Protein AF-0000000077140583 (afdb_homodimer)

Radius of gyration: 25.45 Å; Cα contacts (8 Å, |Δi|>4): 482; chains: 2; bounding box: 83×79×54 Å

Sequence (462 aa):
MKFVERILNTLSFGEKWAGGICFLLLTLLMIADVSKREVVDKVLGWTLEATEAYPNTGFAGFVGDWSVYIAESIHSGTSSFLDWLGLGGIIWAQKLSLYFMLWGGLFGSALASAKGSHLRPEIADKVLPKAILFYVKIIEQWVIAIFFLFLAYLSVIYVLESISLDEVNPVTEIHLWKVQMIFPYIFLSMGFRHLCYGIFPSLIPSDINEATEALELAEKELSESNSGGKHMKFVERILNTLSFGEKWAGGICFLLLTLLMIADVSKREVVDKVLGWTLEATEAYPNTGFAGFVGDWSVYIAESIHSGTSSFLDWLGLGGIIWAQKLSLYFMLWGGLFGSALASAKGSHLRPEIADKVLPKAILFYVKIIEQWVIAIFFLFLAYLSVIYVLESISLDEVNPVTEIHLWKVQMIFPYIFLSMGFRHLCYGIFPSLIPSDINEATEALELAEKELSESNSGGKH

Nearest PDB structures (foldseek):
  7qha-assembly1_A  TM=9.043E-01  e=4.038E-02  Photobacterium profundum SS9
  2efl-assembly1_A-2  TM=2.118E-01  e=7.947E+00  Homo sapiens
  7qha-assembly1_A  TM=9.042E-01  e=3.956E-02  Photobacterium profundum SS9
  2efl-assembly1_A-2  TM=2.194E-01  e=5.490E+00  Homo sapiens
  5i7d-assembly1_A  TM=1.659E-01  e=8.521E+00  Homo sapiens

Structure (mmCIF, N/CA/C/O backbone):
data_AF-0000000077140583-model_v1
#
loop_
_entity.id
_entity.type
_entity.pdbx_description
1 polymer 'ABC-type transport system, permease putative membrane protein'
#
loop_
_atom_site.group_PDB
_atom_site.id
_atom_site.type_symbol
_atom_site.label_atom_id
_atom_site.label_alt_id
_atom_site.label_comp_id
_atom_site.label_asym_id
_atom_site.label_entity_id
_atom_site.label_seq_id
_atom_site.pdbx_PDB_ins_code
_atom_site.Cartn_x
_atom_site.Cartn_y
_atom_site.Cartn_z
_atom_site.occupancy
_atom_site.B_iso_or_equiv
_atom_site.auth_seq_id
_atom_site.auth_comp_id
_atom_site.auth_asym_id
_atom_site.auth_atom_id
_atom_site.pdbx_PDB_model_num
ATOM 1 N N . MET A 1 1 ? -19.031 12.18 17.234 1 77.56 1 MET A N 1
ATOM 2 C CA . MET A 1 1 ? -17.844 12.523 16.469 1 77.56 1 MET A CA 1
ATOM 3 C C . MET A 1 1 ? -16.594 11.961 17.125 1 77.56 1 MET A C 1
ATOM 5 O O . MET A 1 1 ? -15.781 11.297 16.484 1 77.56 1 MET A O 1
ATOM 9 N N . LYS A 1 2 ? -16.656 11.984 18.516 1 80.06 2 LYS A N 1
ATOM 10 C CA . LYS A 1 2 ? -15.484 11.461 19.203 1 80.06 2 LYS A CA 1
ATOM 11 C C . LYS A 1 2 ? -15.43 9.938 19.109 1 80.06 2 LYS A C 1
ATOM 13 O O . LYS A 1 2 ? -14.344 9.359 19.016 1 80.06 2 LYS A O 1
ATOM 18 N N . PHE A 1 3 ? -16.672 9.438 19.062 1 85.5 3 PHE A N 1
ATOM 19 C CA . PHE A 1 3 ? -16.734 7.984 18.969 1 85.5 3 PHE A CA 1
ATOM 20 C C . PHE A 1 3 ? -16.219 7.496 17.625 1 85.5 3 PHE A C 1
ATOM 22 O O . PHE A 1 3 ? -15.422 6.562 17.562 1 85.5 3 PHE A O 1
ATOM 29 N N . VAL A 1 4 ? -16.625 8.125 16.562 1 88.31 4 VAL A N 1
ATOM 30 C CA . VAL A 1 4 ? -16.203 7.777 15.219 1 88.31 4 VAL A CA 1
ATOM 31 C C . VAL A 1 4 ? -14.695 8 15.07 1 88.31 4 VAL A C 1
ATOM 33 O O . VAL A 1 4 ? -13.992 7.18 14.477 1 88.31 4 VAL A O 1
ATOM 36 N N . GLU A 1 5 ? -14.242 9.031 15.648 1 86.81 5 GLU A N 1
ATOM 37 C CA . GLU A 1 5 ? -12.82 9.336 15.625 1 86.81 5 GLU A CA 1
ATOM 38 C C . GLU A 1 5 ? -12.008 8.25 16.328 1 86.81 5 GLU A C 1
ATOM 40 O O . GLU A 1 5 ? -10.938 7.863 15.852 1 86.81 5 GLU A O 1
ATOM 45 N N . ARG A 1 6 ? -12.578 7.801 17.438 1 85.19 6 ARG A N 1
ATOM 46 C CA . ARG A 1 6 ? -11.906 6.742 18.172 1 85.19 6 ARG A CA 1
ATOM 47 C C . ARG A 1 6 ? -11.836 5.457 17.344 1 85.19 6 ARG A C 1
ATOM 49 O O . ARG A 1 6 ? -10.812 4.781 17.328 1 85.19 6 ARG A O 1
ATOM 56 N N . ILE A 1 7 ? -12.875 5.148 16.672 1 88.75 7 ILE A N 1
ATOM 57 C CA . ILE A 1 7 ? -12.93 3.945 15.852 1 88.75 7 ILE A CA 1
ATOM 58 C C . ILE A 1 7 ? -11.922 4.055 14.711 1 88.75 7 ILE A C 1
ATOM 60 O O . ILE A 1 7 ? -11.172 3.109 14.445 1 88.75 7 ILE A O 1
ATOM 64 N N . LEU A 1 8 ? -11.844 5.16 14.062 1 89.12 8 LEU A N 1
ATOM 65 C CA . LEU A 1 8 ? -10.938 5.359 12.938 1 89.12 8 LEU A CA 1
ATOM 66 C C . LEU A 1 8 ? -9.484 5.309 13.391 1 89.12 8 LEU A C 1
ATOM 68 O O . LEU A 1 8 ? -8.625 4.746 12.703 1 89.12 8 LEU A O 1
ATOM 72 N N . ASN A 1 9 ? -9.297 5.785 14.562 1 83.12 9 ASN A N 1
ATOM 73 C CA . ASN A 1 9 ? -7.938 5.766 15.109 1 83.12 9 ASN A CA 1
ATOM 74 C C . ASN A 1 9 ? -7.508 4.348 15.484 1 83.12 9 ASN A C 1
ATOM 76 O O . ASN A 1 9 ? -6.355 3.971 15.273 1 83.12 9 ASN A O 1
ATOM 80 N N . THR A 1 10 ? -8.398 3.65 16.062 1 84.06 10 THR A N 1
ATOM 81 C CA . THR A 1 10 ? -8.109 2.262 16.406 1 84.06 10 THR A CA 1
ATOM 82 C C . THR A 1 10 ? -7.844 1.445 15.133 1 84.06 10 THR A C 1
ATOM 84 O O . THR A 1 10 ? -6.934 0.617 15.109 1 84.06 10 THR A O 1
ATOM 87 N N . LEU A 1 11 ? -8.57 1.729 14.125 1 89.12 11 LEU A N 1
ATOM 88 C CA . LEU A 1 11 ? -8.383 1.056 12.844 1 89.12 11 LEU A CA 1
ATOM 89 C C . LEU A 1 11 ? -7.008 1.362 12.266 1 89.12 11 LEU A C 1
ATOM 91 O O . LEU A 1 11 ? -6.289 0.451 11.844 1 89.12 11 LEU A O 1
ATOM 95 N N . SER A 1 12 ? -6.629 2.553 12.25 1 86.62 12 SER A N 1
ATOM 96 C CA . SER A 1 12 ? -5.336 2.965 11.719 1 86.62 12 SER A CA 1
ATOM 97 C C . SER A 1 12 ? -4.191 2.385 12.539 1 86.62 12 SER A C 1
ATOM 99 O O . SER A 1 12 ? -3.156 2 11.992 1 86.62 12 SER A O 1
ATOM 101 N N . PHE A 1 13 ? -4.453 2.371 13.852 1 82.5 13 PHE A N 1
ATOM 102 C CA . PHE A 1 13 ? -3.449 1.793 14.742 1 82.5 13 PHE A CA 1
ATOM 103 C C . PHE A 1 13 ? -3.236 0.317 14.43 1 82.5 13 PHE A C 1
ATOM 105 O O . PHE A 1 13 ? -2.098 -0.14 14.312 1 82.5 13 PHE A O 1
ATOM 112 N N . GLY A 1 14 ? -4.258 -0.391 14.289 1 85.62 14 GLY A N 1
ATOM 113 C CA . GLY A 1 14 ? -4.164 -1.797 13.93 1 85.62 14 GLY A CA 1
ATOM 114 C C . GLY A 1 14 ? -3.494 -2.025 12.594 1 85.62 14 GLY A C 1
ATOM 115 O O . GLY A 1 14 ? -2.662 -2.926 12.453 1 85.62 14 GLY A O 1
ATOM 116 N N . GLU A 1 15 ? -3.824 -1.244 11.617 1 89.56 15 GLU A N 1
ATOM 117 C CA . GLU A 1 15 ? -3.264 -1.388 10.273 1 89.56 15 GLU A CA 1
ATOM 118 C C . GLU A 1 15 ? -1.781 -1.028 10.258 1 89.56 15 GLU A C 1
ATOM 120 O O . GLU A 1 15 ? -1.006 -1.609 9.492 1 89.56 15 GLU A O 1
ATOM 125 N N . LYS A 1 16 ? -1.413 -0.12 11.086 1 85.12 16 LYS A N 1
ATOM 126 C CA . LYS A 1 16 ? -0.002 0.232 11.211 1 85.12 16 LYS A CA 1
ATOM 127 C C . LYS A 1 16 ? 0.808 -0.938 11.758 1 85.12 16 LYS A C 1
ATOM 129 O O . LYS A 1 16 ? 1.871 -1.268 11.227 1 85.12 16 LYS A O 1
ATOM 134 N N . TRP A 1 17 ? 0.28 -1.523 12.758 1 83.12 17 TRP A N 1
ATOM 135 C CA . TRP A 1 17 ? 0.962 -2.664 13.359 1 83.12 17 TRP A CA 1
ATOM 136 C C . TRP A 1 17 ? 0.981 -3.854 12.406 1 83.12 17 TRP A C 1
ATOM 138 O O . TRP A 1 17 ? 2.014 -4.512 12.242 1 83.12 17 TRP A O 1
ATOM 148 N N . ALA A 1 18 ? -0.109 -4.062 11.812 1 87.56 18 ALA A N 1
ATOM 149 C CA . ALA A 1 18 ? -0.188 -5.18 10.875 1 87.56 18 ALA A CA 1
ATOM 150 C C . ALA A 1 18 ? 0.792 -4.996 9.719 1 87.56 18 ALA A C 1
ATOM 152 O O . ALA A 1 18 ? 1.492 -5.934 9.336 1 87.56 18 ALA A O 1
ATOM 153 N N . GLY A 1 19 ? 0.826 -3.799 9.18 1 88.31 19 GLY A N 1
ATOM 154 C CA . GLY A 1 19 ? 1.782 -3.512 8.125 1 88.31 19 GLY A CA 1
ATOM 155 C C . GLY A 1 19 ? 3.225 -3.68 8.562 1 88.31 19 GLY A C 1
ATOM 156 O O . GLY A 1 19 ? 4.035 -4.266 7.84 1 88.31 19 GLY A O 1
ATOM 157 N N . GLY A 1 20 ? 3.52 -3.203 9.789 1 82.62 20 GLY A N 1
ATOM 158 C CA . GLY A 1 20 ? 4.863 -3.365 10.32 1 82.62 20 GLY A CA 1
ATOM 159 C C . GLY A 1 20 ? 5.262 -4.816 10.5 1 82.62 20 GLY A C 1
ATOM 160 O O . GLY A 1 20 ? 6.383 -5.203 10.156 1 82.62 20 GLY A O 1
ATOM 161 N N . ILE A 1 21 ? 4.387 -5.551 11 1 81.31 21 ILE A N 1
ATOM 162 C CA . ILE A 1 21 ? 4.645 -6.973 11.195 1 81.31 21 ILE A CA 1
ATOM 163 C C . ILE A 1 21 ? 4.859 -7.648 9.844 1 81.31 21 ILE A C 1
ATOM 165 O O . ILE A 1 21 ? 5.77 -8.469 9.688 1 81.31 21 ILE A O 1
ATOM 169 N N . CYS A 1 22 ? 4.094 -7.352 8.836 1 87.94 22 CYS A N 1
ATOM 170 C CA . CYS A 1 22 ? 4.242 -7.926 7.508 1 87.94 22 CYS A CA 1
ATOM 171 C C . CYS A 1 22 ? 5.617 -7.613 6.93 1 87.94 22 CYS A C 1
ATOM 173 O O . CYS A 1 22 ? 6.289 -8.5 6.395 1 87.94 22 CYS A O 1
ATOM 175 N N . PHE A 1 23 ? 6.078 -6.422 7.105 1 86.19 23 PHE A N 1
ATOM 176 C CA . PHE A 1 23 ? 7.367 -6.047 6.539 1 86.19 23 PHE A CA 1
ATOM 177 C C . PHE A 1 23 ? 8.508 -6.699 7.312 1 86.19 23 PHE A C 1
ATOM 179 O O . PHE A 1 23 ? 9.539 -7.047 6.734 1 86.19 23 PHE A O 1
ATOM 186 N N . LEU A 1 24 ? 8.258 -6.836 8.656 1 80.31 24 LEU A N 1
ATOM 187 C CA . LEU A 1 24 ? 9.258 -7.543 9.453 1 80.31 24 LEU A CA 1
ATOM 188 C C . LEU A 1 24 ? 9.367 -9 9.008 1 80.31 24 LEU A C 1
ATOM 190 O O . LEU A 1 24 ? 10.477 -9.508 8.805 1 80.31 24 LEU A O 1
ATOM 194 N N . LEU A 1 25 ? 8.25 -9.672 8.875 1 80.19 25 LEU A N 1
ATOM 195 C CA . LEU A 1 25 ? 8.242 -11.07 8.445 1 80.19 25 LEU A CA 1
ATOM 196 C C . LEU A 1 25 ? 8.805 -11.203 7.031 1 80.19 25 LEU A C 1
ATOM 198 O O . LEU A 1 25 ? 9.531 -12.156 6.738 1 80.19 25 LEU A O 1
ATOM 202 N N . LEU A 1 26 ? 8.461 -10.273 6.176 1 85.5 26 LEU A N 1
ATOM 203 C CA . LEU A 1 26 ? 9.008 -10.25 4.824 1 85.5 26 LEU A CA 1
ATOM 204 C C . LEU A 1 26 ? 10.531 -10.172 4.855 1 85.5 26 LEU A C 1
ATOM 206 O O . LEU A 1 26 ? 11.203 -10.922 4.145 1 85.5 26 LEU A O 1
ATOM 210 N N . THR A 1 27 ? 11.023 -9.297 5.633 1 82.25 27 THR A N 1
ATOM 211 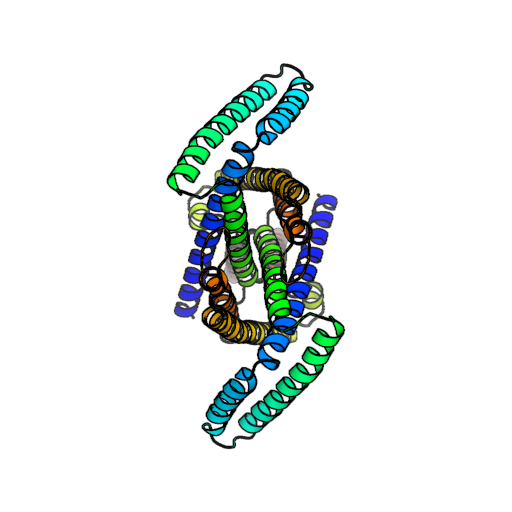C CA . THR A 1 27 ? 12.469 -9.109 5.73 1 82.25 27 THR A CA 1
ATOM 212 C C . THR A 1 27 ? 13.141 -10.383 6.223 1 82.25 27 THR A C 1
ATOM 214 O O . THR A 1 27 ? 14.148 -10.82 5.66 1 82.25 27 THR A O 1
ATOM 217 N N . LEU A 1 28 ? 12.539 -10.922 7.266 1 75.56 28 LEU A N 1
ATOM 218 C CA . LEU A 1 28 ? 13.102 -12.148 7.812 1 75.56 28 LEU A CA 1
ATOM 219 C C . LEU A 1 28 ? 13.086 -13.266 6.77 1 75.56 28 LEU A C 1
ATOM 221 O O . LEU A 1 28 ? 14.055 -14.016 6.641 1 75.56 28 LEU A O 1
ATOM 225 N N . LEU A 1 29 ? 12.062 -13.352 5.996 1 78 29 LEU A N 1
ATOM 226 C CA . LEU A 1 29 ? 11.945 -14.391 4.977 1 78 29 LEU A CA 1
ATOM 227 C C . LEU A 1 29 ? 12.938 -14.148 3.842 1 78 29 LEU A C 1
ATOM 229 O O . LEU A 1 29 ? 13.531 -15.094 3.318 1 78 29 LEU A O 1
ATOM 233 N N . MET A 1 30 ? 13.055 -12.914 3.43 1 80 30 MET A N 1
ATOM 234 C CA . MET A 1 30 ? 13.977 -12.602 2.34 1 80 30 MET A CA 1
ATOM 235 C C . MET A 1 30 ? 15.414 -12.867 2.754 1 80 30 MET A C 1
ATOM 237 O O . MET A 1 30 ? 16.219 -13.336 1.944 1 80 30 MET A O 1
ATOM 241 N N . ILE A 1 31 ? 15.672 -12.562 4.004 1 73.19 31 ILE A N 1
ATOM 242 C CA . ILE A 1 31 ? 17 -12.859 4.527 1 73.19 31 ILE A CA 1
ATOM 243 C C . ILE A 1 31 ? 17.25 -14.367 4.496 1 73.19 31 ILE A C 1
ATOM 245 O O . ILE A 1 31 ? 18.312 -14.82 4.066 1 73.19 31 ILE A O 1
ATOM 249 N N . ALA A 1 32 ? 16.266 -15.055 4.938 1 70.56 32 ALA A N 1
ATOM 250 C CA . ALA A 1 32 ? 16.375 -16.516 4.961 1 70.56 32 ALA A CA 1
ATOM 251 C C . ALA A 1 32 ? 16.562 -17.078 3.551 1 70.56 32 ALA A C 1
ATOM 253 O O . ALA A 1 32 ? 17.344 -18 3.348 1 70.56 32 ALA A O 1
ATOM 254 N N . ASP A 1 33 ? 15.859 -16.547 2.605 1 70.75 33 ASP A N 1
ATOM 255 C CA . ASP A 1 33 ? 15.945 -16.984 1.221 1 70.75 33 ASP A CA 1
ATOM 256 C C . ASP A 1 33 ? 17.328 -16.719 0.643 1 70.75 33 ASP A C 1
ATOM 258 O O . ASP A 1 33 ? 17.938 -17.609 0.019 1 70.75 33 ASP A O 1
ATOM 262 N N . VAL A 1 34 ? 17.828 -15.562 0.87 1 65.06 34 VAL A N 1
ATOM 263 C CA . VAL A 1 34 ? 19.125 -15.156 0.315 1 65.06 34 VAL A CA 1
ATOM 264 C C . VAL A 1 34 ? 20.25 -15.922 1.012 1 65.06 34 VAL A C 1
ATOM 266 O O . VAL A 1 34 ? 21.25 -16.25 0.389 1 65.06 34 VAL A O 1
ATOM 269 N N . SER A 1 35 ? 20.016 -16.109 2.293 1 62.31 35 SER A N 1
ATOM 270 C CA . SER A 1 35 ? 21.047 -16.797 3.055 1 62.31 35 SER A CA 1
ATOM 271 C C . SER A 1 35 ? 21.203 -18.234 2.58 1 62.31 35 SER A C 1
ATOM 273 O O . SER A 1 35 ? 22.297 -18.797 2.637 1 62.31 35 SER A O 1
ATOM 275 N N . LYS A 1 36 ? 20.109 -18.812 2.367 1 60.19 36 LYS A N 1
ATOM 276 C CA . LYS A 1 36 ? 20.203 -20.203 1.912 1 60.19 36 LYS A CA 1
ATOM 277 C C . LYS A 1 36 ? 20.812 -20.281 0.52 1 60.19 36 LYS A C 1
ATOM 279 O O . LYS A 1 36 ? 21.375 -21.312 0.141 1 60.19 36 LYS A O 1
ATOM 284 N N . ARG A 1 37 ? 20.797 -19.109 -0.144 1 56 37 ARG A N 1
ATOM 285 C CA . ARG A 1 37 ? 21.328 -19.156 -1.5 1 56 37 ARG A CA 1
ATOM 286 C C . ARG A 1 37 ? 22.812 -18.797 -1.517 1 56 37 ARG A C 1
ATOM 288 O O . ARG A 1 37 ? 23.297 -18.109 -0.616 1 56 37 ARG A O 1
ATOM 295 N N . GLU A 1 38 ? 23.609 -19.531 -2.166 1 49.97 38 GLU A N 1
ATOM 296 C CA . GLU A 1 38 ? 25.016 -19.266 -2.438 1 49.97 38 GLU A CA 1
ATOM 297 C C . GLU A 1 38 ? 25.266 -17.781 -2.664 1 49.97 38 GLU A C 1
ATOM 299 O O . GLU A 1 38 ? 26.406 -17.328 -2.646 1 49.97 38 GLU A O 1
ATOM 304 N N . VAL A 1 39 ? 24.312 -17.156 -2.918 1 46.38 39 VAL A N 1
ATOM 305 C CA . VAL A 1 39 ? 24.453 -15.758 -3.291 1 46.38 39 VAL A CA 1
ATOM 306 C C . VAL A 1 39 ? 24.938 -14.945 -2.092 1 46.38 39 VAL A C 1
ATOM 308 O O . VAL A 1 39 ? 25.656 -13.961 -2.252 1 46.38 39 VAL A O 1
ATOM 311 N N . VAL A 1 40 ? 24.562 -15.312 -0.917 1 46.28 40 VAL A N 1
ATOM 312 C CA . VAL A 1 40 ? 25.141 -14.656 0.251 1 46.28 40 VAL A CA 1
ATOM 313 C C . VAL A 1 40 ? 26.656 -14.703 0.175 1 46.28 40 VAL A C 1
ATOM 315 O O . VAL A 1 40 ? 27.328 -13.703 0.44 1 46.28 40 VAL A O 1
ATOM 318 N N . ASP A 1 41 ? 27.031 -15.828 -0.147 1 49.34 41 ASP A N 1
ATOM 319 C CA . ASP A 1 41 ? 28.484 -15.914 -0.269 1 49.34 41 ASP A CA 1
ATOM 320 C C . ASP A 1 41 ? 29.016 -14.93 -1.309 1 49.34 41 ASP A C 1
ATOM 322 O O . ASP A 1 41 ? 30.047 -14.289 -1.103 1 49.34 41 ASP A O 1
ATOM 326 N N . LYS A 1 42 ? 28.359 -14.828 -2.385 1 49.16 42 LYS A N 1
ATOM 327 C CA . LYS A 1 42 ? 28.828 -13.93 -3.436 1 49.16 42 LYS A CA 1
ATOM 328 C C . LYS A 1 42 ? 28.641 -12.469 -3.029 1 49.16 42 LYS A C 1
ATOM 330 O O . LYS A 1 42 ? 29.547 -11.641 -3.236 1 49.16 42 LYS A O 1
ATOM 335 N N . VAL A 1 43 ? 27.594 -12.172 -2.506 1 45.31 43 VAL A N 1
ATOM 336 C CA . VAL A 1 43 ? 27.359 -10.781 -2.107 1 45.31 43 VAL A CA 1
ATOM 337 C C . VAL A 1 43 ? 28.234 -10.43 -0.915 1 45.31 43 VAL A C 1
ATOM 339 O O . VAL A 1 43 ? 28.812 -9.344 -0.859 1 45.31 43 VAL A O 1
ATOM 342 N N . LEU A 1 44 ? 28.281 -11.281 0.003 1 49.22 44 LEU A N 1
ATOM 343 C CA . LEU A 1 44 ? 29.234 -11.086 1.092 1 49.22 44 LEU A CA 1
ATOM 344 C C . LEU A 1 44 ? 30.656 -10.945 0.554 1 49.22 44 LEU A C 1
ATOM 346 O O . LEU A 1 44 ? 31.438 -10.133 1.055 1 49.22 44 LEU A O 1
ATOM 350 N N . GLY A 1 45 ? 30.906 -11.711 -0.352 1 50.25 45 GLY A N 1
ATOM 351 C CA .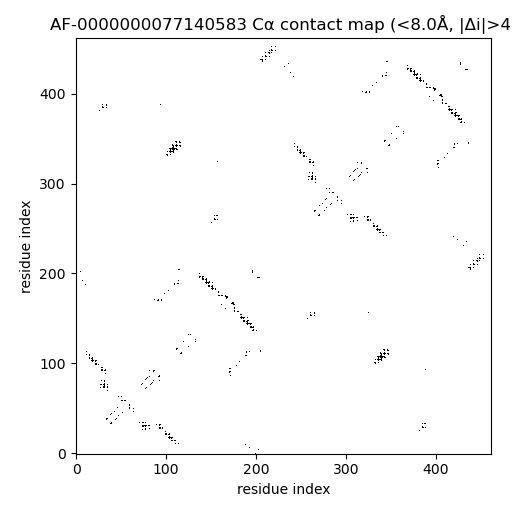 GLY A 1 45 ? 32.219 -11.555 -1.002 1 50.25 45 GLY A CA 1
ATOM 352 C C . GLY A 1 45 ? 32.406 -10.188 -1.638 1 50.25 45 GLY A C 1
ATOM 353 O O . GLY A 1 45 ? 33.438 -9.555 -1.465 1 50.25 45 GLY A O 1
ATOM 354 N N . TRP A 1 46 ? 31.469 -9.836 -2.342 1 51.47 46 TRP A N 1
ATOM 355 C CA . TRP A 1 46 ? 31.531 -8.523 -2.982 1 51.47 46 TRP A CA 1
ATOM 356 C C . TRP A 1 46 ? 31.578 -7.41 -1.942 1 51.47 46 TRP A C 1
ATOM 358 O O . TRP A 1 46 ? 32.344 -6.445 -2.094 1 51.47 46 TRP A O 1
ATOM 368 N N . THR A 1 47 ? 30.656 -7.492 -0.99 1 46.66 47 THR A N 1
ATOM 369 C CA . THR A 1 47 ? 30.672 -6.5 0.079 1 46.66 47 THR A CA 1
ATOM 370 C C . THR A 1 47 ? 32 -6.504 0.813 1 46.66 47 THR A C 1
ATOM 372 O O . THR A 1 47 ? 32.562 -5.441 1.128 1 46.66 47 THR A O 1
ATOM 375 N N . LEU A 1 48 ? 32.406 -7.648 1.104 1 51.72 48 LEU A N 1
ATOM 376 C CA . LEU A 1 48 ? 33.719 -7.793 1.706 1 51.72 48 LEU A CA 1
ATOM 377 C C . LEU A 1 48 ? 34.812 -7.219 0.794 1 51.72 48 LEU A C 1
ATOM 379 O O . LEU A 1 48 ? 35.719 -6.547 1.263 1 51.72 48 LEU A O 1
ATOM 383 N N . GLU A 1 49 ? 34.812 -7.578 -0.458 1 54.69 49 GLU A N 1
ATOM 384 C CA . GLU A 1 49 ? 35.75 -7.016 -1.409 1 54.69 49 GLU A CA 1
ATOM 385 C C . GLU A 1 49 ? 35.625 -5.496 -1.485 1 54.69 49 GLU A C 1
ATOM 387 O O . GLU A 1 49 ? 36.656 -4.789 -1.544 1 54.69 49 GLU A O 1
ATOM 392 N N . ALA A 1 50 ? 34.5 -5.082 -1.542 1 49.62 50 ALA A N 1
ATOM 393 C CA . ALA A 1 50 ? 34.281 -3.641 -1.582 1 49.62 50 ALA A CA 1
ATOM 394 C C . ALA A 1 50 ? 34.75 -2.977 -0.288 1 49.62 50 ALA A C 1
ATOM 396 O O . ALA A 1 50 ? 35.281 -1.87 -0.311 1 49.62 50 ALA A O 1
ATOM 397 N N . THR A 1 51 ? 34.344 -3.623 0.766 1 49.06 51 THR A N 1
ATOM 398 C CA . THR A 1 51 ? 34.781 -3.113 2.059 1 49.06 51 THR A CA 1
ATOM 399 C C . THR A 1 51 ? 36.312 -3.246 2.207 1 49.06 51 THR A C 1
ATOM 401 O O . THR A 1 51 ? 36.938 -2.396 2.826 1 49.06 51 THR A O 1
ATOM 404 N N . GLU A 1 52 ? 36.75 -4.387 1.794 1 50.44 52 GLU A N 1
ATOM 405 C CA . GLU A 1 52 ? 38.219 -4.555 1.82 1 50.44 52 GLU A CA 1
ATOM 406 C C . GLU A 1 52 ? 38.906 -3.551 0.901 1 50.44 52 GLU A C 1
ATOM 408 O O . GLU A 1 52 ? 40.062 -3.197 1.118 1 50.44 52 GLU A O 1
ATOM 413 N N . ALA A 1 53 ? 38.281 -3.271 -0.182 1 48.75 53 ALA A N 1
ATOM 414 C CA . ALA A 1 53 ? 38.875 -2.266 -1.057 1 48.75 53 ALA A CA 1
ATOM 415 C C . ALA A 1 53 ? 38.969 -0.915 -0.353 1 48.75 53 ALA A C 1
ATOM 417 O O . ALA A 1 53 ? 39.719 -0.037 -0.781 1 48.75 53 ALA A O 1
ATOM 418 N N . TYR A 1 54 ? 38.031 -0.658 0.458 1 43.91 54 TYR A N 1
ATOM 419 C CA . TYR A 1 54 ? 38.188 0.542 1.273 1 43.91 54 TYR A CA 1
ATOM 420 C C . TYR A 1 54 ? 39.125 0.287 2.447 1 43.91 54 TYR A C 1
ATOM 422 O O . TYR A 1 54 ? 39.062 -0.775 3.07 1 43.91 54 TYR A O 1
ATOM 430 N N . PRO A 1 55 ? 40.281 0.984 2.623 1 44.03 55 PRO A N 1
ATOM 431 C CA . PRO A 1 55 ? 41.312 0.84 3.637 1 44.03 55 PRO A CA 1
ATOM 432 C C . PRO A 1 55 ? 40.75 0.518 5.02 1 44.03 55 PRO A C 1
ATOM 434 O O . PRO A 1 55 ? 39.594 0.799 5.301 1 44.03 55 PRO A O 1
ATOM 437 N N . ASN A 1 56 ? 41.531 -0.26 6.07 1 46.22 56 ASN A N 1
ATOM 438 C CA . ASN A 1 56 ? 41.469 -0.771 7.438 1 46.22 56 ASN A CA 1
ATOM 439 C C . ASN A 1 56 ? 40.781 0.225 8.383 1 46.22 56 ASN A C 1
ATOM 441 O O . ASN A 1 56 ? 41.406 0.688 9.344 1 46.22 56 ASN A O 1
ATOM 445 N N . THR A 1 57 ? 40.094 1.225 7.977 1 48.31 57 THR A N 1
ATOM 446 C CA . THR A 1 57 ? 39.719 2.111 9.062 1 48.31 57 THR A CA 1
ATOM 447 C C . THR A 1 57 ? 38.719 1.411 10 1 48.31 57 THR A C 1
ATOM 449 O O . THR A 1 57 ? 38.094 0.437 9.617 1 48.31 57 THR A O 1
ATOM 452 N N . GLY A 1 58 ? 38.938 1.595 11.406 1 46.19 58 GLY A N 1
ATOM 453 C CA . GLY A 1 58 ? 38.125 1.105 12.5 1 46.19 58 GLY A CA 1
ATOM 454 C C . GLY A 1 58 ? 36.656 0.956 12.125 1 46.19 58 GLY A C 1
ATOM 455 O O . GLY A 1 58 ? 36 -0.018 12.508 1 46.19 58 GLY A O 1
ATOM 456 N N . PHE A 1 59 ? 36.25 1.868 11.344 1 48.66 59 PHE A N 1
ATOM 457 C CA . PHE A 1 59 ? 34.844 1.863 10.961 1 48.66 59 PHE A CA 1
ATOM 458 C C . PHE A 1 59 ? 34.562 0.745 9.969 1 48.66 59 PHE A C 1
ATOM 460 O O . PHE A 1 59 ? 33.531 0.062 10.078 1 48.66 59 PHE A O 1
ATOM 467 N N . ALA A 1 60 ? 35.469 0.554 9.031 1 48.38 60 ALA A N 1
ATOM 468 C CA . ALA A 1 60 ? 35.281 -0.518 8.062 1 48.38 60 ALA A CA 1
ATOM 469 C C . ALA A 1 60 ? 35.281 -1.885 8.734 1 48.38 60 ALA A C 1
ATOM 471 O O . ALA A 1 60 ? 34.531 -2.775 8.367 1 48.38 60 ALA A O 1
ATOM 472 N N . GLY A 1 61 ? 36.188 -2.016 9.625 1 48.56 61 GLY A N 1
ATOM 473 C CA . GLY A 1 61 ? 36.219 -3.232 10.422 1 48.56 61 GLY A CA 1
ATOM 474 C C . GLY A 1 61 ? 34.938 -3.471 11.18 1 48.56 61 GLY A C 1
ATOM 475 O O . GLY A 1 61 ? 34.438 -4.598 11.227 1 48.56 61 GLY A O 1
ATOM 476 N N . PHE A 1 62 ? 34.5 -2.406 11.828 1 48.84 62 PHE A N 1
ATOM 477 C CA . PHE A 1 62 ? 33.25 -2.479 12.578 1 48.84 62 PHE A CA 1
ATOM 478 C C . PHE A 1 62 ? 32.094 -2.867 11.664 1 48.84 62 PHE A C 1
ATOM 480 O O . PHE A 1 62 ? 31.312 -3.756 12 1 48.84 62 PHE A O 1
ATOM 487 N N . VAL A 1 63 ? 32.031 -2.273 10.555 1 49.25 63 VAL A N 1
ATOM 488 C CA . VAL A 1 63 ? 30.938 -2.559 9.625 1 49.25 63 VAL A CA 1
ATOM 489 C C . VAL A 1 63 ? 31.078 -3.982 9.086 1 49.25 63 VAL A C 1
ATOM 491 O O . VAL A 1 63 ? 30.078 -4.684 8.906 1 49.25 63 VAL A O 1
ATOM 494 N N . GLY A 1 64 ? 32.25 -4.297 8.867 1 48.09 64 GLY A N 1
ATOM 495 C CA . GLY A 1 64 ? 32.531 -5.652 8.406 1 48.09 64 GLY A CA 1
ATOM 496 C C . GLY A 1 64 ? 32.094 -6.715 9.414 1 48.09 64 GLY A C 1
ATOM 497 O O . GLY A 1 64 ? 31.422 -7.676 9.062 1 48.09 64 GLY A O 1
ATOM 498 N N . ASP A 1 65 ? 32.656 -6.516 10.609 1 50.66 65 ASP A N 1
ATOM 499 C CA . ASP A 1 65 ? 32.312 -7.465 11.672 1 50.66 65 ASP A CA 1
ATOM 500 C C . ASP A 1 65 ? 30.812 -7.539 11.891 1 50.66 65 ASP A C 1
ATOM 502 O O . ASP A 1 65 ? 30.25 -8.625 12.062 1 50.66 65 ASP A O 1
ATOM 506 N N . TRP A 1 66 ? 30.219 -6.469 11.938 1 49.25 66 TRP A N 1
ATOM 507 C CA . TRP A 1 66 ? 28.781 -6.449 12.172 1 49.25 66 TRP A CA 1
ATOM 508 C C . TRP A 1 66 ? 28.031 -7.082 11.008 1 49.25 66 TRP A C 1
ATOM 510 O O . TRP A 1 66 ? 27.016 -7.77 11.203 1 49.25 66 TRP A O 1
ATOM 520 N N . SER A 1 67 ? 28.578 -6.906 9.875 1 48 67 SER A N 1
ATOM 521 C CA . SER A 1 67 ? 27.953 -7.52 8.711 1 48 67 SER A CA 1
ATOM 522 C C . SER A 1 67 ? 28.016 -9.039 8.781 1 48 67 SER A C 1
ATOM 524 O O . SER A 1 67 ? 27.031 -9.727 8.469 1 48 67 SER A O 1
ATOM 526 N N . VAL A 1 68 ? 29.172 -9.516 9.18 1 48.16 68 VAL A N 1
ATOM 527 C CA . VAL A 1 68 ? 29.344 -10.953 9.32 1 48.16 68 VAL A CA 1
ATOM 528 C C . VAL A 1 68 ? 28.422 -11.477 10.414 1 48.16 68 VAL A C 1
ATOM 530 O O . VAL A 1 68 ? 27.781 -12.531 10.258 1 48.16 68 VAL A O 1
ATOM 533 N N . TYR A 1 69 ? 28.422 -10.758 11.477 1 46.78 69 TYR A N 1
ATOM 534 C CA . TYR A 1 69 ? 27.547 -11.172 12.578 1 46.78 69 TYR A CA 1
ATOM 535 C C . TYR A 1 69 ? 26.094 -11.148 12.164 1 46.78 69 TYR A C 1
ATOM 537 O O . TYR A 1 69 ? 25.344 -12.078 12.477 1 46.78 69 TYR A O 1
ATOM 545 N N . ILE A 1 70 ? 25.766 -10.148 11.523 1 47.56 70 ILE A N 1
ATOM 546 C CA . ILE A 1 70 ? 24.375 -10.047 11.062 1 47.56 70 ILE A CA 1
ATOM 547 C C . ILE A 1 70 ? 24.094 -11.156 10.055 1 47.56 70 ILE A C 1
ATOM 549 O O . ILE A 1 70 ? 23.047 -11.805 10.125 1 47.56 70 ILE A O 1
ATOM 553 N N . ALA A 1 71 ? 25.016 -11.352 9.266 1 46.5 71 ALA A N 1
ATOM 554 C CA . ALA A 1 71 ? 24.859 -12.414 8.273 1 46.5 71 ALA A CA 1
ATOM 555 C C . ALA A 1 71 ? 24.719 -13.773 8.945 1 46.5 71 ALA A C 1
ATOM 557 O O . ALA A 1 71 ? 23.844 -14.57 8.578 1 46.5 71 ALA A O 1
ATOM 558 N N . GLU A 1 72 ? 25.594 -14.016 9.844 1 47.62 72 GLU A N 1
ATOM 559 C CA . GLU A 1 72 ? 25.562 -15.289 10.555 1 47.62 72 GLU A CA 1
ATOM 560 C C . GLU A 1 72 ? 24.281 -15.422 11.383 1 47.62 72 GLU A C 1
ATOM 562 O O . GLU A 1 72 ? 23.703 -16.5 11.453 1 47.62 72 GLU A O 1
ATOM 567 N N . SER A 1 73 ? 23.969 -14.375 12.031 1 47.59 73 SER A N 1
ATOM 568 C CA . SER A 1 73 ? 22.75 -14.398 12.836 1 47.59 73 SER A CA 1
ATOM 569 C C . SER A 1 73 ? 21.516 -14.562 11.969 1 47.59 73 SER A C 1
ATOM 571 O O . SER A 1 73 ? 20.578 -15.297 12.336 1 47.59 73 SER A O 1
ATOM 573 N N . ILE A 1 74 ? 21.578 -13.914 10.914 1 48.97 74 ILE A N 1
ATOM 574 C CA . ILE A 1 74 ? 20.484 -14.062 9.953 1 48.97 74 ILE A CA 1
ATOM 575 C C . ILE A 1 74 ? 20.453 -15.492 9.422 1 48.97 74 ILE A C 1
ATOM 577 O O . ILE A 1 74 ? 19.391 -16.109 9.328 1 48.97 74 ILE A O 1
ATOM 581 N N . HIS A 1 75 ? 21.609 -15.984 9.117 1 49.03 75 HIS A N 1
ATOM 582 C CA . HIS A 1 75 ? 21.688 -17.359 8.656 1 49.03 75 HIS A CA 1
ATOM 583 C C . HIS A 1 75 ? 21.141 -18.328 9.695 1 49.03 75 HIS A C 1
ATOM 585 O O . HIS A 1 75 ? 20.344 -19.219 9.375 1 49.03 75 HIS A O 1
ATOM 591 N N . SER A 1 76 ? 21.688 -18.219 10.82 1 50.56 76 SER A N 1
ATOM 592 C CA . SER A 1 76 ? 21.25 -19.125 11.867 1 50.56 76 SER A CA 1
ATOM 593 C C . SER A 1 76 ? 19.781 -18.906 12.203 1 50.56 76 SER A C 1
ATOM 595 O O . SER A 1 76 ? 19.031 -19.859 12.398 1 50.56 76 SER A O 1
ATOM 597 N N . GLY A 1 77 ? 19.406 -17.703 12.367 1 50.12 77 GLY A N 1
ATOM 598 C CA . GLY A 1 77 ? 18.016 -17.406 12.703 1 50.12 77 GLY A CA 1
ATOM 599 C C . GLY A 1 77 ? 17.047 -17.75 11.586 1 50.12 77 GLY A C 1
ATOM 600 O O . GLY A 1 77 ? 15.969 -18.297 11.844 1 50.12 77 GLY A O 1
ATOM 601 N N . THR A 1 78 ? 17.469 -17.359 10.43 1 49.78 78 THR A N 1
ATOM 602 C CA . THR A 1 78 ? 16.625 -17.672 9.281 1 49.78 78 THR A CA 1
ATOM 603 C C . THR A 1 78 ? 16.531 -19.188 9.07 1 49.78 78 THR A C 1
ATOM 605 O O . THR A 1 78 ? 15.445 -19.688 8.766 1 49.78 78 THR A O 1
ATOM 608 N N . SER A 1 79 ? 17.641 -19.859 9.164 1 51.56 79 SER A N 1
ATOM 609 C CA . SER A 1 79 ? 17.578 -21.328 9.102 1 51.56 79 SER A CA 1
ATOM 610 C C . SER A 1 79 ? 16.609 -21.875 10.141 1 51.56 79 SER A C 1
ATOM 612 O O . SER A 1 79 ? 15.805 -22.75 9.844 1 51.56 79 SER A O 1
ATOM 614 N N . SER A 1 80 ? 16.844 -21.438 11.32 1 51.84 80 SER A N 1
ATOM 615 C CA . SER A 1 80 ? 15.953 -21.891 12.383 1 51.84 80 SER A CA 1
ATOM 616 C C . SER A 1 80 ? 14.516 -21.469 12.117 1 51.84 80 SER A C 1
ATOM 618 O O . SER A 1 80 ? 13.578 -22.219 12.414 1 51.84 80 SER A O 1
ATOM 620 N N . PHE A 1 81 ? 14.422 -20.219 11.719 1 51.78 81 PHE A N 1
ATOM 621 C CA . PHE A 1 81 ? 13.07 -19.75 11.445 1 51.78 81 PHE A CA 1
ATOM 622 C C . PHE A 1 81 ? 12.438 -20.547 10.312 1 51.78 81 PHE A C 1
ATOM 624 O O . PHE A 1 81 ? 11.281 -20.953 10.406 1 51.78 81 PHE A O 1
ATOM 631 N N . LEU A 1 82 ? 13.141 -20.719 9.227 1 54.62 82 LEU A N 1
ATOM 632 C CA . LEU A 1 82 ? 12.617 -21.516 8.117 1 54.62 82 LEU A CA 1
ATOM 633 C C . LEU A 1 82 ? 12.359 -22.953 8.555 1 54.62 82 LEU A C 1
ATOM 635 O O . LEU A 1 82 ? 11.359 -23.562 8.164 1 54.62 82 LEU A O 1
ATOM 639 N N . ASP A 1 83 ? 13.398 -23.516 9.266 1 55.84 83 ASP A N 1
ATOM 640 C CA . ASP A 1 83 ? 13.195 -24.844 9.836 1 55.84 83 ASP A CA 1
ATOM 641 C C . ASP A 1 83 ? 11.977 -24.859 10.75 1 55.84 83 ASP A C 1
ATOM 643 O O . ASP A 1 83 ? 11.195 -25.812 10.742 1 55.84 83 ASP A O 1
ATOM 647 N N . TRP A 1 84 ? 11.977 -23.922 11.453 1 50.31 84 TRP A N 1
ATOM 648 C CA . TRP A 1 84 ? 10.844 -23.812 12.359 1 50.31 84 TRP A CA 1
ATOM 649 C C . TRP A 1 84 ? 9.539 -23.641 11.586 1 50.31 84 TRP A C 1
ATOM 651 O O . TRP A 1 84 ? 8.508 -24.203 11.961 1 50.31 84 TRP A O 1
ATOM 661 N N . LEU A 1 85 ? 9.688 -22.734 10.609 1 50.47 85 LEU A N 1
ATOM 662 C CA . LEU A 1 85 ? 8.461 -22.609 9.828 1 50.47 85 LEU A CA 1
ATOM 663 C C . LEU A 1 85 ? 8.164 -23.906 9.078 1 50.47 85 LEU A C 1
ATOM 665 O O . LEU A 1 85 ? 7.07 -24.078 8.547 1 50.47 85 LEU A O 1
ATOM 669 N N . GLY A 1 86 ? 9.023 -24.828 9.289 1 51.75 86 GLY A N 1
ATOM 670 C CA . GLY A 1 86 ? 8.844 -26.094 8.586 1 51.75 86 GLY A CA 1
ATOM 671 C C . GLY A 1 86 ? 8.82 -25.938 7.078 1 51.75 86 GLY A C 1
ATOM 672 O O . GLY A 1 86 ? 8.211 -26.75 6.375 1 51.75 86 GLY A O 1
ATOM 673 N N . LEU A 1 87 ? 9.109 -24.859 6.598 1 53.03 87 LEU A N 1
ATOM 674 C CA . LEU A 1 87 ? 8.82 -24.422 5.238 1 53.03 87 LEU A CA 1
ATOM 675 C C . LEU A 1 87 ? 9.766 -25.078 4.238 1 53.03 87 LEU A C 1
ATOM 677 O O . LEU A 1 87 ? 10.898 -25.422 4.578 1 53.03 87 LEU A O 1
ATOM 681 N N . GLY A 1 88 ? 9.133 -25.828 3.217 1 53.44 88 GLY A N 1
ATOM 682 C CA . GLY A 1 88 ? 9.375 -26.734 2.1 1 53.44 88 GLY A CA 1
ATOM 683 C C . GLY A 1 88 ? 10.484 -26.25 1.179 1 53.44 88 GLY A C 1
ATOM 684 O O . GLY A 1 88 ? 10.578 -26.703 0.034 1 53.44 88 GLY A O 1
ATOM 685 N N . GLY A 1 89 ? 11.359 -25.234 1.617 1 63.03 89 GLY A N 1
ATOM 686 C CA . GLY A 1 89 ? 12.484 -24.891 0.755 1 63.03 89 GLY A CA 1
ATOM 687 C C . GLY A 1 89 ? 12.453 -23.438 0.299 1 63.03 89 GLY A C 1
ATOM 688 O O . GLY A 1 89 ? 11.641 -22.656 0.776 1 63.03 89 GLY A O 1
ATOM 689 N N . ILE A 1 90 ? 13.359 -23.031 -0.415 1 64.31 90 ILE A N 1
ATOM 690 C CA . ILE A 1 90 ? 13.625 -21.688 -0.919 1 64.31 90 ILE A CA 1
ATOM 691 C C . ILE A 1 90 ? 12.438 -21.203 -1.746 1 64.31 90 ILE A C 1
ATOM 693 O O . ILE A 1 90 ? 12.039 -20.031 -1.654 1 64.31 90 ILE A O 1
ATOM 697 N N . ILE A 1 91 ? 11.875 -22.062 -2.352 1 73.31 91 ILE A N 1
ATOM 698 C CA . ILE A 1 91 ? 10.766 -21.703 -3.232 1 73.31 91 ILE A CA 1
ATOM 699 C C . ILE A 1 91 ? 9.531 -21.375 -2.4 1 73.31 91 ILE A C 1
ATOM 701 O O . ILE A 1 91 ? 8.789 -20.438 -2.725 1 73.31 91 ILE A O 1
ATOM 705 N N . TRP A 1 92 ? 9.383 -22.094 -1.318 1 76.94 92 TRP A N 1
ATOM 706 C CA . TRP A 1 92 ? 8.273 -21.828 -0.411 1 76.94 92 TRP A CA 1
ATOM 707 C C . TRP A 1 92 ? 8.398 -20.438 0.219 1 76.94 92 TRP A C 1
ATOM 709 O O . TRP A 1 92 ? 7.414 -19.703 0.319 1 76.94 92 TRP A O 1
ATOM 719 N N . ALA A 1 93 ? 9.586 -20.109 0.57 1 76.06 93 ALA A N 1
ATOM 720 C CA . ALA A 1 93 ? 9.852 -18.812 1.167 1 76.06 93 ALA A CA 1
ATOM 721 C C . ALA A 1 93 ? 9.578 -17.688 0.17 1 76.06 93 ALA A C 1
ATOM 723 O O . ALA A 1 93 ? 9.086 -16.625 0.544 1 76.06 93 ALA A O 1
ATOM 724 N N . GLN A 1 94 ? 9.859 -17.922 -0.954 1 79.31 94 GLN A N 1
ATOM 725 C CA . GLN A 1 94 ? 9.641 -16.922 -1.999 1 79.31 94 GLN A CA 1
ATOM 726 C C . GLN A 1 94 ? 8.156 -16.609 -2.168 1 79.31 94 GLN A C 1
ATOM 728 O O . GLN A 1 94 ? 7.77 -15.445 -2.293 1 79.31 94 GLN A O 1
ATOM 733 N N . LYS A 1 95 ? 7.375 -17.609 -2.139 1 83.75 95 LYS A N 1
ATOM 734 C CA . LYS A 1 95 ? 5.938 -17.406 -2.305 1 83.75 95 LYS A CA 1
ATOM 735 C C . LYS A 1 95 ? 5.332 -16.719 -1.081 1 83.75 95 LYS A C 1
ATOM 737 O O . LYS A 1 95 ? 4.48 -15.844 -1.213 1 83.75 95 LYS A O 1
ATOM 742 N N . LEU A 1 96 ? 5.84 -17.094 0.012 1 85.12 96 LEU A N 1
ATOM 743 C CA . LEU A 1 96 ? 5.352 -16.469 1.234 1 85.12 96 LEU A CA 1
ATOM 744 C C . LEU A 1 96 ? 5.746 -14.992 1.288 1 85.12 96 LEU A C 1
ATOM 746 O O . LEU A 1 96 ? 4.984 -14.156 1.773 1 85.12 96 LEU A O 1
ATOM 750 N N . SER A 1 97 ? 6.957 -14.734 0.839 1 86.38 97 SER A N 1
ATOM 751 C CA . SER A 1 97 ? 7.414 -13.352 0.788 1 86.38 97 SER A CA 1
ATOM 752 C C . SER A 1 97 ? 6.477 -12.492 -0.051 1 86.38 97 SER A C 1
ATOM 754 O O . SER A 1 97 ? 6.176 -11.352 0.314 1 86.38 97 SER A O 1
ATOM 756 N N . LEU A 1 98 ? 5.973 -13.039 -1.062 1 89.62 98 LEU A N 1
ATOM 757 C CA . LEU A 1 98 ? 5.051 -12.312 -1.927 1 89.62 98 LEU A CA 1
ATOM 758 C C . LEU A 1 98 ? 3.754 -11.992 -1.192 1 89.62 98 LEU A C 1
ATOM 760 O O . LEU A 1 98 ? 3.184 -10.914 -1.374 1 89.62 98 LEU A O 1
ATOM 764 N N . TYR A 1 99 ? 3.309 -12.93 -0.43 1 91.06 99 TYR A N 1
ATOM 765 C CA . TYR A 1 99 ? 2.078 -12.711 0.323 1 91.06 99 TYR A CA 1
ATOM 766 C C . TYR A 1 99 ? 2.244 -11.57 1.322 1 91.06 99 TYR A C 1
ATOM 768 O O . TYR A 1 99 ? 1.364 -10.719 1.448 1 91.06 99 TYR A O 1
ATOM 776 N N . PHE A 1 100 ? 3.377 -11.586 1.953 1 90.44 100 PHE A N 1
ATOM 777 C CA . PHE A 1 100 ? 3.6 -10.547 2.953 1 90.44 100 PHE A CA 1
ATOM 778 C C . PHE A 1 100 ? 3.84 -9.195 2.287 1 90.44 100 PHE A C 1
ATOM 780 O O . PHE A 1 100 ? 3.461 -8.156 2.828 1 90.44 100 PHE A O 1
ATOM 787 N N . MET A 1 101 ? 4.441 -9.234 1.153 1 92.31 101 MET A N 1
ATOM 788 C CA . MET A 1 101 ? 4.59 -8 0.389 1 92.31 101 MET A CA 1
ATOM 789 C C . MET A 1 101 ? 3.23 -7.43 0.003 1 92.31 101 MET A C 1
ATOM 791 O O . MET A 1 101 ? 3.01 -6.219 0.098 1 92.31 101 MET A O 1
ATOM 795 N N . LEU A 1 102 ? 2.381 -8.273 -0.406 1 94.06 102 LEU A N 1
ATOM 796 C CA . LEU A 1 102 ? 1.025 -7.887 -0.784 1 94.06 102 LEU A CA 1
ATOM 797 C C . LEU A 1 102 ? 0.275 -7.297 0.406 1 94.06 102 LEU A C 1
ATOM 799 O O . LEU A 1 102 ? -0.298 -6.211 0.308 1 94.06 102 LEU A O 1
ATOM 803 N N . TRP A 1 103 ? 0.348 -8.023 1.526 1 93.88 103 TRP A N 1
ATOM 804 C CA . TRP A 1 103 ? -0.344 -7.578 2.732 1 93.88 103 TRP A CA 1
ATOM 805 C C . TRP A 1 103 ? 0.234 -6.262 3.238 1 93.88 103 TRP A C 1
ATOM 807 O O . TRP A 1 103 ? -0.509 -5.32 3.523 1 93.88 103 TRP A O 1
ATOM 817 N N . GLY A 1 104 ? 1.549 -6.188 3.297 1 93.44 104 GLY A N 1
ATOM 818 C CA . GLY A 1 104 ? 2.203 -4.965 3.746 1 93.44 104 GLY A CA 1
ATOM 819 C C . GLY A 1 104 ? 1.894 -3.768 2.869 1 93.44 104 GLY A C 1
ATOM 820 O O . GLY A 1 104 ? 1.617 -2.678 3.375 1 93.44 104 GLY A O 1
ATOM 821 N N . GLY A 1 105 ? 1.945 -4 1.583 1 94.69 105 GLY A N 1
ATOM 822 C CA . GLY A 1 105 ? 1.609 -2.936 0.65 1 94.69 105 GLY A CA 1
ATOM 823 C C . GLY A 1 105 ? 0.191 -2.422 0.817 1 94.69 105 GL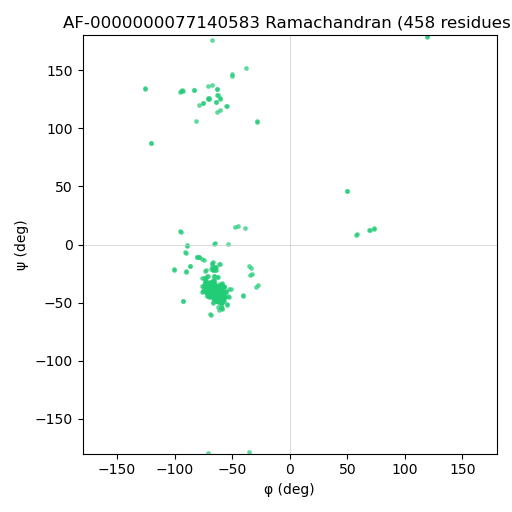Y A C 1
ATOM 824 O O . GLY A 1 105 ? -0.041 -1.211 0.812 1 94.69 105 GLY A O 1
ATOM 825 N N . LEU A 1 106 ? -0.709 -3.328 1.019 1 95.38 106 LEU A N 1
ATOM 826 C CA . LEU A 1 106 ? -2.115 -2.947 1.113 1 95.38 106 LEU A CA 1
ATOM 827 C C . LEU A 1 106 ? -2.396 -2.232 2.43 1 95.38 106 LEU A C 1
ATOM 829 O O . LEU A 1 106 ? -3.156 -1.261 2.463 1 95.38 106 LEU A O 1
ATOM 833 N N . PHE A 1 107 ? -1.765 -2.668 3.5 1 93.19 107 PHE A N 1
ATOM 834 C CA . PHE A 1 107 ? -1.889 -1.943 4.758 1 93.19 107 PHE A CA 1
ATOM 835 C C . PHE A 1 107 ? -1.306 -0.541 4.637 1 93.19 107 PHE A C 1
ATOM 837 O O . PHE A 1 107 ? -1.862 0.418 5.176 1 93.19 107 PHE A O 1
ATOM 844 N N . 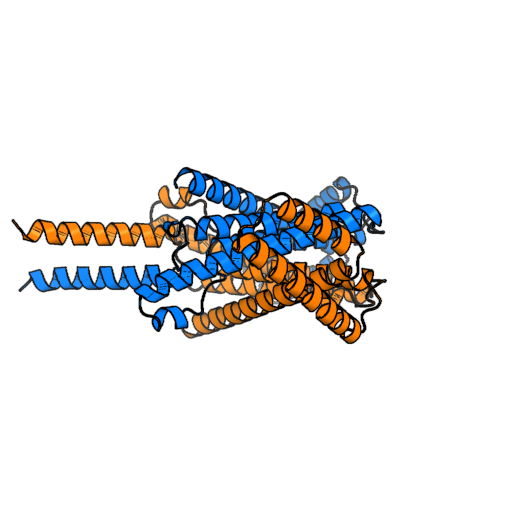GLY A 1 108 ? -0.198 -0.496 3.949 1 90.69 108 GLY A N 1
ATOM 845 C CA . GLY A 1 108 ? 0.384 0.812 3.695 1 90.69 108 GLY A CA 1
ATOM 846 C C . GLY A 1 108 ? -0.531 1.728 2.902 1 90.69 108 GLY A C 1
ATOM 847 O O . GLY A 1 108 ? -0.628 2.922 3.193 1 90.69 108 GLY A O 1
ATOM 848 N N . SER A 1 109 ? -1.159 1.159 1.96 1 92 109 SER A N 1
ATOM 849 C CA . SER A 1 109 ? -2.084 1.939 1.146 1 92 109 SER A CA 1
ATOM 850 C C . SER A 1 109 ? -3.256 2.453 1.977 1 92 109 SER A C 1
ATOM 852 O O . SER A 1 109 ? -3.705 3.586 1.79 1 92 109 SER A O 1
ATOM 854 N N . ALA A 1 110 ? -3.725 1.599 2.857 1 92.56 110 ALA A N 1
ATOM 855 C CA . ALA A 1 110 ? -4.805 2.023 3.744 1 92.56 110 ALA A CA 1
ATOM 856 C C . ALA A 1 110 ? -4.367 3.191 4.621 1 92.56 110 ALA A C 1
ATOM 858 O O . ALA A 1 110 ? -5.133 4.133 4.836 1 92.56 110 ALA A O 1
ATOM 859 N N . LEU A 1 111 ? -3.178 3.139 5.059 1 88.25 111 LEU A N 1
ATOM 860 C CA . LEU A 1 111 ? -2.648 4.207 5.895 1 88.25 111 LEU A CA 1
ATOM 861 C C . LEU A 1 111 ? -2.457 5.488 5.09 1 88.25 111 LEU A C 1
ATOM 863 O O . LEU A 1 111 ? -2.658 6.59 5.605 1 88.25 111 LEU A O 1
ATOM 867 N N . ALA A 1 112 ? -2.055 5.324 3.863 1 86.12 112 ALA A N 1
ATOM 868 C CA . ALA A 1 112 ? -1.925 6.477 2.977 1 86.12 112 ALA A CA 1
ATOM 869 C C . ALA A 1 112 ? -3.271 7.164 2.77 1 86.12 112 ALA A C 1
ATOM 871 O O . ALA A 1 112 ? -3.35 8.391 2.756 1 86.12 112 ALA A O 1
ATOM 872 N N . SER A 1 113 ? -4.262 6.371 2.639 1 85.19 113 SER A N 1
ATOM 873 C CA . SER A 1 113 ? -5.605 6.914 2.463 1 85.19 113 SER A CA 1
ATOM 874 C C . SER A 1 113 ? -6.082 7.633 3.719 1 85.19 113 SER A C 1
ATOM 876 O O . SER A 1 113 ? -6.738 8.672 3.635 1 85.19 113 SER A O 1
ATOM 878 N N . ALA A 1 114 ? -5.738 7.117 4.863 1 83.56 114 ALA A N 1
ATOM 879 C CA . ALA A 1 114 ? -6.145 7.699 6.141 1 83.56 114 ALA A CA 1
ATOM 880 C C . ALA A 1 114 ? -5.504 9.07 6.352 1 83.56 114 ALA A C 1
ATOM 882 O O . ALA A 1 114 ? -6.074 9.93 7.02 1 83.56 114 ALA A O 1
ATOM 883 N N . LYS A 1 115 ? -4.398 9.266 5.758 1 75.06 115 LYS A N 1
ATOM 884 C CA . LYS A 1 115 ? -3.684 10.523 5.953 1 75.06 115 LYS A CA 1
ATOM 885 C C . LYS A 1 115 ? -4.012 11.523 4.848 1 75.06 115 LYS A C 1
ATOM 887 O O . LYS A 1 115 ? -3.451 12.617 4.805 1 75.06 115 LYS A O 1
ATOM 892 N N . GLY A 1 116 ? -5.008 11.188 4.086 1 63 116 GLY A N 1
ATOM 893 C CA . GLY A 1 116 ? -5.484 12.102 3.066 1 63 116 GLY A CA 1
ATOM 894 C C . GLY A 1 116 ? -4.547 12.219 1.881 1 63 116 GLY A C 1
ATOM 895 O O . GLY A 1 116 ? -4.488 13.266 1.226 1 63 116 GLY A O 1
ATOM 896 N N . SER A 1 117 ? -3.559 11.32 1.719 1 52.97 117 SER A N 1
ATOM 897 C CA . SER A 1 117 ? -2.553 11.43 0.667 1 52.97 117 SER A CA 1
ATOM 898 C C . SER A 1 117 ? -3.174 11.25 -0.713 1 52.97 117 SER A C 1
ATOM 900 O O . SER A 1 117 ? -2.504 11.438 -1.73 1 52.97 117 SER A O 1
ATOM 902 N N . HIS A 1 118 ? -4.312 10.633 -0.739 1 47.34 118 HIS A N 1
ATOM 903 C CA . HIS A 1 118 ? -4.879 10.5 -2.078 1 47.34 118 HIS A CA 1
ATOM 904 C C . HIS A 1 118 ? -5.121 11.867 -2.709 1 47.34 118 HIS A C 1
ATOM 906 O O . HIS A 1 118 ? -5.461 11.961 -3.889 1 47.34 118 HIS A O 1
ATOM 912 N N . LEU A 1 119 ? -5.125 12.844 -1.919 1 46.62 119 LEU A N 1
ATOM 913 C CA . LEU A 1 119 ? -5.898 14.039 -2.246 1 46.62 119 LEU A CA 1
ATOM 914 C C . LEU A 1 119 ? -5.258 14.797 -3.404 1 46.62 119 LEU A C 1
ATOM 916 O O . LEU A 1 119 ? -4.098 14.562 -3.742 1 46.62 119 LEU A O 1
ATOM 920 N N . ARG A 1 120 ? -6 15.992 -3.746 1 47.31 120 ARG A N 1
ATOM 921 C CA . ARG A 1 120 ? -6.238 16.984 -4.793 1 47.31 120 ARG A CA 1
ATOM 922 C C . ARG A 1 120 ? -4.969 17.766 -5.102 1 47.31 120 ARG A C 1
ATOM 924 O O . ARG A 1 120 ? -4.219 18.125 -4.188 1 47.31 120 ARG A O 1
ATOM 931 N N . PRO A 1 121 ? -4.664 17.469 -6.258 1 47.31 121 PRO A N 1
ATOM 932 C CA . PRO A 1 121 ? -3.637 18.438 -6.633 1 47.31 121 PRO A CA 1
ATOM 933 C C . PRO A 1 121 ? -3.787 19.766 -5.891 1 47.31 121 PRO A C 1
ATOM 935 O O . PRO A 1 121 ? -4.887 20.328 -5.82 1 47.31 121 PRO A O 1
ATOM 938 N N . GLU A 1 122 ? -2.912 19.969 -4.969 1 50.69 122 GLU A N 1
ATOM 939 C CA . GLU A 1 122 ? -2.809 21.219 -4.223 1 50.69 122 GLU A CA 1
ATOM 940 C C . GLU A 1 122 ? -3.162 22.422 -5.098 1 50.69 122 GLU A C 1
ATOM 942 O O . GLU A 1 122 ? -3.668 23.422 -4.602 1 50.69 122 GLU A O 1
ATOM 947 N N . ILE A 1 123 ? -2.934 22.156 -6.328 1 50.06 123 ILE A N 1
ATOM 948 C CA . ILE A 1 123 ? -3.154 23.297 -7.203 1 50.06 123 ILE A CA 1
ATOM 949 C C . ILE A 1 123 ? -4.637 23.672 -7.199 1 50.06 123 ILE A C 1
ATOM 951 O O . ILE A 1 123 ? -4.984 24.859 -7.223 1 50.06 123 ILE A O 1
ATOM 955 N N . ALA A 1 124 ? -5.434 22.656 -7.094 1 51.88 124 ALA A N 1
ATOM 956 C CA . ALA A 1 124 ? -6.855 22.984 -7.133 1 51.88 124 ALA A CA 1
ATOM 957 C C . ALA A 1 124 ? -7.289 23.703 -5.855 1 51.88 124 ALA A C 1
ATOM 959 O O . ALA A 1 124 ? -8.172 24.562 -5.891 1 51.88 124 ALA A O 1
ATOM 960 N N . ASP A 1 125 ? -6.531 23.391 -4.797 1 57.38 125 ASP A N 1
ATOM 961 C CA . ASP A 1 125 ? -6.902 24 -3.523 1 57.38 125 ASP A CA 1
ATOM 962 C C . ASP A 1 125 ? -6.535 25.484 -3.5 1 57.38 125 ASP A C 1
ATOM 964 O O . ASP A 1 125 ? -7.156 26.266 -2.777 1 57.38 125 ASP A O 1
ATOM 968 N N . LYS A 1 126 ? -5.602 25.719 -4.367 1 57.88 126 LYS A N 1
ATOM 969 C CA . LYS A 1 126 ? -5.164 27.109 -4.367 1 57.88 126 LYS A CA 1
ATOM 970 C C . LYS A 1 126 ? -6.031 27.953 -5.285 1 57.88 126 LYS A C 1
ATOM 972 O O . LYS A 1 126 ? -6.121 29.172 -5.117 1 57.88 126 LYS A O 1
ATOM 977 N N . VAL A 1 127 ? -6.734 27.297 -6.184 1 59.59 127 VAL A N 1
ATOM 978 C CA . VAL A 1 127 ? -7.441 28.094 -7.184 1 59.59 127 VAL A CA 1
ATOM 979 C C . VAL A 1 127 ? -8.914 28.219 -6.797 1 59.59 127 VAL A C 1
ATOM 981 O O . VAL A 1 127 ? -9.617 29.109 -7.281 1 59.59 127 VAL A O 1
ATOM 984 N N . LEU A 1 128 ? -9.398 27.344 -6.02 1 63.56 128 LEU A N 1
ATOM 985 C CA . LEU A 1 128 ? -10.828 27.359 -5.742 1 63.56 128 LEU A CA 1
ATOM 986 C C . LEU A 1 128 ? -11.141 28.125 -4.465 1 63.56 128 LEU A C 1
ATOM 988 O O . LEU A 1 128 ? -10.359 28.094 -3.512 1 63.56 128 LEU A O 1
ATOM 992 N N . PRO A 1 129 ? -12.188 29.047 -4.621 1 67.44 129 PRO A N 1
ATOM 993 C CA . PRO A 1 129 ? -12.602 29.734 -3.395 1 67.44 129 PRO A CA 1
ATOM 994 C C . PRO A 1 129 ? -12.867 28.766 -2.244 1 67.44 129 PRO A C 1
ATOM 996 O O . PRO A 1 129 ? -13.18 27.594 -2.477 1 67.44 129 PRO A O 1
ATOM 999 N N . LYS A 1 130 ? -12.586 29.203 -1.052 1 71.12 130 LYS A N 1
ATOM 1000 C CA . LYS A 1 130 ? -12.656 28.406 0.168 1 71.12 130 LYS A CA 1
ATOM 1001 C C . LYS A 1 130 ? -14.016 27.734 0.303 1 71.12 130 LYS A C 1
ATOM 1003 O O . LYS A 1 130 ? -14.102 26.578 0.72 1 71.12 130 LYS A O 1
ATOM 1008 N N . ALA A 1 131 ? -15.094 28.531 -0.122 1 72.75 131 ALA A N 1
ATOM 1009 C CA . ALA A 1 131 ? -16.438 28 0.022 1 72.75 131 ALA A CA 1
ATOM 1010 C C . ALA A 1 131 ? -16.641 26.781 -0.887 1 72.75 131 ALA A C 1
ATOM 1012 O O . ALA A 1 131 ? -17.234 25.781 -0.477 1 72.75 131 ALA A O 1
ATOM 1013 N N . ILE A 1 132 ? -16.125 26.859 -2.031 1 77.12 132 ILE A N 1
ATOM 1014 C CA . ILE A 1 132 ? -16.297 25.781 -3.006 1 77.12 132 ILE A CA 1
ATOM 1015 C C . ILE A 1 132 ? -15.391 24.609 -2.631 1 77.12 132 ILE A C 1
ATOM 1017 O O . ILE A 1 132 ? -15.742 23.453 -2.859 1 77.12 132 ILE A O 1
ATOM 1021 N N . LEU A 1 133 ? -14.289 24.969 -1.976 1 75.31 133 LEU A N 1
ATOM 1022 C CA . LEU A 1 133 ? -13.312 23.953 -1.596 1 75.31 133 LEU A CA 1
ATOM 1023 C C . LEU A 1 133 ? -13.898 23 -0.56 1 75.31 133 LEU A C 1
ATOM 1025 O O . LEU A 1 133 ? -13.625 21.797 -0.596 1 75.31 133 LEU A O 1
ATOM 1029 N N . PHE A 1 134 ? -14.734 23.688 0.2 1 76.25 134 PHE A N 1
ATOM 1030 C CA . PHE A 1 134 ? -15.352 22.891 1.247 1 76.25 134 PHE A CA 1
ATOM 1031 C C . PHE A 1 134 ? -16.25 21.812 0.646 1 76.25 134 PHE A C 1
ATOM 1033 O O . PHE A 1 134 ? -16.156 20.641 1.026 1 76.25 134 PHE A O 1
ATOM 1040 N N . TYR A 1 135 ? -17.016 22.172 -0.284 1 81.88 135 TYR A N 1
ATOM 1041 C CA . TYR A 1 135 ? -17.938 21.234 -0.896 1 81.88 135 TYR A CA 1
ATOM 1042 C C . TYR A 1 135 ? -17.188 20.219 -1.749 1 81.88 135 TYR A C 1
ATOM 1044 O O . TYR A 1 135 ? -17.562 19.047 -1.799 1 81.88 135 TYR A O 1
ATOM 1052 N N . VAL A 1 136 ? -16.203 20.656 -2.33 1 79.38 136 VAL A N 1
ATOM 1053 C CA . VAL A 1 136 ? -15.414 19.781 -3.184 1 79.38 136 VAL A CA 1
ATOM 1054 C C . VAL A 1 136 ? -14.758 18.688 -2.338 1 79.38 136 VAL A C 1
ATOM 1056 O O . VAL A 1 136 ? -14.734 17.516 -2.73 1 79.38 136 VAL A O 1
ATOM 1059 N N . LYS A 1 137 ? -14.328 19.109 -1.191 1 80.75 137 LYS A N 1
ATOM 1060 C CA . LYS A 1 137 ? -13.688 18.141 -0.298 1 80.75 137 LYS A CA 1
ATOM 1061 C C . LYS A 1 137 ? -14.68 17.078 0.172 1 80.75 137 LYS A C 1
ATOM 1063 O O . LYS A 1 137 ? -14.344 15.898 0.256 1 80.75 137 LYS A O 1
ATOM 1068 N N . ILE A 1 138 ? -15.844 17.5 0.376 1 85.62 138 ILE A N 1
ATOM 1069 C CA . ILE A 1 138 ? -16.859 16.594 0.863 1 85.62 138 ILE A CA 1
ATOM 1070 C C . ILE A 1 138 ? -17.266 15.625 -0.251 1 85.62 138 ILE A C 1
ATOM 1072 O O . ILE A 1 138 ? -17.391 14.414 -0.022 1 85.62 138 ILE A O 1
ATOM 1076 N N . ILE A 1 139 ? -17.438 16.125 -1.392 1 86 139 ILE A N 1
ATOM 1077 C CA . ILE A 1 139 ? -17.828 15.297 -2.525 1 86 139 ILE A CA 1
ATOM 1078 C C . ILE A 1 139 ? -16.734 14.281 -2.828 1 86 139 ILE A C 1
ATOM 1080 O O . ILE A 1 139 ? -17.016 13.133 -3.164 1 86 139 ILE A O 1
ATOM 1084 N N . GLU A 1 140 ? -15.516 14.758 -2.697 1 83.75 140 GLU A N 1
ATOM 1085 C CA . GLU A 1 140 ? -14.375 13.867 -2.914 1 83.75 140 GLU A CA 1
ATOM 1086 C C . GLU A 1 140 ? -14.414 12.672 -1.969 1 83.75 140 GLU A C 1
ATOM 1088 O O . GLU A 1 140 ? -14.188 11.539 -2.387 1 83.75 140 GLU A O 1
ATOM 1093 N N . GLN A 1 141 ? -14.797 12.953 -0.758 1 89.12 141 GLN A N 1
ATOM 1094 C CA . GLN A 1 141 ? -14.859 11.875 0.227 1 89.12 141 GLN A CA 1
ATOM 1095 C C . GLN A 1 141 ? -15.953 10.875 -0.125 1 89.12 141 GLN A C 1
ATOM 1097 O O . GLN A 1 141 ? -15.758 9.664 0.015 1 89.12 141 GLN A O 1
ATOM 1102 N N . TRP A 1 142 ? -17 11.383 -0.617 1 89.81 142 TRP A N 1
ATOM 1103 C CA . TRP A 1 142 ? -18.094 10.5 -0.981 1 89.81 142 TRP A CA 1
ATOM 1104 C C . TRP A 1 142 ? -17.734 9.648 -2.193 1 89.81 142 TRP A C 1
ATOM 1106 O O . TRP A 1 142 ? -18.031 8.445 -2.227 1 89.81 142 TRP A O 1
ATOM 1116 N N . VAL A 1 143 ? -17.125 10.242 -3.145 1 85.75 143 VAL A N 1
ATOM 1117 C CA . VAL A 1 143 ? -16.734 9.523 -4.352 1 85.75 143 VAL A CA 1
ATOM 1118 C C . VAL A 1 143 ? -15.742 8.422 -4 1 85.75 143 VAL A C 1
ATOM 1120 O O . VAL A 1 143 ? -15.883 7.285 -4.445 1 85.75 143 VAL A O 1
ATOM 1123 N N . ILE A 1 144 ? -14.805 8.781 -3.129 1 88.56 144 ILE A N 1
ATOM 1124 C CA . ILE A 1 144 ? -13.789 7.812 -2.721 1 88.56 144 ILE A CA 1
ATOM 1125 C C . ILE A 1 144 ? -14.438 6.684 -1.924 1 88.56 144 ILE A C 1
ATOM 1127 O O . ILE A 1 144 ? -14.125 5.512 -2.123 1 88.56 144 ILE A O 1
ATOM 1131 N N . ALA A 1 145 ? -15.367 7.031 -1.063 1 92.81 145 ALA A N 1
ATOM 1132 C CA . ALA A 1 145 ? -16.062 6.031 -0.256 1 92.81 145 ALA A CA 1
ATOM 1133 C C . ALA A 1 145 ? -16.844 5.059 -1.137 1 92.81 145 ALA A C 1
ATOM 1135 O O . ALA A 1 145 ? -16.75 3.84 -0.959 1 92.81 145 ALA A O 1
ATOM 1136 N N . ILE A 1 146 ? -17.547 5.605 -2.076 1 90.25 146 ILE A N 1
ATOM 1137 C CA . ILE A 1 146 ? -18.344 4.773 -2.969 1 90.25 146 ILE A CA 1
ATOM 1138 C C . ILE A 1 146 ? -17.422 3.875 -3.793 1 90.25 146 ILE A C 1
ATOM 1140 O O . ILE A 1 146 ? -17.719 2.693 -3.99 1 90.25 146 ILE A O 1
ATOM 1144 N N . PHE A 1 147 ? -16.391 4.453 -4.242 1 88 147 PHE A N 1
ATOM 1145 C CA . PHE A 1 147 ? -15.43 3.705 -5.043 1 88 147 PHE A CA 1
ATOM 1146 C C . PHE A 1 147 ? -14.875 2.521 -4.254 1 88 147 PHE A C 1
ATOM 1148 O O . PHE A 1 147 ? -14.938 1.381 -4.715 1 88 147 PHE A O 1
ATOM 1155 N N . PHE A 1 148 ? -14.422 2.736 -3.047 1 92.62 148 PHE A N 1
ATOM 1156 C CA . PHE A 1 148 ? -13.789 1.677 -2.271 1 92.62 148 PHE A CA 1
ATOM 1157 C C . PHE A 1 148 ? -14.82 0.683 -1.766 1 92.62 148 PHE A C 1
ATOM 1159 O O . PHE A 1 148 ? -14.539 -0.512 -1.648 1 92.62 148 PHE A O 1
ATOM 1166 N N . LEU A 1 149 ? -16.016 1.113 -1.473 1 91.56 149 LEU A N 1
ATOM 1167 C CA . LEU A 1 149 ? -17.062 0.176 -1.073 1 91.56 149 LEU A CA 1
ATOM 1168 C C . LEU A 1 149 ? -17.469 -0.705 -2.246 1 91.56 149 LEU A C 1
ATOM 1170 O O . LEU A 1 149 ? -17.797 -1.881 -2.061 1 91.56 149 LEU A O 1
ATOM 1174 N N . PHE A 1 150 ? -17.453 -0.056 -3.402 1 88.38 150 PHE A N 1
ATOM 1175 C CA . PHE A 1 150 ? -17.703 -0.838 -4.605 1 88.38 150 PHE A CA 1
ATOM 1176 C C . PHE A 1 150 ? -16.609 -1.886 -4.809 1 88.38 150 PHE A C 1
ATOM 1178 O O . PHE A 1 150 ? -16.906 -3.051 -5.086 1 88.38 150 PHE A O 1
ATOM 1185 N N . LEU A 1 151 ? -15.43 -1.482 -4.676 1 90.06 151 LEU A N 1
ATOM 1186 C CA . LEU A 1 151 ? -14.312 -2.418 -4.781 1 90.06 151 LEU A CA 1
ATOM 1187 C C . LEU A 1 151 ? -14.422 -3.514 -3.727 1 90.06 151 LEU A C 1
ATOM 1189 O O . LEU A 1 151 ? -14.078 -4.672 -3.99 1 90.06 151 LEU A O 1
ATOM 1193 N N . ALA A 1 152 ? -14.844 -3.137 -2.521 1 92.06 152 ALA A N 1
ATOM 1194 C CA . ALA A 1 152 ? -15.031 -4.121 -1.462 1 92.06 152 ALA A CA 1
ATOM 1195 C C . ALA A 1 152 ? -16.062 -5.168 -1.868 1 92.06 152 ALA A C 1
ATOM 1197 O O . ALA A 1 152 ? -15.859 -6.367 -1.667 1 92.06 152 ALA A O 1
ATOM 1198 N N . TYR A 1 153 ? -17.078 -4.68 -2.438 1 88.38 153 TYR A N 1
ATOM 1199 C CA . TYR A 1 153 ? -18.125 -5.578 -2.914 1 88.38 153 TYR A CA 1
ATOM 1200 C C . TYR A 1 153 ? -17.578 -6.535 -3.969 1 88.38 153 TYR A C 1
ATOM 1202 O O . TYR A 1 153 ? -17.75 -7.75 -3.859 1 88.38 153 TYR A O 1
ATOM 1210 N N . LEU A 1 154 ? -16.906 -6.027 -4.93 1 84.94 154 LEU A N 1
ATOM 1211 C CA . LEU A 1 154 ? -16.328 -6.848 -5.992 1 84.94 154 LEU A CA 1
ATOM 1212 C C . LEU A 1 154 ? -15.312 -7.832 -5.43 1 84.94 154 LEU A C 1
ATOM 1214 O O . LEU A 1 154 ? -15.219 -8.969 -5.898 1 84.94 154 LEU A O 1
ATOM 1218 N N . SER A 1 155 ? -14.531 -7.383 -4.426 1 90.38 155 SER A N 1
ATOM 1219 C CA . SER A 1 155 ? -13.5 -8.242 -3.85 1 90.38 155 SER A CA 1
ATOM 1220 C C . SER A 1 155 ? -14.117 -9.406 -3.082 1 90.38 155 SER A C 1
ATOM 1222 O O . SER A 1 155 ? -13.539 -10.492 -3.025 1 90.38 155 SER A O 1
ATOM 1224 N N . VAL A 1 156 ? -15.273 -9.18 -2.469 1 88.31 156 VAL A N 1
ATOM 1225 C CA . VAL A 1 156 ? -15.969 -10.273 -1.789 1 88.31 156 VAL A CA 1
ATOM 1226 C C . VAL A 1 156 ? -16.375 -11.336 -2.803 1 88.31 156 VAL A C 1
ATOM 1228 O O . VAL A 1 156 ? -16.172 -12.531 -2.576 1 88.31 156 VAL A O 1
ATOM 1231 N N . ILE A 1 157 ? -16.875 -10.93 -3.881 1 82.94 157 ILE A N 1
ATOM 1232 C CA . ILE A 1 157 ? -17.266 -11.859 -4.941 1 82.94 157 ILE A CA 1
ATOM 1233 C C . ILE A 1 157 ? -16.031 -12.602 -5.449 1 82.94 157 ILE A C 1
ATOM 1235 O O . ILE A 1 157 ? -16.078 -13.805 -5.703 1 82.94 157 ILE A O 1
ATOM 1239 N N . TYR A 1 158 ? -14.992 -11.828 -5.562 1 82.81 158 TYR A N 1
ATOM 1240 C CA . TYR A 1 158 ? -13.719 -12.383 -6.008 1 82.81 158 TYR A CA 1
ATOM 1241 C C . TYR A 1 158 ? -13.258 -13.508 -5.082 1 82.81 158 TYR A C 1
ATOM 1243 O O . TYR A 1 158 ? -12.875 -14.578 -5.547 1 82.81 158 TYR A O 1
ATOM 1251 N N . VAL A 1 159 ? -13.32 -13.297 -3.811 1 86.12 159 VAL A N 1
ATOM 1252 C CA . VAL A 1 159 ? -12.891 -14.281 -2.826 1 86.12 159 VAL A CA 1
ATOM 1253 C C . VAL A 1 159 ? -13.836 -15.484 -2.855 1 86.12 159 VAL A C 1
ATOM 1255 O O . VAL A 1 159 ? -13.391 -16.625 -2.779 1 86.12 159 VAL A O 1
ATOM 1258 N N . LEU A 1 160 ? -15.094 -15.266 -2.979 1 85.38 160 LEU A N 1
ATOM 1259 C CA . LEU A 1 160 ? -16.078 -16.359 -3.027 1 85.38 160 LEU A CA 1
ATOM 1260 C C . LEU A 1 160 ? -15.836 -17.234 -4.246 1 85.38 160 LEU A C 1
ATOM 1262 O O . LEU A 1 160 ? -15.984 -18.469 -4.168 1 85.38 160 LEU A O 1
ATOM 1266 N N . GLU A 1 161 ? -15.477 -16.625 -5.305 1 82 161 GLU A N 1
ATOM 1267 C CA . GLU A 1 161 ? -15.156 -17.391 -6.504 1 82 161 GLU A CA 1
ATOM 1268 C C . GLU A 1 161 ? -13.906 -18.25 -6.301 1 82 161 GLU A C 1
ATOM 1270 O O . GLU A 1 161 ? -13.844 -19.391 -6.75 1 82 161 GLU A O 1
ATOM 1275 N N . SER A 1 162 ? -12.977 -17.641 -5.684 1 83.69 162 SER A N 1
ATOM 1276 C CA . SER A 1 162 ? -11.75 -18.375 -5.379 1 83.69 162 SER A CA 1
ATOM 1277 C C . SER A 1 162 ? -12.039 -19.578 -4.477 1 83.69 162 SER A C 1
ATOM 1279 O O . SER A 1 162 ? -11.43 -20.625 -4.621 1 83.69 162 SER A O 1
ATOM 1281 N N . ILE A 1 163 ? -12.922 -19.422 -3.543 1 86.31 163 ILE A N 1
ATOM 1282 C CA . ILE A 1 163 ? -13.32 -20.516 -2.664 1 86.31 163 ILE A CA 1
ATOM 1283 C C . ILE A 1 163 ? -14.008 -21.609 -3.482 1 86.31 163 ILE A C 1
ATOM 1285 O O . ILE A 1 163 ? -13.719 -22.797 -3.305 1 86.31 163 ILE A O 1
ATOM 1289 N N . SER A 1 164 ? -14.789 -21.266 -4.418 1 85.62 164 SER A N 1
ATOM 1290 C CA . SER A 1 164 ? -15.531 -22.203 -5.242 1 85.62 164 SER A CA 1
ATOM 1291 C C . SER A 1 164 ? -14.594 -22.984 -6.164 1 85.62 164 SER A C 1
ATOM 1293 O O . SER A 1 164 ? -14.805 -24.172 -6.41 1 85.62 164 SER A O 1
ATOM 1295 N N . LEU A 1 165 ? -13.609 -22.266 -6.691 1 81.88 165 LEU A N 1
ATOM 1296 C CA . LEU A 1 165 ? -12.664 -22.906 -7.605 1 81.88 165 LEU A CA 1
ATOM 1297 C C . LEU A 1 165 ? -11.625 -23.719 -6.832 1 81.88 165 LEU A C 1
ATOM 1299 O O . LEU A 1 165 ? -10.898 -24.516 -7.422 1 81.88 165 LEU A O 1
ATOM 1303 N N . ASP A 1 166 ? -11.602 -23.531 -5.461 1 86.69 166 ASP A N 1
ATOM 1304 C CA . ASP A 1 166 ? -10.664 -24.219 -4.578 1 86.69 166 ASP A CA 1
ATOM 1305 C C . ASP A 1 166 ? -9.234 -24.094 -5.09 1 86.69 166 ASP A C 1
ATOM 1307 O O . ASP A 1 166 ? -8.516 -25.078 -5.207 1 86.69 166 ASP A O 1
ATOM 1311 N N . GLU A 1 167 ? -8.906 -22.906 -5.457 1 83.38 167 GLU A N 1
ATOM 1312 C CA . GLU A 1 167 ? -7.566 -22.641 -5.965 1 83.38 167 GLU A CA 1
ATOM 1313 C C . GLU A 1 167 ? -6.527 -22.719 -4.848 1 83.38 167 GLU A C 1
ATOM 1315 O O . GLU A 1 167 ? -6.688 -22.078 -3.801 1 83.38 167 GLU A O 1
ATOM 1320 N N . VAL A 1 168 ? -5.496 -23.594 -5.117 1 87.19 168 VAL A N 1
ATOM 1321 C CA . VAL A 1 168 ? -4.43 -23.766 -4.137 1 87.19 168 VAL A CA 1
ATOM 1322 C C . VAL A 1 168 ? -3.076 -23.516 -4.793 1 87.19 168 VAL A C 1
ATOM 1324 O O . VAL A 1 168 ? -2.846 -23.922 -5.934 1 87.19 168 VAL A O 1
ATOM 1327 N N . ASN A 1 169 ? -2.209 -22.734 -4.113 1 83.75 169 ASN A N 1
ATOM 1328 C CA . ASN A 1 169 ? -0.842 -22.594 -4.605 1 83.75 169 ASN A CA 1
ATOM 1329 C C . ASN A 1 169 ? -0.09 -23.906 -4.574 1 83.75 169 ASN A C 1
ATOM 1331 O O . ASN A 1 169 ? -0.005 -24.562 -3.527 1 83.75 169 ASN A O 1
ATOM 1335 N N . PRO A 1 170 ? 0.394 -24.359 -5.609 1 83.62 170 PRO A N 1
ATOM 1336 C CA . PRO A 1 170 ? 1.011 -25.688 -5.68 1 83.62 170 PRO A CA 1
ATOM 1337 C C . PRO A 1 170 ? 2.262 -25.797 -4.809 1 83.62 170 PRO A C 1
ATOM 1339 O O . PRO A 1 170 ? 2.625 -26.891 -4.387 1 83.62 170 PRO A O 1
ATOM 1342 N N . VAL A 1 171 ? 2.887 -24.75 -4.473 1 79.31 171 VAL A N 1
ATOM 1343 C CA . VAL A 1 171 ? 4.141 -24.797 -3.727 1 79.31 171 VAL A CA 1
ATOM 1344 C C . VAL A 1 171 ? 3.852 -24.703 -2.229 1 79.31 171 VAL A C 1
ATOM 1346 O O . VAL A 1 171 ? 4.273 -25.562 -1.454 1 79.31 171 VAL A O 1
ATOM 1349 N N . THR A 1 172 ? 3.037 -23.766 -1.797 1 80.38 172 THR A N 1
ATOM 1350 C CA . THR A 1 172 ? 2.781 -23.531 -0.381 1 80.38 172 THR A CA 1
ATOM 1351 C C . THR A 1 172 ? 1.599 -24.359 0.103 1 80.38 172 THR A C 1
ATOM 1353 O O . THR A 1 172 ? 1.407 -24.531 1.308 1 80.38 172 THR A O 1
ATOM 1356 N N . GLU A 1 173 ? 0.721 -24.75 -0.776 1 85.19 173 GLU A N 1
ATOM 1357 C CA . GLU A 1 173 ? -0.485 -25.531 -0.49 1 85.19 173 GLU A CA 1
ATOM 1358 C C . GLU A 1 173 ? -1.506 -24.688 0.276 1 85.19 173 GLU A C 1
ATOM 1360 O O . GLU A 1 173 ? -2.42 -25.234 0.898 1 85.19 173 GLU A O 1
ATOM 1365 N N . ILE A 1 174 ? -1.268 -23.484 0.308 1 86.12 174 ILE A N 1
ATOM 1366 C CA . ILE A 1 174 ? -2.209 -22.562 0.94 1 86.12 174 ILE A CA 1
ATOM 1367 C C . ILE A 1 174 ? -3.322 -22.203 -0.043 1 86.12 174 ILE A C 1
ATOM 1369 O O . ILE A 1 174 ? -3.057 -21.922 -1.214 1 86.12 174 ILE A O 1
ATOM 1373 N N . HIS A 1 175 ? -4.559 -22.281 0.49 1 90 175 HIS A N 1
ATOM 1374 C CA . HIS A 1 175 ? -5.68 -21.828 -0.326 1 90 175 HIS A CA 1
ATOM 1375 C C . HIS A 1 175 ? -5.566 -20.344 -0.635 1 90 175 HIS A C 1
ATOM 1377 O O . HIS A 1 175 ? -5.309 -19.531 0.262 1 90 175 HIS A O 1
ATOM 1383 N N . LEU A 1 176 ? -5.762 -19.953 -1.852 1 88.81 176 LEU A N 1
ATOM 1384 C CA . LEU A 1 176 ? -5.539 -18.578 -2.295 1 88.81 176 LEU A CA 1
ATOM 1385 C C . LEU A 1 176 ? -6.527 -17.625 -1.634 1 88.81 176 LEU A C 1
ATOM 1387 O O . LEU A 1 176 ? -6.207 -16.469 -1.396 1 88.81 176 LEU A O 1
ATOM 1391 N N . TRP A 1 177 ? -7.762 -18.156 -1.315 1 89.06 177 TRP A N 1
ATOM 1392 C CA . TRP A 1 177 ? -8.781 -17.281 -0.749 1 89.06 177 TRP A CA 1
ATOM 1393 C C . TRP A 1 177 ? -8.328 -16.719 0.597 1 89.06 177 TRP A C 1
ATOM 1395 O O . TRP A 1 177 ? -8.75 -15.633 0.998 1 89.06 177 TRP A O 1
ATOM 1405 N N . LYS A 1 178 ? -7.473 -17.438 1.34 1 90.19 178 LYS A N 1
ATOM 1406 C CA . LYS A 1 178 ? -6.965 -16.969 2.623 1 90.19 178 LYS A CA 1
ATOM 1407 C C . LYS A 1 178 ? -6.094 -15.727 2.443 1 90.19 178 LYS A C 1
ATOM 1409 O O . LYS A 1 178 ? -6.16 -14.797 3.25 1 90.19 178 LYS A O 1
ATOM 1414 N N . VAL A 1 179 ? -5.285 -15.719 1.407 1 91.06 179 VAL A N 1
ATOM 1415 C CA . VAL A 1 179 ? -4.418 -14.586 1.116 1 91.06 179 VAL A CA 1
ATOM 1416 C C . VAL A 1 179 ? -5.25 -13.422 0.577 1 91.06 179 VAL A C 1
ATOM 1418 O O . VAL A 1 179 ? -5.027 -12.273 0.947 1 91.06 179 VAL A O 1
ATOM 1421 N N . GLN A 1 180 ? -6.305 -13.789 -0.14 1 92.06 180 GLN A N 1
ATOM 1422 C CA . GLN A 1 180 ? -7.102 -12.789 -0.844 1 92.06 180 GLN A CA 1
ATOM 1423 C C . GLN A 1 180 ? -8.078 -12.102 0.101 1 92.06 180 GLN A C 1
ATOM 1425 O O . GLN A 1 180 ? -8.641 -11.055 -0.23 1 92.06 180 GLN A O 1
ATOM 1430 N N . MET A 1 181 ? -8.25 -12.609 1.321 1 93.62 181 MET A N 1
ATOM 1431 C CA . MET A 1 181 ? -9.203 -12.031 2.27 1 93.62 181 MET A CA 1
ATOM 1432 C C . MET A 1 181 ? -8.781 -10.625 2.676 1 93.62 181 MET A C 1
ATOM 1434 O O . MET A 1 181 ? -9.602 -9.844 3.158 1 93.62 181 MET A O 1
ATOM 1438 N N . ILE A 1 182 ? -7.543 -10.289 2.482 1 94.12 182 ILE A N 1
ATOM 1439 C CA . ILE A 1 182 ? -7.035 -8.969 2.842 1 94.12 182 ILE A CA 1
ATOM 1440 C C . ILE A 1 182 ? -7.68 -7.91 1.951 1 94.12 182 ILE A C 1
ATOM 1442 O O . ILE A 1 182 ? -7.816 -6.754 2.354 1 94.12 182 ILE A O 1
ATOM 1446 N N . PHE A 1 183 ? -8.18 -8.32 0.768 1 94 183 PHE A N 1
ATOM 1447 C CA . PHE A 1 183 ? -8.719 -7.359 -0.189 1 94 183 PHE A CA 1
ATOM 1448 C C . PHE A 1 183 ? -10.008 -6.742 0.328 1 94 183 PHE A C 1
ATOM 1450 O O . PHE A 1 183 ? -10.078 -5.535 0.564 1 94 183 PHE A O 1
ATOM 1457 N N . PRO A 1 184 ? -11.016 -7.594 0.565 1 92.94 184 PRO A N 1
ATOM 1458 C CA . PRO A 1 184 ? -12.25 -6.996 1.082 1 92.94 184 PRO A CA 1
ATOM 1459 C C . PRO A 1 184 ? -12.031 -6.223 2.381 1 92.94 184 PRO A C 1
ATOM 1461 O O . PRO A 1 184 ? -12.68 -5.199 2.609 1 92.94 184 PRO A O 1
ATOM 1464 N N . TYR A 1 185 ? -11.164 -6.707 3.242 1 94.31 185 TYR A N 1
ATOM 1465 C CA . TYR A 1 185 ? -10.898 -6.008 4.496 1 94.31 185 TYR A CA 1
ATOM 1466 C C . TYR A 1 185 ? -10.375 -4.602 4.23 1 94.31 185 TYR A C 1
ATOM 1468 O O . TYR A 1 185 ? -10.891 -3.625 4.777 1 94.31 185 TYR A O 1
ATOM 1476 N N . ILE A 1 186 ? -9.297 -4.547 3.408 1 95.94 186 ILE A N 1
ATOM 1477 C CA . ILE A 1 186 ? -8.617 -3.275 3.186 1 95.94 186 ILE A CA 1
ATOM 1478 C C . ILE A 1 186 ? -9.57 -2.299 2.492 1 95.94 186 ILE A C 1
ATOM 1480 O O . ILE A 1 186 ? -9.648 -1.128 2.871 1 95.94 186 ILE A O 1
ATOM 1484 N N . PHE A 1 187 ? -10.289 -2.732 1.507 1 95.75 187 PHE A N 1
ATOM 1485 C CA . PHE A 1 187 ? -11.188 -1.852 0.77 1 95.75 187 PHE A CA 1
ATOM 1486 C C . PHE A 1 187 ? -12.344 -1.4 1.651 1 95.75 187 PHE A C 1
ATOM 1488 O O . PHE A 1 187 ? -12.789 -0.255 1.562 1 95.75 187 PHE A O 1
ATOM 1495 N N . LEU A 1 188 ? -12.828 -2.295 2.531 1 95.75 188 LEU A N 1
ATOM 1496 C CA . LEU A 1 188 ? -13.883 -1.921 3.471 1 95.75 188 LEU A CA 1
ATOM 1497 C C . LEU A 1 188 ? -13.375 -0.894 4.477 1 95.75 188 LEU A C 1
ATOM 1499 O O . LEU A 1 188 ? -14.078 0.062 4.805 1 95.75 188 LEU A O 1
ATOM 1503 N N . SER A 1 189 ? -12.211 -1.161 4.953 1 95 189 SER A N 1
ATOM 1504 C CA . SER A 1 189 ? -11.609 -0.233 5.906 1 95 189 SER A CA 1
ATOM 1505 C C . SER A 1 189 ? -11.469 1.162 5.305 1 95 189 SER A C 1
ATOM 1507 O O . SER A 1 189 ? -11.867 2.152 5.918 1 95 189 SER A O 1
ATOM 1509 N N . MET A 1 190 ? -10.969 1.234 4.078 1 94.75 190 MET A N 1
ATOM 1510 C CA . MET A 1 190 ? -10.781 2.516 3.406 1 94.75 190 MET A CA 1
ATOM 1511 C C . MET A 1 190 ? -12.125 3.156 3.07 1 94.75 190 MET A C 1
ATOM 1513 O O . MET A 1 190 ? -12.305 4.363 3.244 1 94.75 190 MET A O 1
ATOM 1517 N N . GLY A 1 191 ? -13 2.34 2.578 1 94.62 191 GLY A N 1
ATOM 1518 C CA . GLY A 1 191 ? -14.328 2.854 2.285 1 94.62 191 GLY A CA 1
ATOM 1519 C C . GLY A 1 191 ? -15.039 3.398 3.508 1 94.62 191 GLY A C 1
ATOM 1520 O O . GLY A 1 191 ? -15.664 4.461 3.449 1 94.62 191 GLY A O 1
ATOM 1521 N N . PHE A 1 192 ? -14.961 2.672 4.543 1 95.06 192 PHE A N 1
ATOM 1522 C CA . PHE A 1 192 ? -15.578 3.088 5.797 1 95.06 192 PHE A CA 1
ATOM 1523 C C . PHE A 1 192 ? -14.969 4.391 6.293 1 95.06 192 PHE A C 1
ATOM 1525 O O . PHE A 1 192 ? -15.68 5.293 6.734 1 95.06 192 PHE A O 1
ATOM 1532 N N . ARG A 1 193 ? -13.75 4.508 6.215 1 93.31 193 ARG A N 1
ATOM 1533 C CA . ARG A 1 193 ? -13.055 5.715 6.645 1 93.31 193 ARG A CA 1
ATOM 1534 C C . ARG A 1 193 ? -13.531 6.934 5.855 1 93.31 193 ARG A C 1
ATOM 1536 O O . ARG A 1 193 ? -13.867 7.965 6.438 1 93.31 193 ARG A O 1
ATOM 1543 N N . HIS A 1 194 ? -13.562 6.801 4.617 1 92.44 194 HIS A N 1
ATOM 1544 C CA . HIS A 1 194 ? -13.938 7.934 3.777 1 92.44 194 HIS A CA 1
ATOM 1545 C C . HIS A 1 194 ? -15.43 8.227 3.877 1 92.44 194 HIS A C 1
ATOM 1547 O O . HIS A 1 194 ? -15.852 9.367 3.709 1 92.44 194 HIS A O 1
ATOM 1553 N N . LEU A 1 195 ? -16.203 7.18 4.145 1 93.94 195 LEU A N 1
ATOM 1554 C CA . LEU A 1 195 ? -17.625 7.402 4.43 1 93.94 195 LEU A CA 1
ATOM 1555 C C . LEU A 1 195 ? -17.797 8.273 5.668 1 93.94 195 LEU A C 1
ATOM 1557 O O . LEU A 1 195 ? -18.594 9.219 5.668 1 93.94 195 LEU A O 1
ATOM 1561 N N . CYS A 1 196 ? -17.016 7.992 6.652 1 93.06 196 CYS A N 1
ATOM 1562 C CA . CYS A 1 196 ? -17.047 8.773 7.887 1 93.06 196 CYS A CA 1
ATOM 1563 C C . CYS A 1 196 ? -16.594 10.203 7.641 1 93.06 196 CYS A C 1
ATOM 1565 O O . CYS A 1 196 ? -17.172 11.148 8.18 1 93.06 196 CYS A O 1
ATOM 1567 N N . TYR A 1 197 ? -15.578 10.344 6.762 1 88.75 197 TYR A N 1
ATOM 1568 C CA . TYR A 1 197 ? -15.109 11.68 6.414 1 88.75 197 TYR A CA 1
ATOM 1569 C C . TYR A 1 197 ? -16.188 12.461 5.676 1 88.75 197 TYR A C 1
ATOM 1571 O O . TYR A 1 197 ? -16.312 13.672 5.848 1 88.75 197 TYR A O 1
ATOM 1579 N N . GLY A 1 198 ? -16.938 11.805 4.852 1 88.5 198 GLY A N 1
ATOM 1580 C CA . GLY A 1 198 ? -18.016 12.453 4.129 1 88.5 198 GLY A CA 1
ATOM 1581 C C . GLY A 1 198 ? -19.156 12.875 5.031 1 88.5 198 GLY A C 1
ATOM 1582 O O . GLY A 1 198 ? -19.734 13.953 4.852 1 88.5 198 GLY A O 1
ATOM 1583 N N . ILE A 1 199 ? -19.484 12.078 5.984 1 91.56 199 ILE A N 1
ATOM 1584 C CA . ILE A 1 199 ? -20.578 12.352 6.91 1 91.56 199 ILE A CA 1
ATOM 1585 C C . ILE A 1 199 ? -20.156 13.414 7.918 1 91.56 199 ILE A C 1
ATOM 1587 O O . ILE A 1 199 ? -20.938 14.312 8.25 1 91.56 199 ILE A O 1
ATOM 1591 N N . PHE A 1 200 ? -18.891 13.289 8.367 1 90.12 200 PHE A N 1
ATOM 1592 C CA . PHE A 1 200 ? -18.328 14.227 9.32 1 90.12 200 PHE A CA 1
ATOM 1593 C C . PHE A 1 200 ? -17.094 14.914 8.75 1 90.12 200 PHE A C 1
ATOM 1595 O O . PHE A 1 200 ? -15.961 14.547 9.086 1 90.12 200 PHE A O 1
ATOM 1602 N N . PRO A 1 201 ? -17.203 15.977 8.062 1 85.06 201 PRO A N 1
ATOM 1603 C CA . PRO A 1 201 ? -16.094 16.625 7.359 1 85.06 201 PRO A CA 1
ATOM 1604 C C . PRO A 1 201 ? -15.023 17.156 8.312 1 85.06 201 PRO A C 1
ATOM 1606 O O . PRO A 1 201 ? -13.891 17.406 7.895 1 85.06 201 PRO A O 1
ATOM 1609 N N . SER A 1 202 ? -15.336 17.344 9.516 1 80.44 202 SER A N 1
ATOM 1610 C CA . SER A 1 202 ? -14.367 17.844 10.484 1 80.44 202 SER A CA 1
ATOM 1611 C C . SER A 1 202 ? -13.258 16.828 10.734 1 80.44 202 SER A C 1
ATOM 1613 O O . SER A 1 202 ? -12.195 17.188 11.25 1 80.44 202 SER A O 1
ATOM 1615 N N . LEU A 1 203 ? -13.523 15.609 10.312 1 80 203 LEU A N 1
ATOM 1616 C CA . LEU A 1 203 ? -12.555 14.547 10.57 1 80 203 LEU A CA 1
ATOM 1617 C C . LEU A 1 203 ? -11.57 14.422 9.414 1 80 203 LEU A C 1
ATOM 1619 O O . LEU A 1 203 ? -10.609 13.656 9.492 1 80 203 LEU A O 1
ATOM 1623 N N . ILE A 1 204 ? -11.781 15.125 8.359 1 75.56 204 ILE A N 1
ATOM 1624 C CA . ILE A 1 204 ? -10.875 15.07 7.211 1 75.56 204 ILE A CA 1
ATOM 1625 C C . ILE A 1 204 ? -9.484 15.523 7.629 1 75.56 204 ILE A C 1
ATOM 1627 O O . ILE A 1 204 ? -9.32 16.594 8.234 1 75.56 204 ILE A O 1
ATOM 1631 N N . PRO A 1 205 ? -8.523 14.617 7.328 1 68.25 205 PRO A N 1
ATOM 1632 C CA . PRO A 1 205 ? -7.164 15.023 7.695 1 68.25 205 PRO A CA 1
ATOM 1633 C C . PRO A 1 205 ? -6.703 16.266 6.945 1 68.25 205 PRO A C 1
ATOM 1635 O O . PRO A 1 205 ? -7.043 16.453 5.777 1 68.25 205 PRO A O 1
ATOM 1638 N N . SER A 1 206 ? -6.234 17.219 7.668 1 60.41 206 SER A N 1
ATOM 1639 C CA . SER A 1 206 ? -5.777 18.469 7.078 1 60.41 206 SER A CA 1
ATOM 1640 C C . SER A 1 206 ? -4.477 18.281 6.305 1 60.41 206 SER A C 1
ATOM 1642 O O . SER A 1 206 ? -3.668 17.422 6.652 1 60.41 206 SER A O 1
ATOM 1644 N N . ASP A 1 207 ? -4.422 18.688 5.02 1 53.03 207 ASP A N 1
ATOM 1645 C CA . ASP A 1 207 ? -3.186 18.656 4.246 1 53.03 207 ASP A CA 1
ATOM 1646 C C . ASP A 1 207 ? -2.078 19.438 4.949 1 53.03 207 ASP A C 1
ATOM 1648 O O . ASP A 1 207 ? -2.332 20.484 5.551 1 53.03 207 ASP A O 1
ATOM 1652 N N . ILE A 1 208 ? -0.982 18.828 5.316 1 50.59 208 ILE A N 1
ATOM 1653 C CA . ILE A 1 208 ? 0.167 19.406 6 1 50.59 208 ILE A CA 1
ATOM 1654 C C . ILE A 1 208 ? 0.467 20.781 5.41 1 50.59 208 ILE A C 1
ATOM 1656 O O . ILE A 1 208 ? 0.767 21.734 6.148 1 50.59 208 ILE A O 1
ATOM 1660 N N . ASN A 1 209 ? 0.402 20.797 4.055 1 49.09 209 ASN A N 1
ATOM 1661 C CA . ASN A 1 209 ? 0.729 22.062 3.422 1 49.09 209 ASN A CA 1
ATOM 1662 C C . ASN A 1 209 ? -0.227 23.172 3.859 1 49.09 209 ASN A C 1
ATOM 1664 O O . ASN A 1 209 ? 0.197 24.297 4.113 1 49.09 209 ASN A O 1
ATOM 1668 N N . GLU A 1 210 ? -1.437 22.766 4.012 1 49.97 210 GLU A N 1
ATOM 1669 C CA . GLU A 1 210 ? -2.398 23.766 4.445 1 49.97 210 GLU A CA 1
ATOM 1670 C C . GLU A 1 210 ? -2.145 24.188 5.891 1 49.97 210 GLU A C 1
ATOM 1672 O O . GLU A 1 210 ? -2.234 25.375 6.223 1 49.97 210 GLU A O 1
ATOM 1677 N N . ALA A 1 211 ? -1.716 23.188 6.656 1 50.69 211 ALA A N 1
ATOM 1678 C CA . ALA A 1 211 ? -1.456 23.469 8.07 1 50.69 211 ALA A CA 1
ATOM 1679 C C . ALA A 1 211 ? -0.194 24.312 8.234 1 50.69 211 ALA A C 1
ATOM 1681 O O . ALA A 1 211 ? -0.159 25.234 9.055 1 50.69 211 ALA A O 1
ATOM 1682 N N . THR A 1 212 ? 0.761 23.938 7.426 1 52.25 212 THR A N 1
ATOM 1683 C CA . THR A 1 212 ? 1.998 24.719 7.473 1 52.25 212 THR A CA 1
ATOM 1684 C C . THR A 1 212 ? 1.762 26.141 6.996 1 52.25 212 THR A C 1
ATOM 1686 O O . THR A 1 212 ? 2.258 27.094 7.602 1 52.25 212 THR A O 1
ATOM 1689 N N . GLU A 1 213 ? 1.055 26.234 5.852 1 52.84 213 GLU A N 1
ATOM 1690 C CA . GLU A 1 213 ? 0.763 27.562 5.34 1 52.84 213 GLU A CA 1
ATOM 1691 C C . GLU A 1 213 ? -0.046 28.375 6.344 1 52.84 213 GLU A C 1
ATOM 1693 O O . GLU A 1 213 ? 0.211 29.562 6.539 1 52.84 213 GLU A O 1
ATOM 1698 N N . ALA A 1 214 ? -0.883 27.734 7.035 1 54.47 214 ALA A N 1
ATOM 1699 C CA . ALA A 1 214 ? -1.687 28.438 8.039 1 54.47 214 ALA A CA 1
ATOM 1700 C C . ALA A 1 214 ? -0.835 28.828 9.242 1 54.47 214 ALA A C 1
ATOM 1702 O O . ALA A 1 214 ? -1.009 29.922 9.805 1 54.47 214 ALA A O 1
ATOM 1703 N N . LEU A 1 215 ? 0.07 27.969 9.539 1 56.75 215 LEU A N 1
ATOM 1704 C CA . LEU A 1 215 ? 0.993 28.266 10.625 1 56.75 215 LEU A CA 1
ATOM 1705 C C . LEU A 1 215 ? 1.904 29.438 10.266 1 56.75 215 LEU A C 1
ATOM 1707 O O . LEU A 1 215 ? 2.154 30.312 11.094 1 56.75 215 LEU A O 1
ATOM 1711 N N . GLU A 1 216 ? 2.473 29.266 9.07 1 59.5 216 GLU A N 1
ATOM 1712 C CA . GLU A 1 216 ? 3.322 30.359 8.609 1 59.5 216 GLU A CA 1
ATOM 1713 C C . GLU A 1 216 ? 2.561 31.688 8.594 1 59.5 216 GLU A C 1
ATOM 1715 O O . GLU A 1 216 ? 3.104 32.719 8.969 1 59.5 216 GLU A O 1
ATOM 1720 N N . LEU A 1 217 ? 1.366 31.656 8.195 1 57.81 217 LEU A N 1
ATOM 1721 C CA . LEU A 1 217 ? 0.529 32.844 8.164 1 57.81 217 LEU A CA 1
ATOM 1722 C C . LEU A 1 217 ? 0.231 33.344 9.578 1 57.81 217 LEU A C 1
ATOM 1724 O O . LEU A 1 217 ? 0.259 34.531 9.844 1 57.81 217 LEU A O 1
ATOM 1728 N N . ALA A 1 218 ? -0.015 32.469 10.477 1 57.84 218 ALA A N 1
ATOM 1729 C CA . ALA A 1 218 ? -0.28 32.812 11.867 1 57.84 218 ALA A CA 1
ATOM 1730 C C . ALA A 1 218 ? 0.964 33.406 12.531 1 57.84 218 ALA A C 1
ATOM 1732 O O . ALA A 1 218 ? 0.875 34.375 13.289 1 57.84 218 ALA A O 1
ATOM 1733 N N . GLU A 1 219 ? 2.057 32.75 12.266 1 60.22 219 GLU A N 1
ATOM 1734 C CA . GLU A 1 219 ? 3.32 33.25 12.797 1 60.22 219 GLU A CA 1
ATOM 1735 C C . GLU A 1 219 ? 3.635 34.656 12.242 1 60.22 219 GLU A C 1
ATOM 1737 O O . GLU A 1 219 ? 4.145 35.5 12.969 1 60.22 219 GLU A O 1
ATOM 1742 N N . LYS A 1 220 ? 3.434 34.75 10.969 1 64.25 220 LYS A N 1
ATOM 1743 C CA . LYS A 1 220 ? 3.641 36.062 10.352 1 64.25 220 LYS A CA 1
ATOM 1744 C C . LYS A 1 220 ? 2.713 37.125 10.953 1 64.25 220 LYS A C 1
ATOM 1746 O O . LYS A 1 220 ? 3.133 38.25 11.219 1 64.25 220 LYS A O 1
ATOM 1751 N N . GLU A 1 221 ? 1.529 36.812 11.156 1 59.34 221 GLU A N 1
ATOM 1752 C CA . GLU A 1 221 ? 0.577 37.719 11.766 1 59.34 221 GLU A CA 1
ATOM 1753 C C . GLU A 1 221 ? 0.967 38.062 13.211 1 59.34 221 GLU A C 1
ATOM 1755 O O . GLU A 1 221 ? 0.828 39.188 13.656 1 59.34 221 GLU A O 1
ATOM 1760 N N . LEU A 1 222 ? 1.408 37.062 13.906 1 61.12 222 LEU A N 1
ATOM 1761 C CA . LEU A 1 222 ? 1.882 37.25 15.273 1 61.12 222 LEU A CA 1
ATOM 1762 C C . LEU A 1 222 ? 3.125 38.125 15.305 1 61.12 222 LEU A C 1
ATOM 1764 O O . LEU A 1 222 ? 3.268 39 16.188 1 61.12 222 LEU A O 1
ATOM 1768 N N . SER A 1 223 ? 4.02 37.812 14.453 1 63.56 223 SER A N 1
ATOM 1769 C CA . SER A 1 223 ? 5.219 38.625 14.359 1 63.56 223 SER A CA 1
ATOM 1770 C C . SER A 1 223 ? 4.871 40.062 13.992 1 63.56 223 SER A C 1
ATOM 1772 O O . SER A 1 223 ? 5.465 41.031 14.523 1 63.56 223 SER A O 1
ATOM 1774 N N . GLU A 1 224 ? 3.971 40.219 13.078 1 63.38 224 GLU A N 1
ATOM 1775 C CA . GLU A 1 224 ? 3.527 41.562 12.695 1 63.38 224 GLU A CA 1
ATOM 1776 C C . GLU A 1 224 ? 2.766 42.219 13.828 1 63.38 224 GLU A C 1
ATOM 1778 O O . GLU A 1 224 ? 2.865 43.438 14.008 1 63.38 224 GLU A O 1
ATOM 1783 N N . SER A 1 225 ? 2.035 41.5 14.445 1 59.09 225 SER A N 1
ATOM 1784 C CA . SER A 1 225 ? 1.313 42.062 15.586 1 59.09 225 SER A CA 1
ATOM 1785 C C . SER A 1 225 ? 2.27 42.438 16.703 1 59.09 225 SER A C 1
ATOM 1787 O O . SER A 1 225 ? 2.051 43.438 17.391 1 59.09 225 SER A O 1
ATOM 1789 N N . ASN A 1 226 ? 3.26 41.719 16.859 1 60.03 226 ASN A N 1
ATOM 1790 C CA . ASN A 1 226 ? 4.262 42.031 17.859 1 60.03 226 ASN A CA 1
ATOM 1791 C C . ASN A 1 226 ? 5.152 43.188 17.406 1 60.03 226 ASN A C 1
ATOM 1793 O O . ASN A 1 226 ? 5.645 43.969 18.234 1 60.03 226 ASN A O 1
ATOM 1797 N N . SER A 1 227 ? 5.465 43.281 16.219 1 59.06 227 SER A N 1
ATOM 1798 C CA . SER A 1 227 ? 6.262 44.406 15.695 1 59.06 227 SER A CA 1
ATOM 1799 C C . SER A 1 227 ? 5.449 45.688 15.656 1 59.06 227 SER A C 1
ATOM 1801 O O . SER A 1 227 ? 6.012 46.781 15.742 1 59.06 227 SER A O 1
ATOM 1803 N N . GLY A 1 228 ? 4.227 45.656 15.352 1 54.22 228 GLY A N 1
ATOM 1804 C CA . GLY A 1 228 ? 3.398 46.844 15.375 1 54.22 228 GLY A CA 1
ATOM 1805 C C . GLY A 1 228 ? 3.17 47.375 16.781 1 54.22 228 GLY A C 1
ATOM 1806 O O . GLY A 1 228 ? 2.598 48.469 16.953 1 54.22 228 GLY A O 1
ATOM 1807 N N . GLY A 1 229 ? 3.322 46.625 17.812 1 48.81 229 GLY A N 1
ATOM 1808 C CA . GLY A 1 229 ? 3.193 47.188 19.141 1 48.81 229 GLY A CA 1
ATOM 1809 C C . GLY A 1 229 ? 4.383 48.031 19.562 1 48.81 229 GLY A C 1
ATOM 1810 O O . GLY A 1 229 ? 4.383 48.625 20.641 1 48.81 229 GLY A O 1
ATOM 1811 N N . LYS A 1 230 ? 5.547 48.062 18.938 1 49.94 230 LYS A N 1
ATOM 1812 C CA . LYS A 1 230 ? 6.703 48.875 19.312 1 49.94 230 LYS A CA 1
ATOM 1813 C C . LYS A 1 230 ? 6.664 50.25 18.625 1 49.94 230 LYS A C 1
ATOM 1815 O O . LYS A 1 230 ? 7.586 51.062 18.781 1 49.94 230 LYS A O 1
ATOM 1820 N N . HIS A 1 231 ? 5.664 50.562 17.812 1 39.31 231 HIS A N 1
ATOM 1821 C CA . HIS A 1 231 ? 5.625 52 17.641 1 39.31 231 HIS A CA 1
ATOM 1822 C C . HIS A 1 231 ? 4.637 52.625 18.609 1 39.31 231 HIS A C 1
ATOM 1824 O O . HIS A 1 231 ? 3.559 52.094 18.859 1 39.31 231 HIS A O 1
ATOM 1830 N N . MET B 1 1 ? 18.703 21.75 -1.305 1 77.94 1 MET B N 1
ATOM 1831 C CA . MET B 1 1 ? 17.516 21.328 -0.57 1 77.94 1 MET B CA 1
ATOM 1832 C C . MET B 1 1 ? 16.266 21.422 -1.453 1 77.94 1 MET B C 1
ATOM 1834 O O . MET B 1 1 ? 15.508 20.469 -1.563 1 77.94 1 MET B O 1
ATOM 1838 N N . LYS B 1 2 ? 16.312 22.516 -2.297 1 80.12 2 LYS B N 1
ATOM 1839 C CA . LYS B 1 2 ? 15.148 22.656 -3.168 1 80.12 2 LYS B CA 1
ATOM 1840 C C . LYS B 1 2 ? 15.148 21.609 -4.273 1 80.12 2 LYS B C 1
ATOM 1842 O O . LYS B 1 2 ? 14.094 21.125 -4.676 1 80.12 2 LYS B O 1
ATOM 1847 N N . PHE B 1 3 ? 16.406 21.297 -4.613 1 85.75 3 PHE B N 1
ATOM 1848 C CA . PHE B 1 3 ? 16.531 20.297 -5.672 1 85.75 3 PHE B CA 1
ATOM 1849 C C . PHE B 1 3 ? 16.062 18.938 -5.188 1 85.75 3 PHE B C 1
ATOM 1851 O O . PHE B 1 3 ? 15.297 18.25 -5.875 1 85.75 3 PHE B O 1
ATOM 1858 N N . VAL B 1 4 ? 16.453 18.547 -4.012 1 88.12 4 VAL B N 1
ATOM 1859 C CA . VAL B 1 4 ? 16.078 17.266 -3.422 1 88.12 4 VAL B CA 1
ATOM 1860 C C . VAL B 1 4 ? 14.562 17.234 -3.186 1 88.12 4 VAL B C 1
ATOM 1862 O O . VAL B 1 4 ? 13.906 16.234 -3.439 1 88.12 4 VAL B O 1
ATOM 1865 N N . GLU B 1 5 ? 14.07 18.328 -2.781 1 86.75 5 GLU B N 1
ATOM 1866 C CA . GLU B 1 5 ? 12.633 18.453 -2.557 1 86.75 5 GLU B CA 1
ATOM 1867 C C . GLU B 1 5 ? 11.852 18.25 -3.854 1 86.75 5 GLU B C 1
ATOM 1869 O O . GLU B 1 5 ? 10.805 17.594 -3.863 1 86.75 5 GLU B O 1
ATOM 1874 N N . ARG B 1 6 ? 12.414 18.844 -4.891 1 85.19 6 ARG B N 1
ATOM 1875 C CA . ARG B 1 6 ? 11.766 18.688 -6.191 1 85.19 6 ARG B CA 1
ATOM 1876 C C . ARG B 1 6 ? 11.766 17.234 -6.645 1 85.19 6 ARG B C 1
ATOM 1878 O O . ARG B 1 6 ? 10.766 16.75 -7.168 1 85.19 6 ARG B O 1
ATOM 1885 N N . ILE B 1 7 ? 12.836 16.562 -6.438 1 88.62 7 ILE B N 1
ATOM 1886 C CA . ILE B 1 7 ? 12.953 15.156 -6.828 1 88.62 7 ILE B CA 1
ATOM 1887 C C . ILE B 1 7 ? 11.953 14.312 -6.031 1 88.62 7 ILE B C 1
ATOM 1889 O O . ILE B 1 7 ? 11.25 13.469 -6.594 1 88.62 7 ILE B O 1
ATOM 1893 N N . LEU B 1 8 ? 11.852 14.531 -4.773 1 89.06 8 LEU B N 1
ATOM 1894 C CA . LEU B 1 8 ? 10.961 13.758 -3.914 1 89.06 8 LEU B CA 1
ATOM 1895 C C . LEU B 1 8 ? 9.5 14.016 -4.27 1 89.06 8 LEU B C 1
ATOM 1897 O O . LEU B 1 8 ? 8.68 13.094 -4.273 1 89.06 8 LEU B O 1
ATOM 1901 N N . ASN B 1 9 ? 9.266 15.219 -4.648 1 83.06 9 ASN B N 1
ATOM 1902 C CA . ASN B 1 9 ? 7.898 15.562 -5.039 1 83.06 9 ASN B CA 1
ATOM 1903 C C . ASN B 1 9 ? 7.52 14.922 -6.371 1 83.06 9 ASN B C 1
ATOM 1905 O O . ASN B 1 9 ? 6.387 14.477 -6.551 1 83.06 9 ASN B O 1
ATOM 1909 N N . THR B 1 10 ? 8.43 14.961 -7.266 1 83.94 10 THR B N 1
ATOM 1910 C CA . THR B 1 10 ? 8.188 14.32 -8.555 1 83.94 10 THR B CA 1
ATOM 1911 C C . THR B 1 10 ? 7.98 12.812 -8.367 1 83.94 10 THR B C 1
ATOM 1913 O O . THR B 1 10 ? 7.102 12.227 -9 1 83.94 10 THR B O 1
ATOM 1916 N N . LEU B 1 11 ? 8.711 12.242 -7.488 1 89.06 11 LEU B N 1
ATOM 1917 C CA . LEU B 1 11 ? 8.57 10.82 -7.188 1 89.06 11 LEU B CA 1
ATOM 1918 C C . LEU B 1 11 ? 7.199 10.516 -6.602 1 89.06 11 LEU B C 1
ATOM 1920 O O . LEU B 1 11 ? 6.523 9.586 -7.043 1 89.06 11 LEU B O 1
ATOM 1924 N N . SER B 1 12 ? 6.785 11.266 -5.691 1 86.56 12 SER B N 1
ATOM 1925 C CA . SER B 1 12 ? 5.484 11.07 -5.059 1 86.56 12 SER B CA 1
ATOM 1926 C C . SER B 1 12 ? 4.348 11.281 -6.051 1 86.56 12 SER B C 1
ATOM 1928 O O . SER B 1 12 ? 3.342 10.57 -6.012 1 86.56 12 SER B O 1
ATOM 1930 N N . PHE B 1 13 ? 4.582 12.281 -6.898 1 82.25 13 PHE B N 1
ATOM 1931 C CA . PHE B 1 13 ? 3.586 12.547 -7.93 1 82.25 13 PHE B CA 1
ATOM 1932 C C . PHE B 1 13 ? 3.441 11.352 -8.867 1 82.25 13 PHE B C 1
ATOM 1934 O O . PHE B 1 13 ? 2.324 10.922 -9.156 1 82.25 13 PHE B O 1
ATOM 1941 N N . GLY B 1 14 ? 4.488 10.844 -9.305 1 85.56 14 GLY B N 1
ATOM 1942 C CA . GLY B 1 14 ? 4.461 9.664 -10.148 1 85.56 14 GLY B CA 1
ATOM 1943 C C . GLY B 1 14 ? 3.83 8.453 -9.477 1 85.56 14 GLY B C 1
ATOM 1944 O O . GLY B 1 14 ? 3.041 7.738 -10.094 1 85.56 14 GLY B O 1
ATOM 1945 N N . GLU B 1 15 ? 4.145 8.227 -8.242 1 89.56 15 GLU B N 1
ATOM 1946 C CA . GLU B 1 15 ? 3.617 7.082 -7.504 1 89.56 15 GLU B CA 1
ATOM 1947 C C . GLU B 1 15 ? 2.123 7.234 -7.242 1 89.56 15 GLU B C 1
ATOM 1949 O O . GLU B 1 15 ? 1.387 6.246 -7.215 1 89.56 15 GLU B O 1
ATOM 1954 N N . LYS B 1 16 ? 1.697 8.438 -7.082 1 85.19 16 LYS B N 1
ATOM 1955 C CA . LYS B 1 16 ? 0.271 8.703 -6.926 1 85.19 16 LYS B CA 1
ATOM 1956 C C . LYS B 1 16 ? -0.5 8.336 -8.188 1 85.19 16 LYS B C 1
ATOM 1958 O O . LYS B 1 16 ? -1.538 7.676 -8.125 1 85.19 16 LYS B O 1
ATOM 1963 N N . TRP B 1 17 ? 0.036 8.758 -9.266 1 83.06 17 TRP B N 1
ATOM 1964 C CA . TRP B 1 17 ? -0.612 8.461 -10.539 1 83.06 17 TRP B CA 1
ATOM 1965 C C . TRP B 1 17 ? -0.561 6.965 -10.836 1 83.06 17 TRP B C 1
ATOM 1967 O O . TRP B 1 17 ? -1.559 6.375 -11.258 1 83.06 17 TRP B O 1
ATOM 1977 N N . ALA B 1 18 ? 0.555 6.422 -10.602 1 87.56 18 ALA B N 1
ATOM 1978 C CA . ALA B 1 18 ? 0.699 4.988 -10.852 1 87.56 18 ALA B CA 1
ATOM 1979 C C . ALA B 1 18 ? -0.264 4.18 -9.992 1 87.56 18 ALA B C 1
ATOM 1981 O O . ALA B 1 18 ? -0.915 3.252 -10.477 1 87.56 18 ALA B O 1
ATOM 1982 N N . GLY B 1 19 ? -0.346 4.523 -8.734 1 88.25 19 GLY B N 1
ATOM 1983 C CA . GLY B 1 19 ? -1.291 3.857 -7.855 1 88.25 19 GLY B CA 1
ATOM 1984 C C . GLY B 1 19 ? -2.734 4.027 -8.289 1 88.25 19 GLY B C 1
ATOM 1985 O O . GLY B 1 19 ? -3.504 3.062 -8.297 1 88.25 19 GLY B O 1
ATOM 1986 N N . GLY B 1 20 ? -3.074 5.262 -8.711 1 82.5 20 GLY B N 1
ATOM 1987 C CA . GLY B 1 20 ? -4.418 5.512 -9.203 1 82.5 20 GLY B CA 1
ATOM 1988 C C . GLY B 1 20 ? -4.766 4.703 -10.438 1 82.5 20 GLY B C 1
ATOM 1989 O O . GLY B 1 20 ? -5.859 4.145 -10.531 1 82.5 20 GLY B O 1
ATOM 1990 N N . ILE B 1 21 ? -3.867 4.66 -11.289 1 81.31 21 ILE B N 1
ATOM 1991 C CA . ILE B 1 21 ? -4.07 3.889 -12.516 1 81.31 21 ILE B CA 1
ATOM 1992 C C . ILE B 1 21 ? -4.23 2.408 -12.172 1 81.31 21 ILE B C 1
ATOM 1994 O O . ILE B 1 21 ? -5.102 1.729 -12.719 1 81.31 21 ILE B O 1
ATOM 1998 N N . CYS B 1 22 ? -3.461 1.854 -11.289 1 88 22 CYS B N 1
ATOM 1999 C CA . CYS B 1 22 ? -3.562 0.458 -10.875 1 88 22 CYS B CA 1
ATOM 2000 C C . CYS B 1 22 ? -4.938 0.161 -10.289 1 88 22 CYS B C 1
ATOM 2002 O O . CYS B 1 22 ? -5.562 -0.845 -10.641 1 88 22 CYS B O 1
ATOM 2004 N N . PHE B 1 23 ? -5.441 1.045 -9.5 1 86.12 23 PHE B N 1
ATOM 2005 C CA . PHE B 1 23 ? -6.734 0.798 -8.875 1 86.12 23 PHE B CA 1
ATOM 2006 C C . PHE B 1 23 ? -7.863 0.926 -9.891 1 86.12 23 PHE B C 1
ATOM 2008 O O . PHE B 1 23 ? -8.867 0.217 -9.805 1 86.12 23 PHE B O 1
ATOM 2015 N N . LEU B 1 24 ? -7.641 1.879 -10.844 1 80.19 24 LEU B N 1
ATOM 2016 C CA . LEU B 1 24 ? -8.625 1.994 -11.922 1 80.19 24 LEU B CA 1
ATOM 2017 C C . LEU B 1 24 ? -8.664 0.718 -12.758 1 80.19 24 LEU B C 1
ATOM 2019 O O . LEU B 1 24 ? -9.75 0.193 -13.039 1 80.19 24 LEU B O 1
ATOM 2023 N N . LEU B 1 25 ? -7.512 0.219 -13.164 1 80.31 25 LEU B N 1
ATOM 2024 C CA . LEU B 1 25 ? -7.441 -1.003 -13.953 1 80.31 25 LEU B CA 1
ATOM 2025 C C . LEU B 1 25 ? -7.973 -2.195 -13.164 1 80.31 25 LEU B C 1
ATOM 2027 O O . LEU B 1 25 ? -8.656 -3.057 -13.719 1 80.31 25 LEU B O 1
ATOM 2031 N N . LEU B 1 26 ? -7.648 -2.24 -11.898 1 85.62 26 LEU B N 1
ATOM 2032 C CA . LEU B 1 26 ? -8.172 -3.285 -11.016 1 85.62 26 LEU B CA 1
ATOM 2033 C C . LEU B 1 26 ? -9.695 -3.279 -11.016 1 85.62 26 LEU B C 1
ATOM 2035 O O . LEU B 1 26 ? -10.32 -4.332 -11.141 1 85.62 26 LEU B O 1
ATOM 2039 N N . THR B 1 27 ? -10.242 -2.145 -10.852 1 82.12 27 THR B N 1
ATOM 2040 C CA . THR B 1 27 ? -11.695 -2.012 -10.797 1 82.12 27 THR B CA 1
ATOM 2041 C C . THR B 1 27 ? -12.32 -2.479 -12.109 1 82.12 27 THR B C 1
ATOM 2043 O O . THR B 1 27 ? -13.297 -3.23 -12.102 1 82.12 27 THR B O 1
ATOM 2046 N N . LEU B 1 28 ? -11.727 -1.992 -13.164 1 75.56 28 LEU B N 1
ATOM 2047 C CA . LEU B 1 28 ? -12.242 -2.385 -14.469 1 75.56 28 LEU B CA 1
ATOM 2048 C C . LEU B 1 28 ? -12.164 -3.895 -14.656 1 75.56 28 LEU B C 1
ATOM 2050 O O . LEU B 1 28 ? -13.094 -4.516 -15.172 1 75.56 28 LEU B O 1
ATOM 2054 N N . LEU B 1 29 ? -11.117 -4.504 -14.211 1 78.06 29 LEU B N 1
ATOM 2055 C CA . LEU B 1 29 ? -10.938 -5.949 -14.344 1 78.06 29 LEU B CA 1
ATOM 2056 C C . LEU B 1 29 ? -11.914 -6.703 -13.453 1 78.06 29 LEU B C 1
ATOM 2058 O O . LEU B 1 29 ? -12.461 -7.734 -13.852 1 78.06 29 LEU B O 1
ATOM 2062 N N . MET B 1 30 ? -12.078 -6.242 -12.25 1 79.94 30 MET B N 1
ATOM 2063 C CA . MET B 1 30 ? -12.984 -6.914 -11.328 1 79.94 30 MET B CA 1
ATOM 2064 C C . MET B 1 30 ? -14.422 -6.828 -11.828 1 79.94 30 MET B C 1
ATOM 2066 O O . MET B 1 30 ? -15.195 -7.777 -11.672 1 79.94 30 MET B O 1
ATOM 2070 N N . ILE B 1 31 ? -14.719 -5.684 -12.391 1 72.88 31 ILE B N 1
ATOM 2071 C CA . ILE B 1 31 ? -16.047 -5.523 -12.984 1 72.88 31 ILE B CA 1
ATOM 2072 C C . ILE B 1 31 ? -16.219 -6.523 -14.125 1 72.88 31 ILE B C 1
ATOM 2074 O O . ILE B 1 31 ? -17.266 -7.184 -14.219 1 72.88 31 ILE B O 1
ATOM 2078 N N . ALA B 1 32 ? -15.219 -6.586 -14.914 1 70.31 32 ALA B N 1
ATOM 2079 C CA . ALA B 1 32 ? -15.266 -7.508 -16.047 1 70.31 32 ALA B CA 1
ATOM 2080 C C . ALA B 1 32 ? -15.406 -8.953 -15.578 1 70.31 32 ALA B C 1
ATOM 2082 O O . ALA B 1 32 ? -16.141 -9.734 -16.188 1 70.31 32 ALA B O 1
ATOM 2083 N N . ASP B 1 33 ? -14.711 -9.312 -14.539 1 70.5 33 ASP B N 1
ATOM 2084 C CA . ASP B 1 33 ? -14.75 -10.672 -14 1 70.5 33 ASP B CA 1
ATOM 2085 C C . ASP B 1 33 ? -16.141 -10.992 -13.453 1 70.5 33 ASP B C 1
ATOM 2087 O O . ASP B 1 33 ? -16.688 -12.062 -13.734 1 70.5 33 ASP B O 1
ATOM 2091 N N . VAL B 1 34 ? -16.688 -10.109 -12.719 1 64.88 34 VAL B N 1
ATOM 2092 C CA . VAL B 1 34 ? -17.969 -10.328 -12.07 1 64.88 34 VAL B CA 1
ATOM 2093 C C . VAL B 1 34 ? -19.094 -10.328 -13.117 1 64.88 34 VAL B C 1
ATOM 2095 O O . VAL B 1 34 ? -20.078 -11.047 -12.984 1 64.88 34 VAL B O 1
ATOM 2098 N N . SER B 1 35 ? -18.875 -9.469 -14.062 1 62 35 SER B N 1
ATOM 2099 C CA . SER B 1 35 ? -19.891 -9.375 -15.102 1 62 35 SER B CA 1
ATOM 2100 C C . SER B 1 35 ? -19.984 -10.664 -15.906 1 62 35 SER B C 1
ATOM 2102 O O . SER B 1 35 ? -21.062 -11.023 -16.375 1 62 35 SER B O 1
ATOM 2104 N N . LYS B 1 36 ? -18.875 -11.164 -16.188 1 59.62 36 LYS B N 1
ATOM 2105 C CA . LYS B 1 36 ? -18.906 -12.406 -16.969 1 59.62 36 LYS B CA 1
ATOM 2106 C C . LYS B 1 36 ? -19.5 -13.547 -16.141 1 59.62 36 LYS B C 1
ATOM 2108 O O . LYS B 1 36 ? -20.031 -14.508 -16.688 1 59.62 36 LYS B O 1
ATOM 2113 N N . ARG B 1 37 ? -19.484 -13.344 -14.805 1 55.69 37 ARG B N 1
ATOM 2114 C CA . ARG B 1 37 ? -19.969 -14.453 -13.984 1 55.69 37 ARG B CA 1
ATOM 2115 C C . ARG B 1 37 ? -21.453 -14.297 -13.695 1 55.69 37 ARG B C 1
ATOM 2117 O O . ARG B 1 37 ? -21.984 -13.18 -13.719 1 55.69 37 ARG B O 1
ATOM 2124 N N . GLU B 1 38 ? -22.234 -15.297 -13.867 1 50.03 38 GLU B N 1
ATOM 2125 C CA . GLU B 1 38 ? -23.641 -15.422 -13.469 1 50.03 38 GLU B CA 1
ATOM 2126 C C . GLU B 1 38 ? -23.906 -14.672 -12.172 1 50.03 38 GLU B C 1
ATOM 2128 O O . GLU B 1 38 ? -25.062 -14.445 -11.812 1 50.03 38 GLU B O 1
ATOM 2133 N N . VAL B 1 39 ? -22.953 -14.445 -11.523 1 45.78 39 VAL B N 1
ATOM 2134 C CA . VAL B 1 39 ? -23.125 -13.867 -10.195 1 45.78 39 VAL B CA 1
ATOM 2135 C C . VAL B 1 39 ? -23.688 -12.453 -10.32 1 45.78 39 VAL B C 1
ATOM 2137 O O . VAL B 1 39 ? -24.453 -12.008 -9.461 1 45.78 39 VAL B O 1
ATOM 2140 N N . VAL B 1 40 ? -23.375 -11.734 -11.344 1 45.72 40 VAL B N 1
ATOM 2141 C CA . VAL B 1 40 ? -24.031 -10.453 -11.555 1 45.72 40 VAL B CA 1
ATOM 2142 C C . VAL B 1 40 ? -25.547 -10.633 -11.539 1 45.72 40 VAL B C 1
ATOM 2144 O O . VAL B 1 40 ? -26.266 -9.836 -10.922 1 45.72 40 VAL B O 1
ATOM 2147 N N . ASP B 1 41 ? -25.875 -11.625 -12.195 1 48.72 41 ASP B N 1
ATOM 2148 C CA . ASP B 1 41 ? -27.312 -11.859 -12.18 1 48.72 41 ASP B CA 1
ATOM 2149 C C . ASP B 1 41 ? -27.812 -12.07 -10.75 1 48.72 41 ASP B C 1
ATOM 2151 O O . ASP B 1 41 ? -28.875 -11.562 -10.383 1 48.72 41 ASP B O 1
ATOM 2155 N N . LYS B 1 42 ? -27.141 -12.805 -10.008 1 48.59 42 LYS B N 1
ATOM 2156 C CA . LYS B 1 42 ? -27.578 -13.078 -8.641 1 48.59 42 LYS B CA 1
ATOM 2157 C C . LYS B 1 42 ? -27.453 -11.844 -7.762 1 48.59 42 LYS B C 1
ATOM 2159 O O . LYS B 1 42 ? -28.359 -11.523 -6.992 1 48.59 42 LYS B O 1
ATOM 2164 N N . VAL B 1 43 ? -26.438 -11.203 -7.855 1 44.88 43 VAL B N 1
ATOM 2165 C CA . VAL B 1 43 ? -26.266 -10.016 -7.031 1 44.88 43 VAL B CA 1
ATOM 2166 C C . VAL B 1 43 ? -27.219 -8.914 -7.504 1 44.88 43 VAL B C 1
ATOM 2168 O O . VAL B 1 43 ? -27.812 -8.219 -6.684 1 44.88 43 VAL B O 1
ATOM 2171 N N . LEU B 1 44 ? -27.281 -8.727 -8.727 1 48.5 44 LEU B N 1
ATOM 2172 C CA . LEU B 1 44 ? -28.281 -7.816 -9.266 1 48.5 44 LEU B CA 1
ATOM 2173 C C . LEU B 1 44 ? -29.672 -8.219 -8.82 1 48.5 44 LEU B C 1
ATOM 2175 O O . LEU B 1 44 ? -30.5 -7.367 -8.492 1 48.5 44 LEU B O 1
ATOM 2179 N N . GLY B 1 45 ? -29.875 -9.422 -8.836 1 49.56 45 GLY B N 1
ATOM 2180 C CA . GLY B 1 45 ? -31.141 -9.891 -8.305 1 49.56 45 GLY B CA 1
ATOM 2181 C C . GLY B 1 45 ? -31.344 -9.531 -6.844 1 49.56 45 GLY B C 1
ATOM 2182 O O . GLY B 1 45 ? -32.406 -9.055 -6.457 1 49.56 45 GLY B O 1
ATOM 2183 N N . TRP B 1 46 ? -30.406 -9.812 -6.125 1 50.91 46 TRP B N 1
ATOM 2184 C CA . TRP B 1 46 ? -30.469 -9.484 -4.703 1 50.91 46 TRP B CA 1
ATOM 2185 C C . TRP B 1 46 ? -30.594 -7.98 -4.496 1 50.91 46 TRP B C 1
ATOM 2187 O O . TRP B 1 46 ? -31.375 -7.531 -3.646 1 50.91 46 TRP B O 1
ATOM 2197 N N . THR B 1 47 ? -29.734 -7.246 -5.172 1 46.19 47 THR B N 1
ATOM 2198 C CA . THR B 1 47 ? -29.812 -5.793 -5.074 1 46.19 47 THR B CA 1
ATOM 2199 C C . THR B 1 47 ? -31.188 -5.301 -5.539 1 46.19 47 THR B C 1
ATOM 2201 O O . THR B 1 47 ? -31.781 -4.418 -4.914 1 46.19 47 THR B O 1
ATOM 2204 N N . LEU B 1 48 ? -31.547 -5.82 -6.605 1 50.69 48 LEU B N 1
ATOM 2205 C CA . LEU B 1 48 ? -32.875 -5.52 -7.094 1 50.69 48 LEU B CA 1
ATOM 2206 C C . LEU B 1 48 ? -33.938 -5.93 -6.07 1 50.69 48 LEU B C 1
ATOM 2208 O O . LEU B 1 48 ? -34.906 -5.195 -5.84 1 50.69 48 LEU B O 1
ATOM 2212 N N . GLU B 1 49 ? -33.875 -7.129 -5.562 1 53.66 49 GLU B N 1
ATOM 2213 C CA . GLU B 1 49 ? -34.812 -7.562 -4.527 1 53.66 49 GLU B CA 1
ATOM 2214 C C . GLU B 1 49 ? -34.719 -6.664 -3.297 1 53.66 49 GLU B C 1
ATOM 2216 O O . GLU B 1 49 ? -35.75 -6.316 -2.705 1 53.66 49 GLU B O 1
ATOM 2221 N N . ALA B 1 50 ? -33.594 -6.391 -2.951 1 48.72 50 ALA B N 1
ATOM 2222 C CA . ALA B 1 50 ? -33.438 -5.504 -1.809 1 48.72 50 ALA B CA 1
ATOM 2223 C C . ALA B 1 50 ? -33.969 -4.105 -2.111 1 48.72 50 ALA B C 1
ATOM 2225 O O . ALA B 1 50 ? -34.531 -3.449 -1.237 1 48.72 50 ALA B O 1
ATOM 2226 N N . THR B 1 51 ? -33.594 -3.688 -3.277 1 48.31 51 THR B N 1
ATOM 2227 C CA . THR B 1 51 ? -34.125 -2.389 -3.695 1 48.31 51 THR B CA 1
ATOM 2228 C C . THR B 1 51 ? -35.625 -2.447 -3.902 1 48.31 51 THR B C 1
ATOM 2230 O O . THR B 1 51 ? -36.344 -1.471 -3.643 1 48.31 51 THR B O 1
ATOM 2233 N N . GLU B 1 52 ? -36.031 -3.498 -4.543 1 50.09 52 GLU B N 1
ATOM 2234 C CA . GLU B 1 52 ? -37.469 -3.666 -4.684 1 50.09 52 GLU B CA 1
ATOM 2235 C C . GLU B 1 52 ? -38.156 -3.793 -3.324 1 50.09 52 GLU B C 1
ATOM 2237 O O . GLU B 1 52 ? -39.312 -3.467 -3.18 1 50.09 52 GLU B O 1
ATOM 2242 N N . ALA B 1 53 ? -37.469 -4.434 -2.453 1 47.88 53 ALA B N 1
ATOM 2243 C CA . ALA B 1 53 ? -38.062 -4.512 -1.118 1 47.88 53 ALA B CA 1
ATOM 2244 C C . ALA B 1 53 ? -38.219 -3.121 -0.507 1 47.88 53 ALA B C 1
ATOM 2246 O O . ALA B 1 53 ? -38.969 -2.939 0.449 1 47.88 53 ALA B O 1
ATOM 2247 N N . TYR B 1 54 ? -37.312 -2.303 -0.774 1 41.59 54 TYR B N 1
ATOM 2248 C CA . TYR B 1 54 ? -37.531 -0.913 -0.386 1 41.59 54 TYR B CA 1
ATOM 2249 C C . TYR B 1 54 ? -38.406 -0.193 -1.404 1 41.59 54 TYR B C 1
ATOM 2251 O O . TYR B 1 54 ? -38.062 -0.149 -2.592 1 41.59 54 TYR B O 1
ATOM 2259 N N . PRO B 1 55 ? -39.656 0.123 -1.174 1 42.78 55 PRO B N 1
ATOM 2260 C CA . PRO B 1 55 ? -40.719 0.703 -1.997 1 42.78 55 PRO B CA 1
ATOM 2261 C C . PRO B 1 55 ? -40.188 1.743 -2.986 1 42.78 55 PRO B C 1
ATOM 2263 O O . PRO B 1 55 ? -39.062 2.234 -2.838 1 42.78 55 PRO B O 1
ATOM 2266 N N . ASN B 1 56 ? -41.156 2.498 -3.938 1 45.38 56 ASN B N 1
ATOM 2267 C CA . ASN B 1 56 ? -41.344 3.361 -5.098 1 45.38 56 ASN B CA 1
ATOM 2268 C C . ASN B 1 56 ? -40.531 4.648 -4.984 1 45.38 56 ASN B C 1
ATOM 2270 O O . ASN B 1 56 ? -40.875 5.664 -5.586 1 45.38 56 ASN B O 1
ATOM 2274 N N . THR B 1 57 ? -39.75 4.949 -3.994 1 48 57 THR B N 1
ATOM 2275 C CA . THR B 1 57 ? -39.375 6.355 -4.004 1 48 57 THR B CA 1
ATOM 2276 C C . THR B 1 57 ? -38.406 6.645 -5.152 1 48 57 THR B C 1
ATOM 2278 O O . THR B 1 57 ? -37.781 5.73 -5.672 1 48 57 THR B O 1
ATOM 2281 N N . GLY B 1 58 ? -38.656 7.824 -5.898 1 45.66 58 GLY B N 1
ATOM 2282 C CA . GLY B 1 58 ? -37.844 8.391 -6.977 1 45.66 58 GLY B CA 1
ATOM 2283 C C . GLY B 1 58 ? -36.375 8.047 -6.863 1 45.66 58 GLY B C 1
ATOM 2284 O O . GLY B 1 58 ? -35.719 7.758 -7.863 1 45.66 58 GLY B O 1
ATOM 2285 N N . PHE B 1 59 ? -35.969 7.988 -5.672 1 48.31 59 PHE B N 1
ATOM 2286 C CA . PHE B 1 59 ? -34.531 7.746 -5.441 1 48.31 59 PHE B CA 1
ATOM 2287 C C . PHE B 1 59 ? -34.188 6.285 -5.699 1 48.31 59 PHE B C 1
ATOM 2289 O O . PHE B 1 59 ? -33.156 5.98 -6.301 1 48.31 59 PHE B O 1
ATOM 2296 N N . ALA B 1 60 ? -35.062 5.398 -5.281 1 48.09 60 ALA B N 1
ATOM 2297 C CA . ALA B 1 60 ? -34.812 3.973 -5.504 1 48.09 60 ALA B CA 1
ATOM 2298 C C . ALA B 1 60 ? -34.812 3.645 -6.992 1 48.09 60 ALA B C 1
ATOM 2300 O O . ALA B 1 60 ? -34.031 2.832 -7.453 1 48.09 60 ALA B O 1
ATOM 2301 N N . GLY B 1 61 ? -35.75 4.207 -7.652 1 48.16 61 GLY B N 1
ATOM 2302 C CA . GLY B 1 61 ? -35.75 4.062 -9.102 1 48.16 61 GLY B CA 1
ATOM 2303 C C . GLY B 1 61 ? -34.5 4.562 -9.766 1 48.16 61 GLY B C 1
ATOM 2304 O O . GLY B 1 61 ? -33.969 3.914 -10.672 1 48.16 61 GLY B O 1
ATOM 2305 N N . PHE B 1 62 ? -34.125 5.766 -9.328 1 48.06 62 PHE B N 1
ATOM 2306 C CA . PHE B 1 62 ? -32.906 6.352 -9.852 1 48.06 62 PHE B CA 1
ATOM 2307 C C . PHE B 1 62 ? -31.703 5.441 -9.586 1 48.06 62 PHE B C 1
ATOM 2309 O O . PHE B 1 62 ? -30.906 5.176 -10.484 1 48.06 62 PHE B O 1
ATOM 2316 N N . VAL B 1 63 ? -31.609 4.934 -8.438 1 48.88 63 VAL B N 1
ATOM 2317 C CA . VAL B 1 63 ? -30.484 4.074 -8.078 1 48.88 63 VAL B CA 1
ATOM 2318 C C . VAL B 1 63 ? -30.562 2.764 -8.852 1 48.88 63 VAL B C 1
ATOM 2320 O O . VAL B 1 63 ? -29.547 2.227 -9.289 1 48.88 63 VAL B O 1
ATOM 2323 N N . GLY B 1 64 ? -31.734 2.348 -8.969 1 47.75 64 GLY B N 1
ATOM 2324 C CA . GLY B 1 64 ? -31.938 1.132 -9.742 1 47.75 64 GLY B CA 1
ATOM 2325 C C . GLY B 1 64 ? -31.531 1.272 -11.195 1 47.75 64 GLY B C 1
ATOM 2326 O O . GLY B 1 64 ? -30.797 0.426 -11.727 1 47.75 64 GLY B O 1
ATOM 2327 N N . ASP B 1 65 ? -32.125 2.301 -11.781 1 50.28 65 ASP B N 1
ATOM 2328 C CA . ASP B 1 65 ? -31.797 2.549 -13.188 1 50.28 65 ASP B CA 1
ATOM 2329 C C . ASP B 1 65 ? -30.297 2.738 -13.383 1 50.28 65 ASP B C 1
ATOM 2331 O O . ASP B 1 65 ? -29.719 2.213 -14.336 1 50.28 65 ASP B O 1
ATOM 2335 N N . TRP B 1 66 ? -29.719 3.459 -12.578 1 48.91 66 TRP B N 1
ATOM 2336 C CA . TRP B 1 66 ? -28.281 3.711 -12.703 1 48.91 66 TRP B CA 1
ATOM 2337 C C . TRP B 1 66 ? -27.484 2.434 -12.469 1 48.91 66 TRP B C 1
ATOM 2339 O O . TRP B 1 66 ? -26.469 2.199 -13.133 1 48.91 66 TRP B O 1
ATOM 2349 N N . SER B 1 67 ? -28.016 1.624 -11.648 1 47.94 67 SER B N 1
ATOM 2350 C CA . SER B 1 67 ? -27.328 0.358 -11.406 1 47.94 67 SER B CA 1
ATOM 2351 C C . SER B 1 67 ? -27.359 -0.532 -12.641 1 47.94 67 SER B C 1
ATOM 2353 O O . SER B 1 67 ? -26.359 -1.166 -12.977 1 47.94 67 SER B O 1
ATOM 2355 N N . VAL B 1 68 ? -28.5 -0.566 -13.25 1 47.94 68 VAL B N 1
ATOM 2356 C CA . VAL B 1 68 ? -28.641 -1.355 -14.477 1 47.94 68 VAL B CA 1
ATOM 2357 C C . VAL B 1 68 ? -27.734 -0.785 -15.562 1 47.94 68 VAL B C 1
ATOM 2359 O O . VAL B 1 68 ? -27.078 -1.534 -16.281 1 47.94 68 VAL B O 1
ATOM 2362 N N . TYR B 1 69 ? -27.797 0.487 -15.68 1 46.22 69 TYR B N 1
ATOM 2363 C CA . TYR B 1 69 ? -26.953 1.128 -16.688 1 46.22 69 TYR B CA 1
ATOM 2364 C C . TYR B 1 69 ? -25.484 0.878 -16.406 1 46.22 69 TYR B C 1
ATOM 2366 O O . TYR B 1 69 ? -24.719 0.583 -17.328 1 46.22 69 TYR B O 1
ATOM 2374 N N . ILE B 1 70 ? -25.156 1.013 -15.227 1 47.25 70 ILE B N 1
ATOM 2375 C CA . ILE B 1 70 ? -23.766 0.776 -14.852 1 47.25 70 ILE B CA 1
ATOM 2376 C C . ILE B 1 70 ? -23.406 -0.69 -15.086 1 47.25 70 ILE B C 1
ATOM 2378 O O . ILE B 1 70 ? -22.344 -0.999 -15.633 1 47.25 70 ILE B O 1
ATOM 2382 N N . ALA B 1 71 ? -24.297 -1.461 -14.773 1 46.12 71 ALA B N 1
ATOM 2383 C CA . ALA B 1 71 ? -24.078 -2.891 -14.977 1 46.12 71 ALA B CA 1
ATOM 2384 C C . ALA B 1 71 ? -23.922 -3.211 -16.469 1 46.12 71 ALA B C 1
ATOM 2386 O O . ALA B 1 71 ? -23.016 -3.957 -16.844 1 46.12 71 ALA B O 1
ATOM 2387 N N . GLU B 1 72 ? -24.828 -2.701 -17.234 1 47.03 72 GLU B N 1
ATOM 2388 C CA . GLU B 1 72 ? -24.766 -2.939 -18.672 1 47.03 72 GLU B CA 1
ATOM 2389 C C . GLU B 1 72 ? -23.516 -2.324 -19.281 1 47.03 72 GLU B C 1
ATOM 2391 O O . GLU B 1 72 ? -22.906 -2.916 -20.172 1 47.03 72 GLU B O 1
ATOM 2396 N N . SER B 1 73 ? -23.234 -1.158 -18.875 1 47.09 73 SER B N 1
ATOM 2397 C CA . SER B 1 73 ? -22.047 -0.486 -19.406 1 47.09 73 SER B CA 1
ATOM 2398 C C . SER B 1 73 ? -20.781 -1.211 -18.984 1 47.09 73 SER B C 1
ATOM 2400 O O . SER B 1 73 ? -19.844 -1.345 -19.781 1 47.09 73 SER B O 1
ATOM 2402 N N . ILE B 1 74 ? -20.828 -1.643 -17.828 1 48.47 74 ILE B N 1
ATOM 2403 C CA . ILE B 1 74 ? -19.703 -2.428 -17.328 1 48.47 74 ILE B CA 1
ATOM 2404 C C . ILE B 1 74 ? -19.609 -3.74 -18.094 1 48.47 74 ILE B C 1
ATOM 2406 O O . ILE B 1 74 ? -18.516 -4.148 -18.516 1 48.47 74 ILE B O 1
ATOM 2410 N N . HIS B 1 75 ? -20.719 -4.344 -18.312 1 48.75 75 HIS B N 1
ATOM 2411 C CA . HIS B 1 75 ? -20.75 -5.57 -19.094 1 48.75 75 HIS B CA 1
ATOM 2412 C C . HIS B 1 75 ? -20.188 -5.336 -20.5 1 48.75 75 HIS B C 1
ATOM 2414 O O . HIS B 1 75 ? -19.359 -6.109 -20.969 1 48.75 75 HIS B O 1
ATOM 2420 N N . SER B 1 76 ? -20.766 -4.414 -21.109 1 50.03 76 SER B N 1
ATOM 2421 C CA . SER B 1 76 ? -20.328 -4.152 -22.484 1 50.03 76 SER B CA 1
ATOM 2422 C C . SER B 1 76 ? -18.875 -3.68 -22.516 1 50.03 76 SER B C 1
ATOM 2424 O O . SER B 1 76 ? -18.109 -4.098 -23.375 1 50.03 76 SER B O 1
ATOM 2426 N N . GLY B 1 77 ? -18.547 -2.799 -21.688 1 49.66 77 GLY B N 1
ATOM 2427 C CA . GLY B 1 77 ? -17.188 -2.281 -21.656 1 49.66 77 GLY B CA 1
ATOM 2428 C C . GLY B 1 77 ? -16.156 -3.312 -21.203 1 49.66 77 GLY B C 1
ATOM 2429 O O . GLY B 1 77 ? -15.078 -3.404 -21.781 1 49.66 77 GLY B O 1
ATOM 2430 N N . THR B 1 78 ? -16.547 -4 -20.188 1 49.38 78 THR B N 1
ATOM 2431 C CA . THR B 1 78 ? -15.664 -5.039 -19.688 1 49.38 78 THR B CA 1
ATOM 2432 C C . THR B 1 78 ? -15.492 -6.152 -20.703 1 49.38 78 THR B C 1
ATOM 2434 O O . THR B 1 78 ? -14.383 -6.664 -20.906 1 49.38 78 THR B O 1
ATOM 2437 N N . SER B 1 79 ? -16.578 -6.578 -21.312 1 51.09 79 SER B N 1
ATOM 2438 C CA . SER B 1 79 ? -16.453 -7.543 -22.391 1 51.09 79 SER B CA 1
ATOM 2439 C C . SER B 1 79 ? -15.5 -7.043 -23.469 1 51.09 79 SER B C 1
ATOM 2441 O O . SER B 1 79 ? -14.648 -7.793 -23.953 1 51.09 79 SER B O 1
ATOM 2443 N N . SER B 1 80 ? -15.773 -5.879 -23.875 1 51.53 80 SER B N 1
ATOM 2444 C CA . SER B 1 80 ? -14.898 -5.309 -24.906 1 51.53 80 SER B CA 1
ATOM 2445 C C . SER B 1 80 ? -13.469 -5.168 -24.391 1 51.53 80 SER B C 1
ATOM 2447 O O . SER B 1 80 ? -12.516 -5.363 -25.141 1 51.53 80 SER B O 1
ATOM 2449 N N . PHE B 1 81 ? -13.422 -4.691 -23.172 1 51.28 81 PHE B N 1
ATOM 2450 C CA . PHE B 1 81 ? -12.086 -4.527 -22.609 1 51.28 81 PHE B CA 1
ATOM 2451 C C . PHE B 1 81 ? -11.383 -5.871 -22.484 1 51.28 81 PHE B C 1
ATOM 2453 O O . PHE B 1 81 ? -10.211 -6 -22.859 1 51.28 81 PHE B O 1
ATOM 2460 N N . LEU B 1 82 ? -12.023 -6.871 -21.938 1 54.44 82 LEU B N 1
ATOM 2461 C CA . LEU B 1 82 ? -11.43 -8.203 -21.844 1 54.44 82 LEU B CA 1
ATOM 2462 C C . LEU B 1 82 ? -11.141 -8.773 -23.219 1 54.44 82 LEU B C 1
ATOM 2464 O O . LEU B 1 82 ? -10.102 -9.398 -23.438 1 54.44 82 LEU B O 1
ATOM 2468 N N . ASP B 1 83 ? -12.18 -8.641 -24.109 1 55.5 83 ASP B N 1
ATOM 2469 C CA . ASP B 1 83 ? -11.938 -9.031 -25.5 1 55.5 83 ASP B CA 1
ATOM 2470 C C . ASP B 1 83 ? -10.75 -8.273 -26.078 1 55.5 83 ASP B C 1
ATOM 2472 O O . ASP B 1 83 ? -9.93 -8.852 -26.797 1 55.5 83 ASP B O 1
ATOM 2476 N N . TRP B 1 84 ? -10.82 -7.145 -25.797 1 50.19 84 TRP B N 1
ATOM 2477 C CA . TRP B 1 84 ? -9.719 -6.324 -26.297 1 50.19 84 TRP B CA 1
ATOM 2478 C C . TRP B 1 84 ? -8.398 -6.742 -25.656 1 50.19 84 TRP B C 1
ATOM 2480 O O . TRP B 1 84 ? -7.363 -6.758 -26.328 1 50.19 84 TRP B O 1
ATOM 2490 N N . LEU B 1 85 ? -8.539 -6.914 -24.328 1 50.34 85 LEU B N 1
ATOM 2491 C CA . LEU B 1 85 ? -7.289 -7.375 -23.734 1 50.34 85 LEU B CA 1
ATOM 2492 C C . LEU B 1 85 ? -6.918 -8.758 -24.25 1 50.34 85 LEU B C 1
ATOM 2494 O O . LEU B 1 85 ? -5.797 -9.227 -24.031 1 50.34 85 LEU B O 1
ATOM 2498 N N . GLY B 1 86 ? -7.738 -9.227 -25.094 1 51.28 86 GLY B N 1
ATOM 2499 C CA . GLY B 1 86 ? -7.48 -10.562 -25.609 1 51.28 86 GLY B CA 1
ATOM 2500 C C . GLY B 1 86 ? -7.395 -11.617 -24.531 1 51.28 86 GLY B C 1
ATOM 2501 O O . GLY B 1 86 ? -6.727 -12.641 -24.703 1 51.28 86 GLY B O 1
ATOM 2502 N N . LEU B 1 87 ? -7.691 -11.312 -23.406 1 52.75 87 LEU B N 1
ATOM 2503 C CA . LEU B 1 87 ? -7.371 -12.062 -22.203 1 52.75 87 LEU B CA 1
ATOM 2504 C C . LEU B 1 87 ? -8.258 -13.297 -22.062 1 52.75 87 LEU B C 1
ATOM 2506 O O . LEU B 1 87 ? -9.398 -13.297 -22.547 1 52.75 87 LEU B O 1
ATOM 2510 N N . GLY B 1 88 ? -7.582 -14.516 -21.984 1 53.19 88 GLY B N 1
ATOM 2511 C CA . GLY B 1 88 ? -7.773 -15.961 -21.953 1 53.19 88 GLY B CA 1
ATOM 2512 C C . GLY B 1 88 ? -8.883 -16.391 -21.016 1 53.19 88 GLY B C 1
ATOM 2513 O O . GLY B 1 88 ? -8.93 -17.547 -20.594 1 53.19 88 GLY B O 1
ATOM 2514 N N . GLY B 1 89 ? -9.812 -15.453 -20.547 1 62.91 89 GLY B N 1
ATOM 2515 C CA . GLY B 1 89 ? -10.93 -15.93 -19.75 1 62.91 89 GLY B CA 1
ATOM 2516 C C . GLY B 1 89 ? -10.961 -15.352 -18.344 1 62.91 89 GLY B C 1
ATOM 2517 O O . GLY B 1 89 ? -10.188 -14.445 -18.031 1 62.91 89 GLY B O 1
ATOM 2518 N N . ILE B 1 90 ? -11.875 -15.656 -17.594 1 64.31 90 ILE B N 1
ATOM 2519 C CA . ILE B 1 90 ? -12.188 -15.188 -16.25 1 64.31 90 ILE B CA 1
ATOM 2520 C C . ILE B 1 90 ? -11.008 -15.469 -15.312 1 64.31 90 ILE B C 1
ATOM 2522 O O . ILE B 1 90 ? -10.664 -14.633 -14.469 1 64.31 90 ILE B O 1
ATOM 2526 N N . ILE B 1 91 ? -10.398 -16.469 -15.57 1 73.44 91 ILE B N 1
ATOM 2527 C CA . ILE B 1 91 ? -9.297 -16.859 -14.703 1 73.44 91 ILE B CA 1
ATOM 2528 C C . ILE B 1 91 ? -8.086 -15.969 -14.953 1 73.44 91 ILE B C 1
ATOM 2530 O O . ILE B 1 91 ? -7.383 -15.586 -14.016 1 73.44 91 ILE B O 1
ATOM 2534 N N . TRP B 1 92 ? -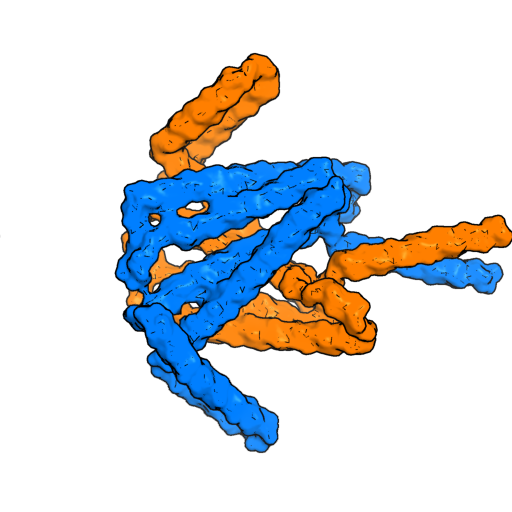7.926 -15.586 -16.188 1 76.81 92 TRP B N 1
ATOM 2535 C CA . TRP B 1 92 ? -6.84 -14.68 -16.547 1 76.81 92 TRP B CA 1
ATOM 2536 C C . TRP B 1 92 ? -7.035 -13.312 -15.898 1 76.81 92 TRP B C 1
ATOM 2538 O O . TRP B 1 92 ? -6.086 -12.727 -15.375 1 76.81 92 TRP B O 1
ATOM 2548 N N . ALA B 1 93 ? -8.242 -12.875 -15.898 1 76.06 93 ALA B N 1
ATOM 2549 C CA . ALA B 1 93 ? -8.57 -11.594 -15.281 1 76.06 93 ALA B CA 1
ATOM 2550 C C . ALA B 1 93 ? -8.336 -11.625 -13.781 1 76.06 93 ALA B C 1
ATOM 2552 O O . ALA B 1 93 ? -7.891 -10.633 -13.188 1 76.06 93 ALA B O 1
ATOM 2553 N N . GLN B 1 94 ? -8.578 -12.648 -13.234 1 79.44 94 GLN B N 1
ATOM 2554 C CA . GLN B 1 94 ? -8.391 -12.805 -11.797 1 79.44 94 GLN B CA 1
ATOM 2555 C C . GLN B 1 94 ? -6.918 -12.672 -11.422 1 79.44 94 GLN B C 1
ATOM 2557 O O . GLN B 1 94 ? -6.582 -12.008 -10.438 1 79.44 94 GLN B O 1
ATOM 2562 N N . LYS B 1 95 ? -6.105 -13.258 -12.18 1 83.75 95 LYS B N 1
ATOM 2563 C CA . LYS B 1 95 ? -4.676 -13.203 -11.891 1 83.75 95 LYS B CA 1
ATOM 2564 C C . LYS B 1 95 ? -4.121 -11.805 -12.141 1 83.75 95 LYS B C 1
ATOM 2566 O O . LYS B 1 95 ? -3.305 -11.305 -11.359 1 83.75 95 LYS B O 1
ATOM 2571 N N . LEU B 1 96 ? -4.629 -11.203 -13.133 1 85 96 LEU B N 1
ATOM 2572 C CA . LEU B 1 96 ? -4.188 -9.844 -13.422 1 85 96 LEU B CA 1
ATOM 2573 C C . LEU B 1 96 ? -4.648 -8.883 -12.336 1 85 96 LEU B C 1
ATOM 2575 O O . LEU B 1 96 ? -3.93 -7.945 -11.984 1 85 96 LEU B O 1
ATOM 2579 N N . SER B 1 97 ? -5.867 -9.109 -11.875 1 86.44 97 SER B N 1
ATOM 2580 C CA . SER B 1 97 ? -6.379 -8.281 -10.789 1 86.44 97 SER B CA 1
ATOM 2581 C C . SER B 1 97 ? -5.465 -8.344 -9.57 1 86.44 97 SER B C 1
ATOM 2583 O O . SER B 1 97 ? -5.219 -7.32 -8.93 1 86.44 97 SER B O 1
ATOM 2585 N N . LEU B 1 98 ? -4.918 -9.453 -9.336 1 89.69 98 LEU B N 1
ATOM 2586 C CA . LEU B 1 98 ? -4.016 -9.617 -8.203 1 89.69 98 LEU B CA 1
ATOM 2587 C C . LEU B 1 98 ? -2.746 -8.797 -8.398 1 89.69 98 LEU B C 1
ATOM 2589 O O . LEU B 1 98 ? -2.221 -8.219 -7.445 1 89.69 98 LEU B O 1
ATOM 2593 N N . TYR B 1 99 ? -2.277 -8.789 -9.586 1 90.94 99 TYR B N 1
ATOM 2594 C CA . TYR B 1 99 ? -1.069 -8.023 -9.883 1 90.94 99 TYR B CA 1
ATOM 2595 C C . TYR B 1 99 ? -1.3 -6.531 -9.656 1 90.94 99 TYR B C 1
ATOM 2597 O O . TYR B 1 99 ? -0.459 -5.852 -9.062 1 90.94 99 TYR B O 1
ATOM 2605 N N . PHE B 1 100 ? -2.439 -6.094 -10.102 1 90.44 100 PHE B N 1
ATOM 2606 C CA . PHE B 1 100 ? -2.725 -4.672 -9.945 1 90.44 100 PHE B CA 1
ATOM 2607 C C . PHE B 1 100 ? -3.01 -4.328 -8.492 1 90.44 100 PHE B C 1
ATOM 2609 O O . PHE B 1 100 ? -2.686 -3.23 -8.031 1 90.44 100 PHE B O 1
ATOM 2616 N N . MET B 1 101 ? -3.584 -5.254 -7.805 1 92.31 101 MET B N 1
ATOM 2617 C CA . MET B 1 101 ? -3.771 -5.059 -6.371 1 92.31 101 MET B CA 1
ATOM 2618 C C . MET B 1 101 ? -2.43 -4.93 -5.656 1 92.31 101 MET B C 1
ATOM 2620 O O . MET B 1 101 ? -2.262 -4.074 -4.785 1 92.31 101 MET B O 1
ATOM 2624 N N . LEU B 1 102 ? -1.536 -5.746 -6.023 1 94 102 LEU B N 1
ATOM 2625 C CA . LEU B 1 102 ? -0.192 -5.734 -5.457 1 94 102 LEU B CA 1
ATOM 2626 C C . LEU B 1 102 ? 0.511 -4.414 -5.754 1 94 102 LEU B C 1
ATOM 2628 O O . LEU B 1 102 ? 1.041 -3.768 -4.848 1 94 102 LEU B O 1
ATOM 2632 N N . TRP B 1 103 ? 0.449 -4.016 -7.027 1 93.81 103 TRP B N 1
ATOM 2633 C CA . TRP B 1 103 ? 1.101 -2.779 -7.449 1 93.81 103 TRP B CA 1
ATOM 2634 C C . TRP B 1 103 ? 0.456 -1.569 -6.781 1 93.81 103 TRP B C 1
ATOM 2636 O O . TRP B 1 103 ? 1.151 -0.712 -6.23 1 93.81 103 TRP B O 1
ATOM 2646 N N . GLY B 1 104 ? -0.862 -1.532 -6.789 1 93.31 104 GLY B N 1
ATOM 2647 C CA . GLY B 1 104 ? -1.577 -0.436 -6.156 1 93.31 104 GLY B CA 1
ATOM 2648 C C . GLY B 1 104 ? -1.302 -0.325 -4.668 1 93.31 104 GLY B C 1
ATOM 2649 O O . GLY B 1 104 ? -1.082 0.773 -4.152 1 93.31 104 GLY B O 1
ATOM 2650 N N . GLY B 1 105 ? -1.31 -1.464 -4.023 1 94.69 105 GLY B N 1
ATOM 2651 C CA . GLY B 1 105 ? -1.001 -1.482 -2.604 1 94.69 105 GLY B CA 1
ATOM 2652 C C . GLY B 1 105 ? 0.391 -0.968 -2.287 1 94.69 105 GLY B C 1
ATOM 2653 O O . GLY B 1 105 ? 0.572 -0.186 -1.353 1 94.69 105 GLY B O 1
ATOM 2654 N N . LEU B 1 106 ? 1.323 -1.356 -3.09 1 95.31 106 LEU B N 1
ATOM 2655 C CA . LEU B 1 106 ? 2.709 -0.982 -2.83 1 95.31 106 LEU B CA 1
ATOM 2656 C C . LEU B 1 106 ? 2.938 0.496 -3.123 1 95.31 106 LEU B C 1
ATOM 2658 O O . LEU B 1 106 ? 3.656 1.176 -2.387 1 95.31 106 LEU B O 1
ATOM 2662 N N . PHE B 1 107 ? 2.305 1.018 -4.156 1 93.19 107 PHE B N 1
ATOM 2663 C CA . PHE B 1 107 ? 2.375 2.451 -4.406 1 93.19 107 PHE B CA 1
ATOM 2664 C C . PHE B 1 107 ? 1.737 3.232 -3.262 1 93.19 107 PHE B C 1
ATOM 2666 O O . PHE B 1 107 ? 2.244 4.281 -2.861 1 93.19 107 PHE B O 1
ATOM 2673 N N . GLY B 1 108 ? 0.638 2.693 -2.812 1 90.81 108 GLY B N 1
ATOM 2674 C CA . GLY B 1 108 ? 0.011 3.312 -1.656 1 90.81 108 GLY B CA 1
ATOM 2675 C C . GLY B 1 108 ? 0.905 3.328 -0.431 1 90.81 108 GLY B C 1
ATOM 2676 O O . GLY B 1 108 ? 0.949 4.32 0.298 1 90.81 108 GLY B O 1
ATOM 2677 N N . SER B 1 109 ? 1.571 2.256 -0.253 1 91.94 109 SER B N 1
ATOM 2678 C CA . SER B 1 109 ? 2.48 2.168 0.885 1 91.94 109 SER B CA 1
ATOM 2679 C C . SER B 1 109 ? 3.611 3.184 0.769 1 91.94 109 SER B C 1
ATOM 2681 O O . SER B 1 109 ? 4.02 3.783 1.765 1 91.94 109 SER B O 1
ATOM 2683 N N . ALA B 1 110 ? 4.098 3.334 -0.44 1 92.5 110 ALA B N 1
ATOM 2684 C CA . ALA B 1 110 ? 5.141 4.328 -0.662 1 92.5 110 ALA B CA 1
ATOM 2685 C C . ALA B 1 110 ? 4.641 5.734 -0.336 1 92.5 110 ALA B C 1
ATOM 2687 O O . ALA B 1 110 ? 5.363 6.535 0.262 1 92.5 110 ALA B O 1
ATOM 2688 N N . LEU B 1 111 ? 3.447 5.992 -0.682 1 88.25 111 LEU B N 1
ATOM 2689 C CA . LEU B 1 111 ? 2.855 7.301 -0.408 1 88.25 111 LEU B CA 1
ATOM 2690 C C . LEU B 1 111 ? 2.627 7.488 1.088 1 88.25 111 LEU B C 1
ATOM 2692 O O . LEU B 1 111 ? 2.775 8.602 1.606 1 88.25 111 LEU B O 1
ATOM 2696 N N . ALA B 1 112 ? 2.25 6.422 1.736 1 86.06 112 ALA B N 1
ATOM 2697 C CA . ALA B 1 112 ? 2.09 6.477 3.188 1 86.06 112 ALA B CA 1
ATOM 2698 C C . ALA B 1 112 ? 3.408 6.816 3.873 1 86.06 112 ALA B C 1
ATOM 2700 O O . ALA B 1 112 ? 3.436 7.594 4.828 1 86.06 112 ALA B O 1
ATOM 2701 N N . SER B 1 113 ? 4.434 6.246 3.369 1 85.19 113 SER B N 1
ATOM 2702 C CA . SER B 1 113 ? 5.758 6.516 3.924 1 85.19 113 SER B CA 1
ATOM 2703 C C . SER B 1 113 ? 6.172 7.961 3.682 1 85.19 113 SER B C 1
ATOM 2705 O O . SER B 1 113 ? 6.785 8.594 4.547 1 85.19 113 SER B O 1
ATOM 2707 N N . ALA B 1 114 ? 5.84 8.5 2.545 1 83.44 114 ALA B N 1
ATOM 2708 C CA . ALA B 1 114 ? 6.195 9.867 2.182 1 83.44 114 ALA B CA 1
ATOM 2709 C C . ALA B 1 114 ? 5.492 10.875 3.082 1 83.44 114 ALA B C 1
ATOM 2711 O O . ALA B 1 114 ? 6.012 11.969 3.33 1 83.44 114 ALA B O 1
ATOM 2712 N N . LYS B 1 115 ? 4.395 10.5 3.588 1 75.06 115 LYS B N 1
ATOM 2713 C CA . LYS B 1 115 ? 3.617 11.422 4.414 1 75.06 115 LYS B CA 1
ATOM 2714 C C . LYS B 1 115 ? 3.934 11.234 5.895 1 75.06 115 LYS B C 1
ATOM 2716 O O . LYS B 1 115 ? 3.342 11.891 6.75 1 75.06 115 LYS B O 1
ATOM 2721 N N . GLY B 1 116 ? 4.953 10.477 6.141 1 63.19 116 GLY B N 1
ATOM 2722 C CA . GLY B 1 116 ? 5.41 10.305 7.508 1 63.19 116 GLY B CA 1
ATOM 2723 C C . GLY B 1 116 ? 4.488 9.438 8.344 1 63.19 116 GLY B C 1
ATOM 2724 O O . GLY B 1 116 ? 4.402 9.602 9.562 1 63.19 116 GLY B O 1
ATOM 2725 N N . SER B 1 117 ? 3.545 8.711 7.742 1 52.84 117 SER B N 1
ATOM 2726 C CA . SER B 1 117 ? 2.555 7.934 8.484 1 52.84 117 SER B CA 1
ATOM 2727 C C . SER B 1 117 ? 3.207 6.793 9.25 1 52.84 117 SER B C 1
ATOM 2729 O O . SER B 1 117 ? 2.545 6.102 10.031 1 52.84 117 SER B O 1
ATOM 2731 N N . HIS B 1 118 ? 4.387 6.43 8.844 1 47.03 118 HIS B N 1
ATOM 2732 C CA . HIS B 1 118 ? 4.988 5.359 9.633 1 47.03 118 HIS B CA 1
ATOM 2733 C C . HIS B 1 118 ? 5.176 5.789 11.086 1 47.03 118 HIS B C 1
ATOM 2735 O O . HIS B 1 118 ? 5.566 4.98 11.93 1 47.03 118 HIS B O 1
ATOM 2741 N N . LEU B 1 119 ? 5.113 7.02 11.289 1 45.88 119 LEU B N 1
ATOM 2742 C CA . LEU B 1 119 ? 5.801 7.59 12.438 1 45.88 119 LEU B CA 1
ATOM 2743 C C . LEU B 1 119 ? 5.156 7.133 13.742 1 45.88 119 LEU B C 1
ATOM 2745 O O . LEU B 1 119 ? 4.02 6.652 13.742 1 45.88 119 LEU B O 1
ATOM 2749 N N . ARG B 1 120 ? 5.891 7.617 14.891 1 46.91 120 ARG B N 1
ATOM 2750 C CA . ARG B 1 120 ? 6.094 7.438 16.328 1 46.91 120 ARG B CA 1
ATOM 2751 C C . ARG B 1 120 ? 4.797 7.668 17.094 1 46.91 120 ARG B C 1
ATOM 2753 O O . ARG B 1 120 ? 4.035 8.578 16.766 1 46.91 120 ARG B O 1
ATOM 2760 N N . PRO B 1 121 ? 4.512 6.59 17.609 1 46.72 121 PRO B N 1
ATOM 2761 C CA . PRO B 1 121 ? 3.459 6.891 18.578 1 46.72 121 PRO B CA 1
ATOM 2762 C C . PRO B 1 121 ? 3.553 8.312 19.125 1 46.72 121 PRO B C 1
ATOM 2764 O O . PRO B 1 121 ? 4.637 8.758 19.516 1 46.72 121 PRO B O 1
ATOM 2767 N N . GLU B 1 122 ? 2.674 9.133 18.656 1 49.97 122 GLU B N 1
ATOM 2768 C CA . GLU B 1 122 ? 2.514 10.5 19.141 1 49.97 122 GLU B CA 1
ATOM 2769 C C . GLU B 1 122 ? 2.828 10.602 20.641 1 49.97 122 GLU B C 1
ATOM 2771 O O . GLU B 1 122 ? 3.281 11.641 21.109 1 49.97 122 GLU B O 1
ATOM 2776 N N . ILE B 1 123 ? 2.641 9.484 21.219 1 49.41 123 ILE B N 1
ATOM 2777 C CA . ILE B 1 123 ? 2.822 9.562 22.656 1 49.41 123 ILE B CA 1
ATOM 2778 C C . ILE B 1 123 ? 4.281 9.867 22.984 1 49.41 123 ILE B C 1
ATOM 2780 O O . ILE B 1 123 ? 4.574 10.633 23.906 1 49.41 123 ILE B O 1
ATOM 2784 N N . ALA B 1 124 ? 5.113 9.328 22.156 1 51.25 124 ALA B N 1
ATOM 2785 C CA . ALA B 1 124 ? 6.516 9.57 22.484 1 51.25 124 ALA B CA 1
ATOM 2786 C C . ALA B 1 124 ? 6.895 11.023 22.219 1 51.25 124 ALA B C 1
ATOM 2788 O O . ALA B 1 124 ? 7.734 11.594 22.922 1 51.25 124 ALA B O 1
ATOM 2789 N N . ASP B 1 125 ? 6.148 11.602 21.266 1 56.78 125 ASP B N 1
ATOM 2790 C CA . ASP B 1 125 ? 6.473 12.984 20.938 1 56.78 125 ASP B CA 1
ATOM 2791 C C . ASP B 1 125 ? 6.043 13.938 22.047 1 56.78 125 ASP B C 1
ATOM 2793 O O . ASP B 1 125 ? 6.617 15.016 22.219 1 56.78 125 ASP B O 1
ATOM 2797 N N . LYS B 1 126 ? 5.109 13.375 22.766 1 57.38 126 LYS B N 1
ATOM 2798 C CA . LYS B 1 126 ? 4.609 14.242 23.812 1 57.38 126 LYS B CA 1
ATOM 2799 C C . LYS B 1 126 ? 5.461 14.117 25.078 1 57.38 126 LYS B C 1
ATOM 2801 O O . LYS B 1 126 ? 5.496 15.039 25.906 1 57.38 126 LYS B O 1
ATOM 2806 N N . VAL B 1 127 ? 6.211 13.039 25.172 1 58.97 127 VAL B N 1
ATOM 2807 C CA . VAL B 1 127 ? 6.902 12.812 26.438 1 58.97 127 VAL B CA 1
ATOM 2808 C C . VAL B 1 127 ? 8.359 13.242 26.312 1 58.97 127 VAL B C 1
ATOM 2810 O O . VAL B 1 127 ? 9.039 13.461 27.312 1 58.97 127 VAL B O 1
ATOM 2813 N N . LEU B 1 128 ? 8.867 13.312 25.156 1 62.88 128 LEU B N 1
ATOM 2814 C CA . LEU B 1 128 ? 10.297 13.578 25 1 62.88 128 LEU B CA 1
ATOM 2815 C C . LEU B 1 128 ? 10.555 15.062 24.781 1 62.88 128 LEU B C 1
ATOM 2817 O O . LEU B 1 128 ? 9.758 15.742 24.125 1 62.88 128 LEU B O 1
ATOM 2821 N N . PRO B 1 129 ? 11.562 15.562 25.609 1 67.38 129 PRO B N 1
ATOM 2822 C CA . PRO B 1 129 ? 11.938 16.953 25.359 1 67.38 129 PRO B CA 1
ATOM 2823 C C . PRO B 1 129 ? 12.227 17.234 23.891 1 67.38 129 PRO B C 1
ATOM 2825 O O . PRO B 1 129 ? 12.594 16.312 23.141 1 67.38 129 PRO B O 1
ATOM 2828 N N . LYS B 1 130 ? 11.891 18.406 23.453 1 70.19 130 LYS B N 1
ATOM 2829 C CA . LYS B 1 130 ? 11.977 18.844 22.062 1 70.19 130 LYS B CA 1
ATOM 2830 C C . LYS B 1 130 ? 13.359 18.562 21.484 1 70.19 130 LYS B C 1
ATOM 2832 O O . LYS B 1 130 ? 13.492 18.156 20.328 1 70.19 130 LYS B O 1
ATOM 2837 N N . ALA B 1 131 ? 14.398 18.781 22.391 1 72.31 131 ALA B N 1
ATOM 2838 C CA . ALA B 1 131 ? 15.766 18.609 21.906 1 72.31 131 ALA B CA 1
ATOM 2839 C C . ALA B 1 131 ? 16.047 17.141 21.547 1 72.31 131 ALA B C 1
ATOM 2841 O O . ALA B 1 131 ? 16.672 16.844 20.531 1 72.31 131 ALA B O 1
ATOM 2842 N N . ILE B 1 132 ? 15.547 16.281 22.344 1 76.81 132 ILE B N 1
ATOM 2843 C CA . ILE B 1 132 ? 15.773 14.852 22.141 1 76.81 132 ILE B CA 1
ATOM 2844 C C . ILE B 1 132 ? 14.914 14.359 20.969 1 76.81 132 ILE B C 1
ATOM 2846 O O . ILE B 1 132 ? 15.312 13.461 20.234 1 76.81 132 ILE B O 1
ATOM 2850 N N . LEU B 1 133 ? 13.797 15.039 20.797 1 75.19 133 LEU B N 1
ATOM 2851 C CA . LEU B 1 133 ? 12.852 14.648 19.75 1 75.19 133 LEU B CA 1
ATOM 2852 C C . LEU B 1 133 ? 13.461 14.859 18.375 1 75.19 133 LEU B C 1
ATOM 2854 O O . LEU B 1 133 ? 13.227 14.062 17.469 1 75.19 133 LEU B O 1
ATOM 2858 N N . PHE B 1 134 ? 14.227 15.945 18.422 1 75.62 134 PHE B N 1
ATOM 2859 C CA . PHE B 1 134 ? 14.852 16.25 17.156 1 75.62 134 PHE B CA 1
ATOM 2860 C C . PHE B 1 134 ? 15.797 15.141 16.719 1 75.62 134 PHE B C 1
ATOM 2862 O O . PHE B 1 134 ? 15.758 14.68 15.586 1 75.62 134 PHE B O 1
ATOM 2869 N N . TYR B 1 135 ? 16.578 14.672 17.641 1 81.81 135 TYR B N 1
ATOM 2870 C CA . TYR B 1 135 ? 17.562 13.633 17.312 1 81.81 135 TYR B CA 1
ATOM 2871 C C . TYR B 1 135 ? 16.859 12.297 17.062 1 81.81 135 TYR B C 1
ATOM 2873 O O . TYR B 1 135 ? 17.281 11.523 16.203 1 81.81 135 TYR B O 1
ATOM 2881 N N . VAL B 1 136 ? 15.883 12.102 17.766 1 79.06 136 VAL B N 1
ATOM 2882 C CA . VAL B 1 136 ? 15.141 10.852 17.609 1 79.06 136 VAL B CA 1
ATOM 2883 C C . VAL B 1 136 ? 14.516 10.773 16.219 1 79.06 136 VAL B C 1
ATOM 2885 O O . VAL B 1 136 ? 14.547 9.727 15.578 1 79.06 136 VAL B O 1
ATOM 2888 N N . LYS B 1 137 ? 14.055 11.898 15.789 1 80.44 137 LYS B N 1
ATOM 2889 C CA . LYS B 1 137 ? 13.438 11.945 14.469 1 80.44 137 LYS B CA 1
ATOM 2890 C C . LYS B 1 137 ? 14.461 11.672 13.375 1 80.44 137 LYS B C 1
ATOM 2892 O O . LYS B 1 137 ? 14.172 10.961 12.406 1 80.44 137 LYS B O 1
ATOM 2897 N N . ILE B 1 138 ? 15.594 12.148 13.594 1 85.31 138 ILE B N 1
ATOM 2898 C CA . ILE B 1 138 ? 16.656 11.977 12.594 1 85.31 138 ILE B CA 1
ATOM 2899 C C . ILE B 1 138 ? 17.109 10.516 12.578 1 85.31 138 ILE B C 1
ATOM 2901 O O . ILE B 1 138 ? 17.281 9.93 11.508 1 85.31 138 ILE B O 1
ATOM 2905 N N . ILE B 1 139 ? 17.281 9.969 13.703 1 85.69 139 ILE B N 1
ATOM 2906 C CA . ILE B 1 139 ? 17.734 8.586 13.805 1 85.69 139 ILE B CA 1
ATOM 2907 C C . ILE B 1 139 ? 16.688 7.656 13.195 1 85.69 139 ILE B C 1
ATOM 2909 O O . ILE B 1 139 ? 17.016 6.672 12.539 1 85.69 139 ILE B O 1
ATOM 2913 N N . GLU B 1 140 ? 15.453 8.016 13.445 1 83.56 140 GLU B N 1
ATOM 2914 C CA . GLU B 1 140 ? 14.359 7.234 12.891 1 83.56 140 GLU B CA 1
ATOM 2915 C C . GLU B 1 140 ? 14.43 7.191 11.367 1 83.56 140 GLU B C 1
ATOM 2917 O O . GLU B 1 140 ? 14.25 6.133 10.758 1 83.56 140 GLU B O 1
ATOM 2922 N N . GLN B 1 141 ? 14.766 8.305 10.797 1 88.81 141 GLN B N 1
ATOM 2923 C CA . GLN B 1 141 ? 14.852 8.367 9.336 1 88.81 141 GLN B CA 1
ATOM 2924 C C . GLN B 1 141 ? 15.992 7.5 8.812 1 88.81 141 GLN B C 1
ATOM 2926 O O . GLN B 1 141 ? 15.852 6.824 7.797 1 88.81 141 GLN B O 1
ATOM 2931 N N . TRP B 1 142 ? 17.031 7.488 9.555 1 89.62 142 TRP B N 1
ATOM 2932 C CA . TRP B 1 142 ? 18.172 6.688 9.125 1 89.62 142 TRP B CA 1
ATOM 2933 C C . TRP B 1 142 ? 17.875 5.199 9.25 1 89.62 142 TRP B C 1
ATOM 2935 O O . TRP B 1 142 ? 18.203 4.418 8.359 1 89.62 142 TRP B O 1
ATOM 2945 N N . VAL B 1 143 ? 17.266 4.836 10.312 1 85.44 143 VAL B N 1
ATOM 2946 C CA . VAL B 1 143 ? 16.938 3.436 10.531 1 85.44 143 VAL B CA 1
ATOM 2947 C C . VAL B 1 143 ? 15.977 2.957 9.438 1 85.44 143 VAL B C 1
ATOM 2949 O O . VAL B 1 143 ? 16.172 1.888 8.859 1 85.44 143 VAL B O 1
ATOM 2952 N N . ILE B 1 144 ? 15 3.809 9.125 1 88.38 144 ILE B N 1
ATOM 2953 C CA . ILE B 1 144 ? 14.023 3.461 8.109 1 88.38 144 ILE B CA 1
ATOM 2954 C C . ILE B 1 144 ? 14.703 3.375 6.742 1 88.38 144 ILE B C 1
ATOM 2956 O O . ILE B 1 144 ? 14.438 2.453 5.969 1 88.38 144 ILE B O 1
ATOM 2960 N N . ALA B 1 145 ? 15.594 4.289 6.469 1 92.75 145 ALA B N 1
ATOM 2961 C CA . ALA B 1 145 ? 16.312 4.297 5.195 1 92.75 145 ALA B CA 1
ATOM 2962 C C . ALA B 1 145 ? 17.141 3.029 5.031 1 92.75 145 ALA B C 1
ATOM 2964 O O . ALA B 1 145 ? 17.094 2.379 3.986 1 92.75 145 ALA B O 1
ATOM 2965 N N . ILE B 1 146 ? 17.844 2.697 6.066 1 90.12 146 ILE B N 1
ATOM 2966 C CA . ILE B 1 146 ? 18.688 1.513 6.02 1 90.12 146 ILE B CA 1
ATOM 2967 C C . ILE B 1 146 ? 17.828 0.264 5.844 1 90.12 146 ILE B C 1
ATOM 2969 O O . ILE B 1 146 ? 18.172 -0.631 5.066 1 90.12 146 ILE B O 1
ATOM 2973 N N . PHE B 1 147 ? 16.781 0.249 6.551 1 88 147 PHE B N 1
ATOM 2974 C CA . PHE B 1 147 ? 15.867 -0.883 6.473 1 88 147 PHE B CA 1
ATOM 2975 C C . PHE B 1 147 ? 15.344 -1.062 5.051 1 88 147 PHE B C 1
ATOM 2977 O O . PHE B 1 147 ? 15.461 -2.146 4.477 1 88 147 PHE B O 1
ATOM 2984 N N . PHE B 1 148 ? 14.844 -0.025 4.438 1 92.69 148 PHE B N 1
ATOM 2985 C CA . PHE B 1 148 ? 14.242 -0.135 3.113 1 92.69 148 PHE B CA 1
ATOM 2986 C C . PHE B 1 148 ? 15.312 -0.344 2.047 1 92.69 148 PHE B C 1
ATOM 2988 O O . PHE B 1 148 ? 15.078 -1.032 1.052 1 92.69 148 PHE B O 1
ATOM 2995 N N . LEU B 1 149 ? 16.484 0.217 2.223 1 91.56 149 LEU B N 1
ATOM 2996 C CA . LEU B 1 149 ? 17.562 -0.034 1.268 1 91.56 149 LEU B CA 1
ATOM 2997 C C . LEU B 1 149 ? 18.031 -1.48 1.353 1 91.56 149 LEU B C 1
ATOM 2999 O O . LEU B 1 149 ? 18.406 -2.078 0.338 1 91.56 149 LEU B O 1
ATOM 3003 N N . PHE B 1 150 ? 18 -1.962 2.592 1 88.19 150 PHE B N 1
ATOM 3004 C CA . PHE B 1 150 ? 18.312 -3.377 2.766 1 88.19 150 PHE B CA 1
ATOM 3005 C C . PHE B 1 150 ? 17.266 -4.25 2.072 1 88.19 150 PHE B C 1
ATOM 3007 O O . PHE B 1 150 ? 17.625 -5.191 1.361 1 88.19 150 PHE B O 1
ATOM 3014 N N . LEU B 1 151 ? 16.078 -3.926 2.264 1 90.06 151 LEU B N 1
ATOM 3015 C CA . LEU B 1 151 ? 15.008 -4.656 1.595 1 90.06 151 LEU B CA 1
ATOM 3016 C C . LEU B 1 151 ? 15.141 -4.547 0.079 1 90.06 1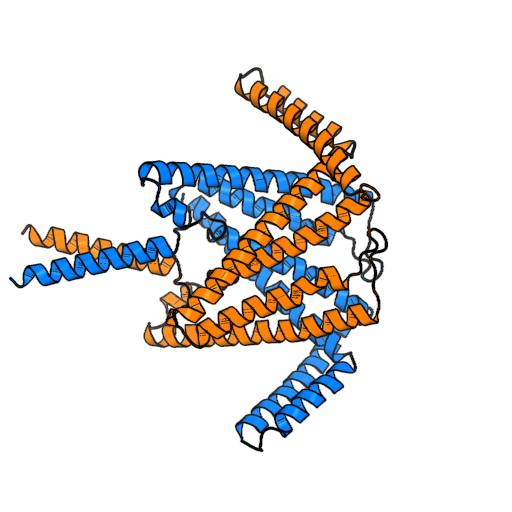51 LEU B C 1
ATOM 3018 O O . LEU B 1 151 ? 14.852 -5.504 -0.644 1 90.06 151 LEU B O 1
ATOM 3022 N N . ALA B 1 152 ? 15.508 -3.365 -0.396 1 92.12 152 ALA B N 1
ATOM 3023 C CA . ALA B 1 152 ? 15.727 -3.18 -1.829 1 92.12 152 ALA B CA 1
ATOM 3024 C C . ALA B 1 152 ? 16.812 -4.121 -2.35 1 92.12 152 ALA B C 1
ATOM 3026 O O . ALA B 1 152 ? 16.641 -4.742 -3.4 1 92.12 152 ALA B O 1
ATOM 3027 N N . TYR B 1 153 ? 17.797 -4.195 -1.588 1 88.44 153 TYR B N 1
ATOM 3028 C CA . TYR B 1 153 ? 18.891 -5.09 -1.944 1 88.44 153 TYR B CA 1
ATOM 3029 C C . TYR B 1 153 ? 18.422 -6.535 -2.014 1 88.44 153 TYR B C 1
ATOM 3031 O O . TYR B 1 153 ? 18.641 -7.227 -3.01 1 88.44 153 TYR B O 1
ATOM 3039 N N . LEU B 1 154 ? 17.734 -6.977 -1.024 1 85 154 LEU B N 1
ATOM 3040 C CA . LEU B 1 154 ? 17.219 -8.344 -0.981 1 85 154 LEU B CA 1
ATOM 3041 C C . LEU B 1 154 ? 16.234 -8.586 -2.119 1 85 154 LEU B C 1
ATOM 3043 O O . LEU B 1 154 ? 16.203 -9.672 -2.695 1 85 154 LEU B O 1
ATOM 3047 N N . SER B 1 155 ? 15.414 -7.559 -2.436 1 90.31 155 SER B N 1
ATOM 3048 C CA . SER B 1 155 ? 14.414 -7.707 -3.482 1 90.31 155 SER B CA 1
ATOM 3049 C C . SER B 1 155 ? 15.062 -7.84 -4.855 1 90.31 155 SER B C 1
ATOM 3051 O O . SER B 1 155 ? 14.531 -8.523 -5.738 1 90.31 155 SER B O 1
ATOM 3053 N N . VAL B 1 156 ? 16.188 -7.176 -5.059 1 88.44 156 VAL B N 1
ATOM 3054 C CA . VAL B 1 156 ? 16.906 -7.324 -6.316 1 88.44 156 VAL B CA 1
ATOM 3055 C C . VAL B 1 156 ? 17.391 -8.766 -6.477 1 88.44 156 VAL B C 1
ATOM 3057 O O . VAL B 1 156 ? 17.219 -9.367 -7.539 1 88.44 156 VAL B O 1
ATOM 3060 N N . ILE B 1 157 ? 17.891 -9.32 -5.453 1 82.88 157 ILE B N 1
ATOM 3061 C CA . ILE B 1 157 ? 18.328 -10.711 -5.48 1 82.88 157 ILE B CA 1
ATOM 3062 C C . ILE B 1 157 ? 17.141 -11.625 -5.742 1 82.88 157 ILE B C 1
ATOM 3064 O O . ILE B 1 157 ? 17.25 -12.594 -6.5 1 82.88 157 ILE B O 1
ATOM 3068 N N . TYR B 1 158 ? 16.078 -11.266 -5.094 1 82.88 158 TYR B N 1
ATOM 3069 C CA . TYR B 1 158 ? 14.844 -12.016 -5.262 1 82.88 158 TYR B CA 1
ATOM 3070 C C . TYR B 1 158 ? 14.414 -12.039 -6.723 1 82.88 158 TYR B C 1
ATOM 3072 O O . TYR B 1 158 ? 14.078 -13.102 -7.258 1 82.88 158 TYR B O 1
ATOM 3080 N N . VAL B 1 159 ? 14.445 -10.93 -7.383 1 86.25 159 VAL B N 1
ATOM 3081 C CA . VAL B 1 159 ? 14.031 -10.828 -8.781 1 86.25 159 VAL B CA 1
ATOM 3082 C C . VAL B 1 159 ? 15.023 -11.578 -9.664 1 86.25 159 VAL B C 1
ATOM 3084 O O . VAL B 1 159 ? 14.625 -12.273 -10.602 1 86.25 159 VAL B O 1
ATOM 3087 N N . LEU B 1 160 ? 16.281 -11.484 -9.398 1 85.56 160 LEU B N 1
ATOM 3088 C CA . LEU B 1 160 ? 17.297 -12.18 -10.18 1 85.56 160 LEU B CA 1
ATOM 3089 C C . LEU B 1 160 ? 17.125 -13.688 -10.078 1 85.56 160 LEU B C 1
ATOM 3091 O O . LEU B 1 160 ? 17.312 -14.406 -11.062 1 85.56 160 LEU B O 1
ATOM 3095 N N . GLU B 1 161 ? 16.75 -14.125 -8.945 1 82.12 161 GLU B N 1
ATOM 3096 C CA . GLU B 1 161 ? 16.484 -15.555 -8.766 1 82.12 161 GLU B CA 1
ATOM 3097 C C . GLU B 1 161 ? 15.266 -15.984 -9.57 1 82.12 161 GLU B C 1
ATOM 3099 O O . GLU B 1 161 ? 15.266 -17.062 -10.164 1 82.12 161 GLU B O 1
ATOM 3104 N N . SER B 1 162 ? 14.312 -15.164 -9.523 1 83.81 162 SER B N 1
ATOM 3105 C CA . SER B 1 162 ? 13.117 -15.453 -10.305 1 83.81 162 SER B CA 1
ATOM 3106 C C . SER B 1 162 ? 13.438 -15.516 -11.797 1 83.81 162 SER B C 1
ATOM 3108 O O . SER B 1 162 ? 12.867 -16.328 -12.523 1 83.81 162 SER B O 1
ATOM 3110 N N . ILE B 1 163 ? 14.281 -14.672 -12.273 1 86.38 163 ILE B N 1
ATOM 3111 C CA . ILE B 1 163 ? 14.711 -14.688 -13.664 1 86.38 163 ILE B CA 1
ATOM 3112 C C . ILE B 1 163 ? 15.453 -15.984 -13.961 1 86.38 163 ILE B C 1
ATOM 3114 O O . ILE B 1 163 ? 15.219 -16.625 -14.992 1 86.38 163 ILE B O 1
ATOM 3118 N N . SER B 1 164 ? 16.234 -16.438 -13.07 1 85.75 164 SER B N 1
ATOM 3119 C CA . SER B 1 164 ? 17.031 -17.656 -13.258 1 85.75 164 SER B CA 1
ATOM 3120 C C . SER B 1 164 ? 16.156 -18.891 -13.281 1 85.75 164 SER B C 1
ATOM 3122 O O . SER B 1 164 ? 16.422 -19.844 -14.031 1 85.75 164 SER B O 1
ATOM 3124 N N . LEU B 1 165 ? 15.148 -18.891 -12.414 1 81.88 165 LEU B N 1
ATOM 3125 C CA . LEU B 1 165 ? 14.25 -20.031 -12.336 1 81.88 165 LEU B CA 1
ATOM 3126 C C . LEU B 1 165 ? 13.234 -20 -13.477 1 81.88 165 LEU B C 1
ATOM 3128 O O . LEU B 1 165 ? 12.547 -21 -13.727 1 81.88 165 LEU B O 1
ATOM 3132 N N . ASP B 1 166 ? 13.18 -18.828 -14.219 1 86.75 166 ASP B N 1
ATOM 3133 C CA . ASP B 1 166 ? 12.25 -18.625 -15.328 1 86.75 166 ASP B CA 1
ATOM 3134 C C . ASP B 1 166 ? 10.828 -19 -14.922 1 86.75 166 ASP B C 1
ATOM 3136 O O . ASP B 1 166 ? 10.148 -19.75 -15.625 1 86.75 166 ASP B O 1
ATOM 3140 N N . GLU B 1 167 ? 10.445 -18.547 -13.789 1 83.44 167 GLU B N 1
ATOM 3141 C CA . GLU B 1 167 ? 9.109 -18.812 -13.281 1 83.44 167 GLU B CA 1
ATOM 3142 C C . GLU B 1 167 ? 8.055 -18.047 -14.078 1 83.44 167 GLU B C 1
ATOM 3144 O O . GLU B 1 167 ? 8.172 -16.828 -14.258 1 83.44 167 GLU B O 1
ATOM 3149 N N . VAL B 1 168 ? 7.066 -18.859 -14.594 1 87.12 168 VAL B N 1
ATOM 3150 C CA . VAL B 1 168 ? 5.992 -18.25 -15.375 1 87.12 168 VAL B CA 1
ATOM 3151 C C . VAL B 1 168 ? 4.641 -18.641 -14.789 1 87.12 168 VAL B C 1
ATOM 3153 O O . VAL B 1 168 ? 4.445 -19.797 -14.367 1 87.12 168 VAL B O 1
ATOM 3156 N N . ASN B 1 169 ? 3.725 -17.656 -14.648 1 83.69 169 ASN B N 1
ATOM 3157 C CA . ASN B 1 169 ? 2.363 -18 -14.25 1 83.69 169 ASN B CA 1
ATOM 3158 C C . ASN B 1 169 ? 1.667 -18.859 -15.305 1 83.69 169 ASN B C 1
ATOM 3160 O O . ASN B 1 169 ? 1.588 -18.469 -16.469 1 83.69 169 ASN B O 1
ATOM 3164 N N . PRO B 1 170 ? 1.221 -19.953 -14.984 1 83.69 170 PRO B N 1
ATOM 3165 C CA . PRO B 1 170 ? 0.663 -20.875 -15.977 1 83.69 170 PRO B CA 1
ATOM 3166 C C . PRO B 1 170 ? -0.597 -20.328 -16.641 1 83.69 170 PRO B C 1
ATOM 3168 O O . PRO B 1 170 ? -0.921 -20.719 -17.766 1 83.69 170 PRO B O 1
ATOM 3171 N N . VAL B 1 171 ? -1.28 -19.438 -16.078 1 79.25 171 VAL B N 1
ATOM 3172 C CA . VAL B 1 171 ? -2.543 -18.938 -16.609 1 79.25 171 VAL B CA 1
ATOM 3173 C C . VAL B 1 171 ? -2.285 -17.719 -17.484 1 79.25 171 VAL B C 1
ATOM 3175 O O . VAL B 1 171 ? -2.686 -17.688 -18.656 1 79.25 171 VAL B O 1
ATOM 3178 N N . THR B 1 172 ? -1.525 -16.75 -17.031 1 80.38 172 THR B N 1
ATOM 3179 C CA . THR B 1 172 ? -1.305 -15.5 -17.75 1 80.38 172 THR B CA 1
ATOM 3180 C C . THR B 1 172 ? -0.098 -15.617 -18.672 1 80.38 172 THR B C 1
ATOM 3182 O O . THR B 1 172 ? 0.08 -14.789 -19.578 1 80.38 172 THR B O 1
ATOM 3185 N N . GLU B 1 173 ? 0.811 -16.516 -18.406 1 85.12 173 GLU B N 1
ATOM 3186 C CA . GLU B 1 173 ? 2.041 -16.734 -19.156 1 85.12 173 GLU B CA 1
ATOM 3187 C C . GLU B 1 173 ? 3.014 -15.57 -18.984 1 85.12 173 GLU B C 1
ATOM 3189 O O . GLU B 1 173 ? 3.943 -15.406 -19.781 1 85.12 173 GLU B O 1
ATOM 3194 N N . ILE B 1 174 ? 2.715 -14.781 -18.078 1 86.06 174 ILE B N 1
ATOM 3195 C CA . ILE B 1 174 ? 3.607 -13.672 -17.766 1 86.06 174 ILE B CA 1
ATOM 3196 C C . ILE B 1 174 ? 4.719 -14.156 -16.844 1 86.06 174 ILE B C 1
ATOM 3198 O O . ILE B 1 174 ? 4.461 -14.875 -15.875 1 86.06 174 ILE B O 1
ATOM 3202 N N . HIS B 1 175 ? 5.965 -13.75 -17.219 1 90.12 175 HIS B N 1
ATOM 3203 C CA . HIS B 1 175 ? 7.078 -14.039 -16.328 1 90.12 175 HIS B CA 1
ATOM 3204 C C . HIS B 1 175 ? 6.91 -13.328 -14.984 1 90.12 175 HIS B C 1
ATOM 3206 O O . HIS B 1 175 ? 6.605 -12.133 -14.945 1 90.12 175 HIS B O 1
ATOM 3212 N N . LEU B 1 176 ? 7.125 -14.008 -13.906 1 88.75 176 LEU B N 1
ATOM 3213 C CA . LEU B 1 176 ? 6.852 -13.484 -12.57 1 88.75 176 LEU B CA 1
ATOM 3214 C C . LEU B 1 176 ? 7.789 -12.32 -12.242 1 88.75 176 LEU B C 1
ATOM 3216 O O . LEU B 1 176 ? 7.418 -11.406 -11.508 1 88.75 176 LEU B O 1
ATOM 3220 N N . TRP B 1 177 ? 9.031 -12.359 -12.828 1 89.12 177 TRP B N 1
ATOM 3221 C CA . TRP B 1 177 ? 10 -11.32 -12.5 1 89.12 177 TRP B CA 1
ATOM 3222 C C . TRP B 1 177 ? 9.5 -9.945 -12.945 1 89.12 177 TRP B C 1
ATOM 3224 O O . TRP B 1 177 ? 9.867 -8.922 -12.359 1 89.12 177 TRP B O 1
ATOM 3234 N N . LYS B 1 178 ? 8.664 -9.875 -13.977 1 90.06 178 LYS B N 1
ATOM 3235 C CA . LYS B 1 178 ? 8.109 -8.609 -14.445 1 90.06 178 LYS B CA 1
ATOM 3236 C C . LYS B 1 178 ? 7.191 -7.984 -13.398 1 90.06 178 LYS B C 1
ATOM 3238 O O . LYS B 1 178 ? 7.199 -6.77 -13.195 1 90.06 178 LYS B O 1
ATOM 3243 N N . VAL B 1 179 ? 6.402 -8.82 -12.742 1 91 179 VAL B N 1
ATOM 3244 C CA . VAL B 1 179 ? 5.492 -8.352 -11.703 1 91 179 VAL B CA 1
ATOM 3245 C C . VAL B 1 179 ? 6.285 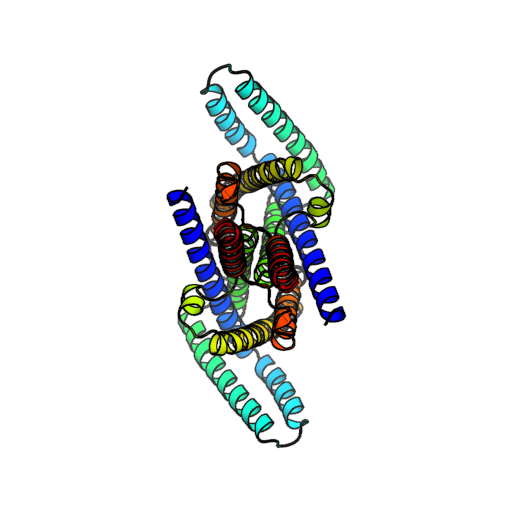-7.988 -10.453 1 91 179 VAL B C 1
ATOM 3247 O O . VAL B 1 179 ? 6.004 -6.977 -9.805 1 91 179 VAL B O 1
ATOM 3250 N N . GLN B 1 180 ? 7.375 -8.734 -10.25 1 92 180 GLN B N 1
ATOM 3251 C CA . GLN B 1 180 ? 8.141 -8.602 -9.016 1 92 180 GLN B CA 1
ATOM 3252 C C . GLN B 1 180 ? 9.07 -7.391 -9.078 1 92 180 GLN B C 1
ATOM 3254 O O . GLN B 1 180 ? 9.586 -6.945 -8.047 1 92 180 GLN B O 1
ATOM 3259 N N . MET B 1 181 ? 9.234 -6.77 -10.25 1 93.62 181 MET B N 1
ATOM 3260 C CA . MET B 1 181 ? 10.141 -5.633 -10.398 1 93.62 181 MET B CA 1
ATOM 3261 C C . MET B 1 181 ? 9.648 -4.438 -9.586 1 93.62 181 MET B C 1
ATOM 3263 O O . MET B 1 181 ? 10.43 -3.531 -9.281 1 93.62 181 MET B O 1
ATOM 3267 N N . ILE B 1 182 ? 8.398 -4.426 -9.227 1 94 182 ILE B N 1
ATOM 3268 C CA . ILE B 1 182 ? 7.824 -3.326 -8.453 1 94 182 ILE B CA 1
ATOM 3269 C C . ILE B 1 182 ? 8.445 -3.303 -7.059 1 94 182 ILE B C 1
ATOM 3271 O O . ILE B 1 182 ? 8.523 -2.248 -6.426 1 94 182 ILE B O 1
ATOM 3275 N N . PHE B 1 183 ? 9 -4.449 -6.602 1 94.06 183 PHE B N 1
ATOM 3276 C CA . PHE B 1 183 ? 9.516 -4.543 -5.242 1 94.06 183 PHE B CA 1
ATOM 3277 C C . PHE B 1 183 ? 10.773 -3.695 -5.074 1 94.06 183 PHE B C 1
ATOM 3279 O O . PHE B 1 183 ? 10.781 -2.738 -4.301 1 94.06 183 PHE B O 1
ATOM 3286 N N . PRO B 1 184 ? 11.797 -4.027 -5.867 1 92.94 184 PRO B N 1
ATOM 3287 C CA . PRO B 1 184 ? 12.992 -3.195 -5.719 1 92.94 184 PRO B CA 1
ATOM 3288 C C . PRO B 1 184 ? 12.719 -1.715 -5.969 1 92.94 184 PRO B C 1
ATOM 3290 O O . PRO B 1 184 ? 13.32 -0.854 -5.316 1 92.94 184 PRO B O 1
ATOM 3293 N N . TYR B 1 185 ? 11.852 -1.392 -6.906 1 94.31 185 TYR B N 1
ATOM 3294 C CA . TYR B 1 185 ? 11.531 0.005 -7.18 1 94.31 185 TYR B CA 1
ATOM 3295 C C . TYR B 1 185 ? 10.953 0.685 -5.941 1 94.31 185 TYR B C 1
ATOM 3297 O O . TYR B 1 185 ? 11.43 1.75 -5.535 1 94.31 185 TYR B O 1
ATOM 3305 N N . ILE B 1 186 ? 9.898 0.036 -5.387 1 95.88 186 ILE B N 1
ATOM 3306 C CA . ILE B 1 186 ? 9.172 0.653 -4.281 1 95.88 186 ILE B CA 1
ATOM 3307 C C . ILE B 1 186 ? 10.094 0.788 -3.07 1 95.88 186 ILE B C 1
ATOM 3309 O O . ILE B 1 186 ? 10.117 1.832 -2.414 1 95.88 186 ILE B O 1
ATOM 3313 N N . PHE B 1 187 ? 10.859 -0.215 -2.756 1 95.69 187 PHE B N 1
ATOM 3314 C CA . PHE B 1 187 ? 11.734 -0.178 -1.591 1 95.69 187 PHE B CA 1
ATOM 3315 C C . PHE B 1 187 ? 12.859 0.834 -1.79 1 95.69 187 PHE B C 1
ATOM 3317 O O . PHE B 1 187 ? 13.258 1.519 -0.846 1 95.69 187 PHE B O 1
ATOM 3324 N N . LEU B 1 188 ? 13.367 0.954 -3.029 1 95.75 188 LEU B N 1
ATOM 3325 C CA . LEU B 1 188 ? 14.383 1.954 -3.328 1 95.75 188 LEU B CA 1
ATOM 3326 C C . LEU B 1 188 ? 13.812 3.363 -3.197 1 95.75 188 LEU B C 1
ATOM 3328 O O . LEU B 1 188 ? 14.477 4.258 -2.664 1 95.75 188 LEU B O 1
ATOM 3332 N N . SER B 1 189 ? 12.648 3.512 -3.744 1 95 189 SER B N 1
ATOM 3333 C CA . SER B 1 189 ? 11.992 4.812 -3.656 1 95 189 SER B CA 1
ATOM 3334 C C . SER B 1 189 ? 11.805 5.242 -2.205 1 95 189 SER B C 1
ATOM 3336 O O . SER B 1 189 ? 12.164 6.363 -1.834 1 95 189 SER B O 1
ATOM 3338 N N . MET B 1 190 ? 11.328 4.332 -1.37 1 94.75 190 MET B N 1
ATOM 3339 C CA . MET B 1 190 ? 11.102 4.633 0.041 1 94.75 190 MET B CA 1
ATOM 3340 C C . MET B 1 190 ? 12.43 4.84 0.771 1 94.75 190 MET B C 1
ATOM 3342 O O . MET B 1 190 ? 12.555 5.758 1.586 1 94.75 190 MET B O 1
ATOM 3346 N N . GLY B 1 191 ? 13.344 3.977 0.486 1 94.69 191 GLY B N 1
ATOM 3347 C CA . GLY B 1 191 ? 14.656 4.133 1.095 1 94.69 191 GLY B CA 1
ATOM 3348 C C . GLY B 1 191 ? 15.32 5.449 0.739 1 94.69 191 GLY B C 1
ATOM 3349 O O . GLY B 1 191 ? 15.898 6.113 1.603 1 94.69 191 GLY B O 1
ATOM 3350 N N . PHE B 1 192 ? 15.258 5.766 -0.483 1 95.06 192 PHE B N 1
ATOM 3351 C CA . PHE B 1 192 ? 15.828 7.02 -0.96 1 95.06 192 PHE B CA 1
ATOM 3352 C C . PHE B 1 192 ? 15.156 8.211 -0.293 1 95.06 192 PHE B C 1
ATOM 3354 O O . PHE B 1 192 ? 15.828 9.156 0.128 1 95.06 192 PHE B O 1
ATOM 3361 N N . ARG B 1 193 ? 13.938 8.172 -0.172 1 93.31 193 ARG B N 1
ATOM 3362 C CA . ARG B 1 193 ? 13.188 9.25 0.463 1 93.31 193 ARG B CA 1
ATOM 3363 C C . ARG B 1 193 ? 13.625 9.445 1.91 1 93.31 193 ARG B C 1
ATOM 3365 O O . ARG B 1 193 ? 13.914 10.562 2.33 1 93.31 193 ARG B O 1
ATOM 3372 N N . HIS B 1 194 ? 13.695 8.422 2.607 1 92.44 194 HIS B N 1
ATOM 3373 C CA . HIS B 1 194 ? 14.031 8.523 4.023 1 92.44 194 HIS B CA 1
ATOM 3374 C C . HIS B 1 194 ? 15.508 8.844 4.211 1 92.44 194 HIS B C 1
ATOM 3376 O O . HIS B 1 194 ? 15.891 9.477 5.203 1 92.44 194 HIS B O 1
ATOM 3382 N N . LEU B 1 195 ? 16.328 8.406 3.258 1 93.81 195 LEU B N 1
ATOM 3383 C CA . LEU B 1 195 ? 17.719 8.828 3.271 1 93.81 195 LEU B CA 1
ATOM 3384 C C . LEU B 1 195 ? 17.828 10.344 3.145 1 93.81 195 LEU B C 1
ATOM 3386 O O . LEU B 1 195 ? 18.594 10.977 3.883 1 93.81 195 LEU B O 1
ATOM 3390 N N . CYS B 1 196 ? 17.047 10.891 2.277 1 92.94 196 CYS B N 1
ATOM 3391 C CA . CYS B 1 196 ? 17.031 12.336 2.084 1 92.94 196 CYS B CA 1
ATOM 3392 C C . CYS B 1 196 ? 16.516 13.047 3.33 1 92.94 196 CYS B C 1
ATOM 3394 O O . CYS B 1 196 ? 17.047 14.086 3.715 1 92.94 196 CYS B O 1
ATOM 3396 N N . TYR B 1 197 ? 15.508 12.422 3.977 1 88.62 197 TYR B N 1
ATOM 3397 C CA . TYR B 1 197 ? 14.992 12.992 5.215 1 88.62 197 TYR B CA 1
ATOM 3398 C C . TYR B 1 197 ? 16.062 12.977 6.309 1 88.62 197 TYR B C 1
ATOM 3400 O O . TYR B 1 197 ? 16.125 13.891 7.133 1 88.62 197 TYR B O 1
ATOM 3408 N N . GLY B 1 198 ? 16.844 11.945 6.352 1 88.25 198 GLY B N 1
ATOM 3409 C CA . GLY B 1 198 ? 17.922 11.859 7.336 1 88.25 198 GLY B CA 1
ATOM 3410 C C . GLY B 1 198 ? 19.031 12.859 7.102 1 88.25 198 GLY B C 1
ATOM 3411 O O . GLY B 1 198 ? 19.547 13.445 8.055 1 88.25 198 GLY B O 1
ATOM 3412 N N . ILE B 1 199 ? 19.375 13.102 5.883 1 91.5 199 ILE B N 1
ATOM 3413 C CA . ILE B 1 199 ? 20.438 14.031 5.523 1 91.5 199 ILE B CA 1
ATOM 3414 C C . ILE B 1 199 ? 19.938 15.469 5.684 1 91.5 199 ILE B C 1
ATOM 3416 O O . ILE B 1 199 ? 20.672 16.328 6.172 1 91.5 199 ILE B O 1
ATOM 3420 N N . PHE B 1 200 ? 18.672 15.672 5.266 1 89.94 200 PHE B N 1
ATOM 3421 C CA . PHE B 1 200 ? 18.047 16.984 5.359 1 89.94 200 PHE B CA 1
ATOM 3422 C C . PHE B 1 200 ? 16.797 16.938 6.23 1 89.94 200 PHE B C 1
ATOM 3424 O O . PHE B 1 200 ? 15.68 16.906 5.715 1 89.94 200 PHE B O 1
ATOM 3431 N N . PRO B 1 201 ? 16.891 17.094 7.488 1 84.88 201 PRO B N 1
ATOM 3432 C CA . PRO B 1 201 ? 15.773 16.938 8.422 1 84.88 201 PRO B CA 1
ATOM 3433 C C . PRO B 1 201 ? 14.664 17.969 8.195 1 84.88 201 PRO B C 1
ATOM 3435 O O . PRO B 1 201 ? 13.523 17.75 8.625 1 84.88 201 PRO B O 1
ATOM 3438 N N . SER B 1 202 ? 14.93 19.016 7.562 1 80.06 202 SER B N 1
ATOM 3439 C CA . SER B 1 202 ? 13.93 20.031 7.301 1 80.06 202 SER B CA 1
ATOM 3440 C C . SER B 1 202 ? 12.852 19.531 6.34 1 80.06 202 SER B C 1
ATOM 3442 O O . SER B 1 202 ? 11.766 20.109 6.254 1 80.06 202 SER B O 1
ATOM 3444 N N . LEU B 1 203 ? 13.188 18.438 5.676 1 79.88 203 LEU B N 1
ATOM 3445 C CA . LEU B 1 203 ? 12.258 17.906 4.684 1 79.88 203 LEU B CA 1
ATOM 3446 C C . LEU B 1 203 ? 11.305 16.906 5.316 1 79.88 203 LEU B C 1
ATOM 3448 O O . LEU B 1 203 ? 10.375 16.422 4.66 1 79.88 203 LEU B O 1
ATOM 3452 N N . ILE B 1 204 ? 11.5 16.547 6.539 1 75.38 204 ILE B N 1
ATOM 3453 C CA . ILE B 1 204 ? 10.625 15.602 7.219 1 75.38 204 ILE B CA 1
ATOM 3454 C C . ILE B 1 204 ? 9.203 16.156 7.27 1 75.38 204 ILE B C 1
ATOM 3456 O O . ILE B 1 204 ? 8.992 17.297 7.695 1 75.38 204 ILE B O 1
ATOM 3460 N N . PRO B 1 205 ? 8.289 15.305 6.742 1 68.12 205 PRO B N 1
ATOM 3461 C CA . PRO B 1 205 ? 6.914 15.797 6.797 1 68.12 205 PRO B CA 1
ATOM 3462 C C . PRO B 1 205 ? 6.414 16 8.227 1 68.12 205 PRO B C 1
ATOM 3464 O O . PRO B 1 205 ? 6.77 15.234 9.125 1 68.12 205 PRO B O 1
ATOM 3467 N N . SER B 1 206 ? 5.895 17.141 8.492 1 60.44 206 SER B N 1
ATOM 3468 C CA . SER B 1 206 ? 5.402 17.484 9.82 1 60.44 206 SER B CA 1
ATOM 3469 C C . SER B 1 206 ? 4.129 16.703 10.148 1 60.44 206 SER B C 1
ATOM 3471 O O . SER B 1 206 ? 3.346 16.375 9.25 1 60.44 206 SER B O 1
ATOM 3473 N N . ASP B 1 207 ? 4.094 15.984 11.289 1 53.06 207 ASP B N 1
ATOM 3474 C CA . ASP B 1 207 ? 2.877 15.32 11.75 1 53.06 207 ASP B CA 1
ATOM 3475 C C . ASP B 1 207 ? 1.719 16.312 11.859 1 53.06 207 ASP B C 1
ATOM 3477 O O . ASP B 1 207 ? 1.912 17.453 12.273 1 53.06 207 ASP B O 1
ATOM 3481 N N . ILE B 1 208 ? 0.644 16.141 11.141 1 50.69 208 ILE B N 1
ATOM 3482 C CA . ILE B 1 208 ? -0.547 16.969 11.117 1 50.69 208 ILE B CA 1
ATOM 3483 C C . ILE B 1 208 ? -0.9 17.406 12.539 1 50.69 208 ILE B C 1
ATOM 3485 O O . ILE B 1 208 ? -1.268 18.562 12.773 1 50.69 208 ILE B O 1
ATOM 3489 N N . ASN B 1 209 ? -0.802 16.391 13.414 1 49.31 209 ASN B N 1
ATOM 3490 C CA . ASN B 1 209 ? -1.177 16.719 14.789 1 49.31 209 ASN B CA 1
ATOM 3491 C C . ASN B 1 209 ? -0.284 17.812 15.367 1 49.31 209 ASN B C 1
ATOM 3493 O O . ASN B 1 209 ? -0.768 18.719 16.047 1 49.31 209 ASN B O 1
ATOM 3497 N N . GLU B 1 210 ? 0.935 17.703 14.992 1 50.25 210 GLU B N 1
ATOM 3498 C CA . GLU B 1 210 ? 1.84 18.734 15.5 1 50.25 210 GLU B CA 1
ATOM 3499 C C . GLU B 1 210 ? 1.539 20.094 14.875 1 50.25 210 GLU B C 1
ATOM 3501 O O . GLU B 1 210 ? 1.567 21.125 15.562 1 50.25 210 GLU B O 1
ATOM 3506 N N . ALA B 1 211 ? 1.153 20.016 13.617 1 50.75 211 ALA B N 1
ATOM 3507 C CA . ALA B 1 211 ? 0.853 21.266 12.906 1 50.75 211 ALA B CA 1
ATOM 3508 C C . ALA B 1 211 ? -0.455 21.875 13.406 1 50.75 211 ALA B C 1
ATOM 3510 O O . ALA B 1 211 ? -0.553 23.094 13.578 1 50.75 211 ALA B O 1
ATOM 3511 N N . THR B 1 212 ? -1.375 20.969 13.625 1 52.25 212 THR B N 1
ATOM 3512 C CA . THR B 1 212 ? -2.648 21.453 14.156 1 52.25 212 THR B CA 1
ATOM 3513 C C . THR B 1 212 ? -2.475 22.016 15.562 1 52.25 212 THR B C 1
ATOM 3515 O O . THR B 1 212 ? -3.029 23.078 15.883 1 52.25 212 THR B O 1
ATOM 3518 N N . GLU B 1 213 ? -1.762 21.234 16.391 1 52.88 213 GLU B N 1
ATOM 3519 C CA . GLU B 1 213 ? -1.525 21.719 17.75 1 52.88 213 GLU B CA 1
ATOM 3520 C C . GLU B 1 213 ? -0.78 23.047 17.734 1 52.88 213 GLU B C 1
ATOM 3522 O O . GLU B 1 213 ? -1.101 23.953 18.5 1 52.88 213 GLU B O 1
ATOM 3527 N N . ALA B 1 214 ? 0.082 23.234 16.828 1 54.72 214 ALA B N 1
ATOM 3528 C CA . ALA B 1 214 ? 0.829 24.484 16.719 1 54.72 214 ALA B CA 1
ATOM 3529 C C . ALA B 1 214 ? -0.066 25.625 16.234 1 54.72 214 ALA B C 1
ATOM 3531 O O . ALA B 1 214 ? 0.039 26.75 16.703 1 54.72 214 ALA B O 1
ATOM 3532 N N . LEU B 1 215 ? -0.926 25.234 15.352 1 56.28 215 LEU B N 1
ATOM 3533 C CA . LEU B 1 215 ? -1.886 26.203 14.844 1 56.28 215 LEU B CA 1
ATOM 3534 C C . LEU B 1 215 ? -2.85 26.641 15.945 1 56.28 215 LEU B C 1
ATOM 3536 O O . LEU B 1 215 ? -3.164 27.828 16.078 1 56.28 215 LEU B O 1
ATOM 3540 N N . GLU B 1 216 ? -3.369 25.594 16.594 1 59.59 216 GLU B N 1
ATOM 3541 C CA . GLU B 1 216 ? -4.266 25.906 17.703 1 59.59 216 GLU B CA 1
ATOM 3542 C C . GLU B 1 216 ? -3.572 26.797 18.734 1 59.59 216 GLU B C 1
ATOM 3544 O O . GLU B 1 216 ? -4.176 27.719 19.266 1 59.59 216 GLU B O 1
ATOM 3549 N N . LEU B 1 217 ? -2.389 26.531 19 1 58.28 217 LEU B N 1
ATOM 3550 C CA . LEU B 1 217 ? -1.611 27.312 19.953 1 58.28 217 LEU B CA 1
ATOM 3551 C C . LEU B 1 217 ? -1.369 28.719 19.422 1 58.28 217 LEU B C 1
ATOM 3553 O O . LEU B 1 217 ? -1.466 29.703 20.156 1 58.28 217 LEU B O 1
ATOM 3557 N N . ALA B 1 218 ? -1.086 28.828 18.188 1 57.66 218 ALA B N 1
ATOM 3558 C CA . ALA B 1 218 ? -0.867 30.125 17.547 1 57.66 218 ALA B CA 1
ATOM 3559 C C . ALA B 1 218 ? -2.15 30.953 17.531 1 57.66 218 ALA B C 1
ATOM 3561 O O . ALA B 1 218 ? -2.121 32.156 17.781 1 57.66 218 ALA B O 1
ATOM 3562 N N . GLU B 1 219 ? -3.197 30.266 17.188 1 60.38 219 GLU B N 1
ATOM 3563 C CA . GLU B 1 219 ? -4.496 30.938 17.203 1 60.38 219 GLU B CA 1
ATOM 3564 C C . GLU B 1 219 ? -4.871 31.391 18.609 1 60.38 219 GLU B C 1
ATOM 3566 O O . GLU B 1 219 ? -5.445 32.469 18.781 1 60.38 219 GLU B O 1
ATOM 3571 N N . LYS B 1 220 ? -4.656 30.531 19.516 1 64.75 220 LYS B N 1
ATOM 3572 C CA . LYS B 1 220 ? -4.914 30.891 20.906 1 64.75 220 LYS B CA 1
ATOM 3573 C C . LYS B 1 220 ? -4.055 32.062 21.344 1 64.75 220 LYS B C 1
ATOM 3575 O O . LYS B 1 220 ? -4.539 33 22.016 1 64.75 220 LYS B O 1
ATOM 3580 N N . GLU B 1 221 ? -2.867 32.094 21 1 59.56 221 GLU B N 1
ATOM 3581 C CA . GLU B 1 221 ? -1.974 33.219 21.328 1 59.56 221 GLU B CA 1
ATOM 3582 C C . GLU B 1 221 ? -2.412 34.5 20.641 1 59.56 221 GLU B C 1
ATOM 3584 O O . GLU B 1 221 ? -2.342 35.562 21.219 1 59.56 221 GLU B O 1
ATOM 3589 N N . LEU B 1 222 ? -2.828 34.344 19.438 1 60.84 222 LEU B N 1
ATOM 3590 C CA . LEU B 1 222 ? -3.342 35.5 18.672 1 60.84 222 LEU B CA 1
ATOM 3591 C C . LEU B 1 222 ? -4.629 36.031 19.297 1 60.84 222 LEU B C 1
ATOM 3593 O O . LEU B 1 222 ? -4.836 37.219 19.375 1 60.84 222 LEU B O 1
ATOM 3597 N N . SER B 1 223 ? -5.488 35.094 19.578 1 63.5 223 SER B N 1
ATOM 3598 C CA . SER B 1 223 ? -6.727 35.5 20.234 1 63.5 223 SER B CA 1
ATOM 3599 C C . SER B 1 223 ? -6.449 36.188 21.578 1 63.5 223 SER B C 1
ATOM 3601 O O . SER B 1 223 ? -7.105 37.156 21.938 1 63.5 223 SER B O 1
ATOM 3603 N N . GLU B 1 224 ? -5.559 35.625 22.297 1 63.41 224 GLU B N 1
ATOM 3604 C CA . GLU B 1 224 ? -5.176 36.219 23.578 1 63.41 224 GLU B CA 1
ATOM 3605 C C . GLU B 1 224 ? -4.484 37.562 23.375 1 63.41 224 GLU B C 1
ATOM 3607 O O . GLU B 1 224 ? -4.66 38.469 24.188 1 63.41 224 GLU B O 1
ATOM 3612 N N . SER B 1 225 ? -3.729 37.594 22.453 1 59.75 225 SER B N 1
ATOM 3613 C CA . SER B 1 225 ? -3.064 38.875 22.156 1 59.75 225 SER B CA 1
ATOM 3614 C C . SER B 1 225 ? -4.066 39.938 21.703 1 59.75 225 SER B C 1
ATOM 3616 O O . SER B 1 225 ? -3.92 41.094 22.031 1 59.75 225 SER B O 1
ATOM 3618 N N . ASN B 1 226 ? -5.02 39.5 21.016 1 60.06 226 ASN B N 1
ATOM 3619 C CA . ASN B 1 226 ? -6.066 40.438 20.594 1 60.06 226 ASN B CA 1
ATOM 3620 C C . ASN B 1 226 ? -7.008 40.781 21.734 1 60.06 226 ASN B C 1
ATOM 3622 O O . ASN B 1 226 ? -7.559 41.875 21.781 1 60.06 226 ASN B O 1
ATOM 3626 N N . SER B 1 227 ? -7.289 39.906 22.562 1 59.38 227 SER B N 1
ATOM 3627 C CA . SER B 1 227 ? -8.133 40.188 23.719 1 59.38 227 SER B CA 1
ATOM 3628 C C . SER B 1 227 ? -7.395 41.031 24.75 1 59.38 227 SER B C 1
ATOM 3630 O O . SER B 1 227 ? -8.016 41.781 25.5 1 59.38 227 SER B O 1
ATOM 3632 N N . GLY B 1 228 ? -6.168 40.812 24.953 1 55.03 228 GLY B N 1
ATOM 3633 C CA . GLY B 1 228 ? -5.406 41.656 25.859 1 55.03 228 GLY B CA 1
ATOM 3634 C C . GLY B 1 228 ? -5.242 43.094 25.375 1 55.03 228 GLY B C 1
ATOM 3635 O O . GLY B 1 228 ? -4.746 43.938 26.109 1 55.03 228 GLY B O 1
ATOM 3636 N N . GLY B 1 229 ? -5.387 43.375 24.109 1 49.28 229 GLY B N 1
ATOM 3637 C CA . GLY B 1 229 ? -5.316 44.781 23.672 1 49.28 229 GLY B CA 1
ATOM 3638 C C . GLY B 1 229 ? -6.566 45.562 24 1 49.28 229 GLY B C 1
ATOM 3639 O O . GLY B 1 229 ? -6.625 46.781 23.75 1 49.28 229 GLY B O 1
ATOM 3640 N N . LYS B 1 230 ? -7.711 45.031 24.391 1 50.09 230 LYS B N 1
ATOM 3641 C CA . LYS B 1 230 ? -8.922 45.75 24.719 1 50.09 230 LYS B CA 1
ATOM 3642 C C . LYS B 1 230 ? -8.953 46.125 26.203 1 50.09 230 LYS B C 1
ATOM 3644 O O . LYS B 1 230 ? -9.93 46.688 26.688 1 50.09 230 LYS B O 1
ATOM 3649 N N . HIS B 1 231 ? -7.988 45.781 26.984 1 39.56 231 HIS B N 1
ATOM 3650 C CA . HIS B 1 231 ? -8.039 46.594 28.203 1 39.56 231 HIS B CA 1
ATOM 3651 C C . HIS B 1 231 ? -7.113 47.781 28.094 1 39.56 231 HIS B C 1
ATOM 3653 O O . HIS B 1 231 ? -6.012 47.688 27.562 1 39.56 231 HIS B O 1
#

Solvent-accessible surface area (backbone atoms only — not comparable to full-atom values): 23295 Å² total; per-residue (Å²): 107,68,64,58,50,49,51,53,48,52,50,51,52,52,36,50,51,52,20,50,49,24,48,50,54,26,49,49,37,46,48,27,41,41,48,74,34,70,53,39,59,52,47,50,44,48,50,46,48,53,48,63,68,43,71,90,43,72,63,49,52,50,52,47,52,49,48,49,48,48,47,49,48,41,39,53,48,20,48,48,46,40,58,66,63,60,54,86,45,62,67,33,41,52,56,50,33,51,51,26,48,38,52,21,13,36,30,23,23,45,50,13,52,66,57,42,65,78,61,66,63,62,63,56,64,71,68,41,57,69,74,57,44,53,53,49,54,37,51,50,24,42,52,50,12,51,51,26,42,48,50,16,52,50,36,46,53,50,34,54,49,35,55,74,67,60,45,55,42,87,78,73,63,45,51,47,37,72,69,47,50,54,49,29,51,47,26,38,52,46,10,50,50,25,42,48,27,38,77,39,60,87,66,48,54,66,55,48,66,58,35,47,52,50,34,54,49,45,50,51,48,48,51,46,54,57,56,60,65,75,106,106,69,64,59,50,49,54,54,48,52,49,50,50,51,35,51,51,51,21,50,50,24,50,51,53,26,49,50,35,46,46,27,40,42,49,73,34,72,53,41,58,52,47,49,44,48,49,46,49,53,46,60,67,45,69,88,47,71,62,50,51,49,52,47,52,49,48,51,49,48,48,50,49,39,40,56,46,20,47,48,45,38,57,65,63,61,55,86,44,63,67,32,39,52,55,50,32,50,51,26,48,38,50,20,12,36,30,23,22,43,51,13,51,66,58,42,64,76,59,68,64,64,64,56,66,70,69,42,57,68,74,58,44,52,53,49,52,38,51,49,24,42,53,50,12,51,51,26,40,49,49,16,53,49,35,47,53,50,34,52,49,34,55,72,68,62,43,57,41,86,78,73,64,46,51,48,37,71,69,47,51,54,49,29,52,47,26,39,53,46,10,51,50,26,40,49,28,38,77,39,60,87,66,48,54,64,56,50,66,58,35,46,52,50,34,53,50,47,50,49,49,48,50,49,53,56,55,60,64,74,107

Organism: Leptospira biflexa serovar Patoc (strain Patoc 1 / ATCC 23582 / Paris) (NCBI:txid456481)

Secondary structure (DSSP, 8-state):
-HHHHHHHHHHHHHHHHHHHHHHHHHHHHHHHHHHHSTHHHHHHHHHHHHHHHS---HHHHHHHHHHHHHHHHHHHHHHHHHHHTT--SHHHHHHHHHHHHHHHHHHHHHHHHHTTTT---HHHHHHS-HHHHHHHHHHHHHHHHHHHHHHHHHHHHHHHHHHHHT-B-TTT--BHHHHHTHHHHHHHHHHHHHHHHHH-GGGSPPPHHHHHHHHHHHHHHHHHHHHGGG-/-HHHHHHHHHHHHHHHHHHHHHHHHHHHHHHHHHHHSTHHHHHHHHHHHHHHHS---HHHHHHHHHH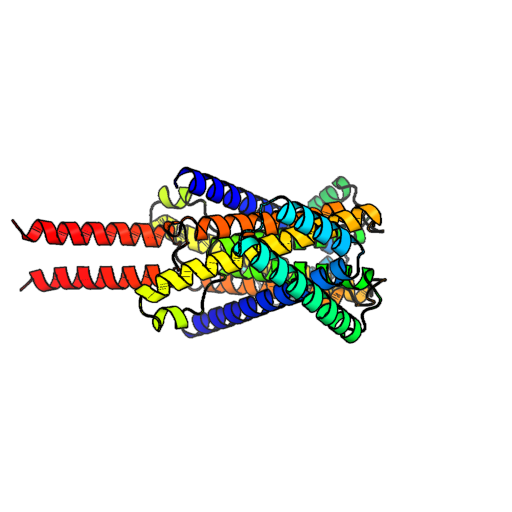HHHHHHHHHHHHHHHHHTT--SHHHHHHHHHHHHHHHHHHHHHHHHHTTTT---HHHHHHS-HHHHHHHHHHHHHHHHHHHHHHHHHHHHHHHHHHHHT-B-TTT--BHHHHHTHHHHHHHHHHHHHHHHHH-GGGSPPPHHHHHHHHHHHHHHHHHHHHTT--

pLDDT: mean 71.91, std 17.7, range [39.31, 95.94]

InterPro domains:
  IPR055348 Tripartite ATP-independent periplasmic transporters, DctQ component [PF04290] (90-195)

Foldseek 3Di:
DVVLVVVLVVLLVVLVVLLVVLVVLLVLLVLLLCLVDCVCVVVLVVLCVVLVVPDPDPVSVVVNVVVVVVSVCSNVVSVCVCVVVVAPDSVSSVVSSVLSVVSSVLSVVLNCLLQVVVDDDVVVVVPDDPVVVLVVLLVVLVVLLVVLQVQLVVLVVVLVVLVVVQDADPRNRDRVSVSSVSRSVSSNSSSSSSVCCNVPVVSPNDDVVVVVVVVVVVVVVVVVVVVVVVD/DVVLVVVLVVLLVVLVVLLVVLVVLLVLLVLLLCLVDCVCVVVLVVLCVVLVVVDDDPVSVVVNVVVVVVNVCSNVVSVCVCVVVVAPDSVRSVVSSVLSVVSSVLSVVLNCLLQVVVDDDVVVVVVDPPVVVLVVLLVVLQVLLVVLVVQLVVLVVVLVVQVVVQDADPRNRDRVSVSSVSRSVSSNSSSSSSVCCNVPVVSPNDDVVVVVVVVVVVVVVVVVVVVVVVD

=== Feature glossary ===
A reading guide for the features in this record.

Start from the sequence.

  · This is the polypeptide sequence — one letter per residue, N-terminus first. Length ranges from a few dozen residues for small domains to over a thousand for large multi-domain proteins.

Fold it, and you get atomic coordinates and the backbone conformation that goes with them.

  · Structure coordinates are given as an mmCIF _atom_site loop: one row per atom with element, residue name, chain id, sequence number, and x/y/z position in Å. Only the four main-chain atoms per residue are included here; side chains are omitted to keep the record compact.

  · Backbone dihedral angles. Every residue except chain termini has a φ (preceding-C → N → Cα → C) and a ψ (N → Cα → C → next-N). They are reported in degrees following the IUPAC sign convention. Secondary structure is essentially a statement about which (φ, ψ) basin each residue occupies.

  · The SS8 string is DSSP's per-residue secondary-structure call. α-helix (H) means an i→i+4 H-bond ladder; β-strand (E) means the residue participates in a β-sheet; 3₁₀ (G) and π (I) are tighter and wider helices; T/S are turns/bends; '-' is loop.

  · SS3 is a coarse helix/strand/coil call (letters a/b/c) made by the P-SEA algorithm from inter-Cα distances and dihedrals. It is less detailed than DSSP but needs only Cα positions.

Summarize the fold with a handful of shape descriptors and a per-residue structural alphabet.

  · Radius of gyration (Rg) is the root-mean-square distance of Cα atoms from their centroid — a single number for overall size and compactness. A globular domain of N residues has Rg ≈ 2.2·N^0.38 Å; an extended or disordered chain has a much larger Rg. The Cα contact count is the number of residue pairs whose Cα atoms are within 8 Å and are more than four positions apart in sequence — a standard proxy for tertiary packing density. The bounding box is the smallest axis-aligned box enclosing all Cα atoms.

  · The Foldseek 3Di string encodes local tertiary geometry as a 20-letter alphabet — one character per residue — derived from the relative positions of nearby Cα atoms. Unlike the amino-acid sequence, 3Di is a direct function of the 3D structure, so two proteins with the same fold have similar 3Di strings even at low sequence identity.

  · Solvent-accessible surface area (SASA) is the area in Å² traced out by the centre of a 1.4 Å probe sphere (a water molecule) rolled over the protein's van der Waals surface (Shrake–Rupley / Lee–Richards construction). Buried residues have near-zero SASA; fully exposed residues can exceed 200 Å². The total SASA scales roughly with the number of surface residues.

Ask how reliable the model is.

  · pLDDT (predicted Local Distance Difference Test) is AlphaFold's per-residue confidence score, ranging from 0 to 100. Values above 90 indicate high confidence (typically well-packed cores); 70–90 is confident; 50–70 low confidence; below 50 usually means the region is disordered or the prediction is unreliable there. AlphaFold stores pLDDT in the mmCIF B-factor column.

  · B-factor (Debye–Waller factor) reflects atomic displacement in the crystal lattice. It is an experimental observable (units Å²), not a prediction; low values mean the atom is pinned down, high values mean it moves or is heterogeneous across the crystal.

  · Predicted Aligned Error (PAE) is an AlphaFold confidence matrix: entry (i, j) is the expected error in the position of residue j, in ångströms, when the prediction is superimposed on the true structure at residue i. Low PAE within a block of residues means that block is internally rigid and well-predicted; high PAE between two blocks means their relative placement is uncertain even if each block individually is confident.

Place it in context: what it resembles, what it is annotated as, and how it looks.

  · Nearest PDB neighbors are the top structural matches found by Foldseek when searching this structure against the entire Protein Data Bank. Each hit reports a TM-score (0 to 1; >0.5 almost always implies the same fold) and an E-value. These are *structural* homologs — they may share no detectable sequence similarity.

  · Functional annotations link the protein to curated databases. InterPro entries identify conserved domains and families by matching the sequence against member-database signatures (Pfam, PROSITE, CDD, …). Gene Ontology (GO) terms describe molecular function, biological process, and cellular component in a controlled vocabulary. CATH places the structure in a hierarchical fold classification (Class/Architecture/Topology/Homologous-superfamily). The organism is the source species.

  · Three diagnostic plots accompany the record. The Cα contact map visualizes the tertiary structure as a 2D adjacency matrix (8 Å cutoff, sequence-local contacts suppressed). The Ramachandran plot shows the distribution of backbone (φ, ψ) torsions, with points in the α and β basins reflecting secondary structure content. The PAE plot shows AlphaFold's inter-residue confidence as a color matrix.

  · Six rendered views show the 3D structure from the faces of a cube — i.e. along ±x, ±y, ±z. Rendering representation is drawn randomly per protein from cartoon (secondary-structure ribbons), sticks (backbone bonds), or molecular surface; coloring is either N→C rainbow (blue at the N-terminus through red at the C-terminus) or one color per chain.